Protein AF-A0A2D0N427-F1 (afdb_monomer_lite)

Foldseek 3Di:
DDDDDDDDDDDDDDDPDPPPLPEDAPAQLVVFDDDPQKTPWAWKWFQFPVRDIDTATWMFGGDSVDTQWIWGADPNDIDIGGSSGTNYMYHPDPPDPPPPPPQPPCPDAAAEPADPVLFDWDFPQADPNWTKIKGDWAWKWFQFSSRDIDTAGKMWMDTNNHTFKIWHDDVHIDIDGSSRTNYMYHPDDPQVSVQVVLVVQFPDWFWKKKQAPVGIATATKGFRADPPFLFGLWIWGQHPVRGIDIDGLVRQMKMWGADPNDIWIWGRDPRTIWTWLDDFPFKTKTWDRDFPAFQVVLVVVVVVVVVVVVVVCLVVVVVVVCVVPVDDDCLVVCLVPDDLVVLVVVLVVLCVVVPHPHLVRCLVPPPDPVSNSSSVVSVVSSVVVVVVVCVSVDRGFTWMWIAGPVPRDIDIDGQVCQLVVCVVLLVQAVVLVPDDPVVVVVLSHPVCVSVVVVSSSVRD

Sequence (460 aa):
MRKLIFLFISMGIIIIVPDTIAQTNETPIENYVWKRNKTEAEPGFVVLKSGKRLEGTISLTGSKSSVEEVAFEGDGKKIDFPLAALSAYGLLRRDRPQSTAKTINTSGEPINDSPESMYEWRDMGIVMNKVVTSSEPRPGYVILKDGTRLEGEFRLRRKDGELSNYIIKGDKKYSGKISEVARYGYTVSESAVRQENLEAMADDYYDGTLFLPTGTLTGELAKVIAPDNFFAERVLLKDQNGKIQEFTPGDGVSFTQTIDGVVTTFISYQDTFVEEEFNGETFHVFRNPYPTSFNKFLGALFAQTTSIASTVIASEMAKKDAEKNNYESNMDSIIATSSPEELREIRDGLVRVAGYDSAQDLVNNSDNEPLKKNVMALEVALAGQEMSAARAEGPLNKEWVILNKKTGEEISIFRADYKKLMEPLLMGCYEYLAMDRSEQREHGRWSNFQETLKMLDACY

pLDDT: mean 83.15, std 19.31, range [31.31, 98.44]

Radius of gyration: 38.83 Å; chains: 1; bounding box: 82×131×94 Å

Secondary structure (DSSP, 8-state):
-----------------------EESS-GGGS-EETTEEPPEEEEEEETTS-EEEEEEEEEEETTEEEEEEEEETTEEEEEEGGGEEEEEES---------------SPPEE-S-GGG--EEEEEEETTEEEEEEPPEEEEEEETTS-EEEEEEEEEEETTEEEEEEEESSSEEEEEGGGEEEEEESS-HHHHHHHHHHHH-S--EEEEEEETTEEEEEEEEEEE-TT-SSEEEEEEE-TTS-EEEE-GGGT-EEEEEETTEEEEEEEETTEEEEEEEE-SSEEEEE-SS--SB-HHHHHHHHHHTT-TTTHHHHHHHHHHHHHHT---THHHHHHHS-HHHHHHHHHHHHHHTT-SSHHHHHHH-S-HHHHHHHHHHHHHHHHHHHHHHHTT-SB---EEEEETTT--EEEE-TTTHHHHHHHHHHH-HHHHHS-HHHHHHHTSGGGHHHHHHHHHHH-

Organism: Flavilitoribacter nigricans (strain ATCC 23147 / DSM 23189 / NBRC 102662 / NCIMB 1420 / SS-2) (NCBI:txid1122177)

Structure (mmCIF, N/CA/C/O backbone):
data_AF-A0A2D0N427-F1
#
_entry.id   AF-A0A2D0N427-F1
#
loop_
_atom_site.group_PDB
_atom_site.id
_atom_site.type_symbol
_atom_site.label_atom_id
_atom_site.label_alt_id
_atom_site.label_comp_id
_atom_site.label_asym_id
_atom_site.label_entity_id
_atom_site.label_seq_id
_atom_site.pdbx_PDB_ins_code
_atom_site.Cartn_x
_atom_site.Cartn_y
_atom_site.Cartn_z
_atom_site.occupancy
_atom_site.B_iso_or_equiv
_atom_site.auth_seq_id
_atom_site.auth_comp_id
_atom_site.auth_asym_id
_atom_site.auth_atom_id
_atom_site.pdbx_PDB_model_num
ATOM 1 N N . MET A 1 1 ? -19.205 -80.832 -5.423 1.00 45.47 1 MET A N 1
ATOM 2 C CA . MET A 1 1 ? -18.426 -80.244 -4.308 1.00 45.47 1 MET A CA 1
ATOM 3 C C . MET A 1 1 ? -18.354 -78.730 -4.472 1.00 45.47 1 MET A C 1
ATOM 5 O O . MET A 1 1 ? -17.575 -78.276 -5.295 1.00 45.47 1 MET A O 1
ATOM 9 N N . ARG A 1 2 ? -19.146 -77.956 -3.719 1.00 38.41 2 ARG A N 1
ATOM 10 C CA . ARG A 1 2 ? -18.790 -76.618 -3.200 1.00 38.41 2 ARG A CA 1
ATOM 11 C C . ARG A 1 2 ? -19.896 -76.148 -2.249 1.00 38.41 2 ARG A C 1
ATOM 13 O O . ARG A 1 2 ? -21.063 -76.450 -2.458 1.00 38.41 2 ARG A O 1
ATOM 20 N N . LYS A 1 3 ? -19.450 -75.572 -1.136 1.00 45.34 3 LYS A N 1
ATOM 21 C CA . LYS A 1 3 ? -20.113 -75.493 0.169 1.00 45.34 3 LYS A CA 1
ATOM 22 C C . LYS A 1 3 ? -21.218 -74.431 0.203 1.00 45.34 3 LYS A C 1
ATOM 24 O O . LYS A 1 3 ? -21.002 -73.317 -0.258 1.00 45.34 3 LYS A O 1
ATOM 29 N N . LEU A 1 4 ? -22.347 -74.788 0.816 1.00 47.25 4 LEU A N 1
ATOM 30 C CA . LEU A 1 4 ? -23.417 -73.883 1.235 1.00 47.25 4 LEU A CA 1
ATOM 31 C C . LEU A 1 4 ? -23.017 -73.286 2.597 1.00 47.25 4 LEU A C 1
ATOM 33 O O . LEU A 1 4 ? -22.784 -74.038 3.544 1.00 47.25 4 LEU A O 1
ATOM 37 N N . ILE A 1 5 ? -22.887 -71.962 2.690 1.00 56.38 5 ILE A N 1
ATOM 38 C CA . ILE A 1 5 ? -22.625 -71.249 3.947 1.00 56.38 5 ILE A CA 1
ATOM 39 C C . ILE A 1 5 ? -23.974 -70.783 4.501 1.00 56.38 5 ILE A C 1
ATOM 41 O O . ILE A 1 5 ? -24.644 -69.953 3.893 1.00 56.38 5 ILE A O 1
ATOM 45 N N . PHE A 1 6 ? -24.372 -71.347 5.641 1.00 47.91 6 PHE A N 1
ATOM 46 C CA . PHE A 1 6 ? -25.497 -70.879 6.449 1.00 47.91 6 PHE A CA 1
ATOM 47 C C . PHE A 1 6 ? -25.027 -69.702 7.311 1.00 47.91 6 PHE A C 1
ATOM 49 O O . PHE A 1 6 ? -24.164 -69.869 8.172 1.00 47.91 6 PHE A O 1
ATOM 56 N N . LEU A 1 7 ? -25.593 -68.518 7.075 1.00 54.09 7 LEU A N 1
ATOM 57 C CA . LEU A 1 7 ? -25.390 -67.328 7.896 1.00 54.09 7 LEU A CA 1
ATOM 58 C C . LEU A 1 7 ? -26.504 -67.272 8.957 1.00 54.09 7 LEU A C 1
ATOM 60 O O . LEU A 1 7 ? -27.674 -67.084 8.627 1.00 54.09 7 LEU A O 1
ATOM 64 N N . PHE A 1 8 ? -26.144 -67.471 10.225 1.00 48.41 8 PHE A N 1
ATOM 65 C CA . PHE A 1 8 ? -27.023 -67.268 11.379 1.00 48.41 8 PHE A CA 1
ATOM 66 C C . PHE A 1 8 ? -27.172 -65.761 11.636 1.00 48.41 8 PHE A C 1
ATOM 68 O O . PHE A 1 8 ? -26.202 -65.096 11.995 1.00 48.41 8 PHE A O 1
ATOM 75 N N . ILE A 1 9 ? -28.378 -65.219 11.463 1.00 51.00 9 ILE A N 1
ATOM 76 C CA . ILE A 1 9 ? -28.715 -63.844 11.855 1.00 51.00 9 ILE A CA 1
ATOM 77 C C . ILE A 1 9 ? -29.135 -63.875 13.328 1.00 51.00 9 ILE A C 1
ATOM 79 O O . ILE A 1 9 ? -30.223 -64.340 13.665 1.00 51.00 9 ILE A O 1
ATOM 83 N N . SER A 1 10 ? -28.256 -63.406 14.217 1.00 48.78 10 SER A N 1
ATOM 84 C CA . SER A 1 10 ? -28.582 -63.166 15.622 1.00 48.78 10 SER A CA 1
ATOM 85 C C . SER A 1 10 ? -29.412 -61.888 15.741 1.00 48.78 10 SER A C 1
ATOM 87 O O . SER A 1 10 ? -28.906 -60.780 15.554 1.00 48.78 10 SER A O 1
ATOM 89 N N . MET A 1 11 ? -30.694 -62.046 16.050 1.00 48.47 11 MET A N 1
ATOM 90 C CA . MET A 1 11 ? -31.624 -60.958 16.331 1.00 48.47 11 MET A CA 1
ATOM 91 C C . MET A 1 11 ? -31.343 -60.417 17.742 1.00 48.47 11 MET A C 1
ATOM 93 O O . MET A 1 11 ? -31.802 -60.969 18.739 1.00 48.47 11 MET A O 1
ATOM 97 N N . GLY A 1 12 ? -30.510 -59.376 17.822 1.00 55.66 12 GLY A N 1
ATOM 98 C CA . GLY A 1 12 ? -30.228 -58.650 19.058 1.00 55.66 12 GLY A CA 1
ATOM 99 C C . GLY A 1 12 ? -31.409 -57.762 19.447 1.00 55.66 12 GLY A C 1
ATOM 100 O O . GLY A 1 12 ? -31.782 -56.856 18.706 1.00 55.66 12 GLY A O 1
ATOM 101 N N . ILE A 1 13 ? -31.998 -58.026 20.612 1.00 53.75 13 ILE A N 1
ATOM 102 C CA . ILE A 1 13 ? -33.007 -57.171 21.244 1.00 53.75 13 ILE A CA 1
ATOM 103 C C . ILE A 1 13 ? -32.294 -55.912 21.755 1.00 53.75 13 ILE A C 1
ATOM 105 O O . ILE A 1 13 ? -31.542 -55.968 22.726 1.00 53.75 13 ILE A O 1
ATOM 109 N N . ILE A 1 14 ? -32.510 -54.781 21.081 1.00 56.62 14 ILE A N 1
ATOM 110 C CA . ILE A 1 14 ? -32.043 -53.460 21.516 1.00 56.62 14 ILE A CA 1
ATOM 111 C C . ILE A 1 14 ? -33.003 -52.964 22.604 1.00 56.62 14 ILE A C 1
ATOM 113 O O . ILE A 1 14 ? -34.145 -52.602 22.326 1.00 56.62 14 ILE A O 1
ATOM 117 N N . ILE A 1 15 ? -32.537 -52.964 23.852 1.00 49.62 15 ILE A N 1
ATOM 118 C CA . ILE A 1 15 ? -33.201 -52.288 24.970 1.00 49.62 15 ILE A CA 1
ATOM 119 C C . ILE A 1 15 ? -32.894 -50.794 24.816 1.00 49.62 15 ILE A C 1
ATOM 121 O O . ILE A 1 15 ? -31.781 -50.355 25.097 1.00 49.62 15 ILE A O 1
ATOM 125 N N . ILE A 1 16 ? -33.866 -50.018 24.331 1.00 47.97 16 ILE A N 1
ATOM 126 C CA . ILE A 1 16 ? -33.782 -48.553 24.300 1.00 47.97 16 ILE A CA 1
ATOM 127 C C . ILE A 1 16 ? -33.966 -48.070 25.740 1.00 47.97 16 ILE A C 1
ATOM 129 O O . ILE A 1 16 ? -35.080 -48.064 26.265 1.00 47.97 16 ILE A O 1
ATOM 133 N N . VAL A 1 17 ? -32.864 -47.714 26.398 1.00 47.03 17 VAL A N 1
ATOM 134 C CA . VAL A 1 17 ? -32.902 -46.992 27.672 1.00 47.03 17 VAL A CA 1
ATOM 135 C C . VAL A 1 17 ? -33.332 -45.559 27.340 1.00 47.03 17 VAL A C 1
ATOM 137 O O . VAL A 1 17 ? -32.671 -44.927 26.518 1.00 47.03 17 VAL A O 1
ATOM 140 N N . PRO A 1 18 ? -34.448 -45.042 27.881 1.00 52.59 18 PRO A N 1
ATOM 141 C CA . PRO A 1 18 ? -34.833 -43.661 27.633 1.00 52.59 18 PRO A CA 1
ATOM 142 C C . PRO A 1 18 ? -33.791 -42.744 28.274 1.00 52.59 18 PRO A C 1
ATOM 144 O O . PRO A 1 18 ? -33.647 -42.733 29.497 1.00 52.59 18 PRO A O 1
ATOM 147 N N . ASP A 1 19 ? -33.071 -41.987 27.447 1.00 48.84 19 ASP A N 1
ATOM 148 C CA . ASP A 1 19 ? -32.169 -40.944 27.917 1.00 48.84 19 ASP A CA 1
ATOM 149 C C . ASP A 1 19 ? -32.963 -39.965 28.783 1.00 48.84 19 ASP A C 1
ATOM 151 O O . ASP A 1 19 ? -33.900 -39.294 28.336 1.00 48.84 19 ASP A O 1
ATOM 155 N N . THR A 1 20 ? -32.601 -39.887 30.061 1.00 52.78 20 THR A N 1
ATOM 156 C CA . THR A 1 20 ? -33.038 -38.801 30.928 1.00 52.78 20 THR A CA 1
ATOM 157 C C . THR A 1 20 ? -32.380 -37.530 30.413 1.00 52.78 20 THR A C 1
ATOM 159 O O . THR A 1 20 ? -31.250 -37.220 30.782 1.00 52.78 20 THR A O 1
ATOM 162 N N . ILE A 1 21 ? -33.074 -36.815 29.525 1.00 59.56 21 ILE A N 1
ATOM 163 C CA . ILE A 1 21 ? -32.662 -35.490 29.064 1.00 59.56 21 ILE A CA 1
ATOM 164 C C . ILE A 1 21 ? -32.584 -34.606 30.310 1.00 59.56 21 ILE A C 1
ATOM 166 O O . ILE A 1 21 ? -33.608 -34.285 30.921 1.00 59.56 21 ILE A O 1
ATOM 170 N N . ALA A 1 22 ? -31.359 -34.289 30.727 1.00 61.28 22 ALA A N 1
ATOM 171 C CA . ALA A 1 22 ? -31.109 -33.362 31.816 1.00 61.28 22 ALA A CA 1
ATOM 172 C C . ALA A 1 22 ? -31.717 -32.007 31.440 1.00 61.28 22 ALA A C 1
ATOM 174 O O . ALA A 1 22 ? -31.530 -31.530 30.321 1.00 61.28 22 ALA A O 1
ATOM 175 N N . GLN A 1 23 ? -32.468 -31.405 32.360 1.00 78.88 23 GLN A N 1
ATOM 176 C CA . GLN A 1 23 ? -32.996 -30.060 32.154 1.00 78.88 23 GLN A CA 1
ATOM 177 C C . GLN A 1 23 ? -31.845 -29.081 31.977 1.00 78.88 23 GLN A C 1
ATOM 179 O O . GLN A 1 23 ? -30.918 -29.054 32.787 1.00 78.88 23 GLN A O 1
ATOM 184 N N . THR A 1 24 ? -31.932 -28.239 30.956 1.00 85.50 24 THR A N 1
ATOM 185 C CA . THR A 1 24 ? -30.951 -27.182 30.727 1.00 85.50 24 THR A CA 1
ATOM 186 C C . THR A 1 24 ? -31.571 -25.831 31.053 1.00 85.50 24 THR A C 1
ATOM 188 O O . THR A 1 24 ? -32.489 -25.371 30.374 1.00 85.50 24 THR A O 1
ATOM 191 N N . ASN A 1 25 ? -31.065 -25.181 32.100 1.00 91.81 25 ASN A N 1
ATOM 192 C CA . ASN A 1 25 ? -31.280 -23.752 32.285 1.00 91.81 25 ASN A CA 1
ATOM 193 C C . ASN A 1 25 ? -30.413 -23.017 31.255 1.00 91.81 25 ASN A C 1
ATOM 195 O O . ASN A 1 25 ? -29.188 -23.016 31.365 1.00 91.81 25 ASN A O 1
ATOM 199 N N . GLU A 1 26 ? -31.038 -22.426 30.241 1.00 91.94 26 GLU A N 1
ATOM 200 C CA . GLU A 1 26 ? -30.335 -21.733 29.153 1.00 91.94 26 GLU A CA 1
ATOM 201 C C . GLU A 1 26 ? -29.844 -20.337 29.567 1.00 91.94 26 GLU A C 1
ATOM 203 O O . GLU A 1 26 ? -29.143 -19.665 28.812 1.00 91.94 26 GLU A O 1
ATOM 208 N N . THR A 1 27 ? -30.211 -19.873 30.765 1.00 90.75 27 THR A N 1
ATOM 209 C CA . THR A 1 27 ? -29.749 -18.604 31.333 1.00 90.75 27 THR A CA 1
ATOM 210 C C . THR A 1 27 ? -28.948 -18.858 32.610 1.00 90.75 27 THR A C 1
ATOM 212 O O . THR A 1 27 ? -29.463 -19.521 33.509 1.00 90.75 27 THR A O 1
ATOM 215 N N . PRO A 1 28 ? -27.721 -18.323 32.749 1.00 88.75 28 PRO A N 1
ATOM 216 C CA . PRO A 1 28 ? -26.939 -18.473 33.976 1.00 88.75 28 PRO A CA 1
ATOM 217 C C . PRO A 1 28 ? -27.758 -18.104 35.223 1.00 88.75 28 PRO A C 1
ATOM 219 O O . PRO A 1 28 ? -28.501 -17.119 35.220 1.00 88.75 28 PRO A O 1
ATOM 222 N N . ILE A 1 29 ? -27.676 -18.918 36.284 1.00 90.06 29 ILE A N 1
ATOM 223 C CA . ILE A 1 29 ? -28.530 -18.765 37.479 1.00 90.06 29 ILE A CA 1
ATOM 224 C C . ILE A 1 29 ? -28.289 -17.427 38.198 1.00 90.06 29 ILE A C 1
ATOM 226 O O . ILE A 1 29 ? -29.146 -16.963 38.955 1.00 90.06 29 ILE A O 1
ATOM 230 N N . GLU A 1 30 ? -27.136 -16.795 37.953 1.00 86.62 30 GLU A N 1
ATOM 231 C CA . GLU A 1 30 ? -26.764 -15.485 38.482 1.00 86.62 30 GLU A CA 1
ATOM 232 C C . GLU A 1 30 ? -27.593 -14.341 37.893 1.00 86.62 30 GLU A C 1
ATOM 234 O O . GLU A 1 30 ? -27.718 -13.307 38.544 1.00 86.62 30 GLU A O 1
ATOM 239 N N . ASN A 1 31 ? -28.187 -14.529 36.711 1.00 88.75 31 ASN A N 1
ATOM 240 C CA . ASN A 1 31 ? -28.982 -13.493 36.051 1.00 88.75 31 ASN A CA 1
ATOM 241 C C . ASN A 1 31 ? -30.384 -13.336 36.659 1.00 88.75 31 ASN A C 1
ATOM 243 O O . ASN A 1 31 ? -31.063 -12.362 36.357 1.00 88.75 31 ASN A O 1
ATOM 247 N N . TYR A 1 32 ? -30.823 -14.273 37.505 1.00 91.00 32 TYR A N 1
ATOM 248 C CA . TYR A 1 32 ? -32.131 -14.210 38.152 1.00 91.00 32 TYR A CA 1
ATOM 249 C C . TYR A 1 32 ? -32.068 -13.439 39.479 1.00 91.00 32 TYR A C 1
ATOM 251 O O . TYR A 1 32 ? -31.223 -13.703 40.341 1.00 91.00 32 TYR A O 1
ATOM 259 N N . VAL A 1 33 ? -33.032 -12.543 39.706 1.00 92.06 33 VAL A N 1
ATOM 260 C CA . VAL A 1 33 ? -33.109 -11.734 40.935 1.00 92.06 33 VAL A CA 1
ATOM 261 C C . VAL A 1 33 ? -33.799 -12.503 42.061 1.00 92.06 33 VAL A C 1
ATOM 263 O O . VAL A 1 33 ? -35.024 -12.567 42.119 1.00 92.06 33 VAL A O 1
ATOM 266 N N . TRP A 1 34 ? -33.035 -13.080 42.988 1.00 92.00 34 TRP A N 1
ATOM 267 C CA . TRP A 1 34 ? -33.585 -13.861 44.103 1.00 92.00 34 TRP A CA 1
ATOM 268 C C . TRP A 1 34 ? -34.107 -12.984 45.254 1.00 92.00 34 TRP A C 1
ATOM 270 O O . TRP A 1 34 ? -33.368 -12.201 45.849 1.00 92.00 34 TRP A O 1
ATOM 280 N N . LYS A 1 35 ? -35.370 -13.191 45.640 1.00 93.75 35 LYS A N 1
ATOM 281 C CA . LYS A 1 35 ? -36.010 -12.670 46.855 1.00 93.75 35 LYS A CA 1
ATOM 282 C C . LYS A 1 35 ? -36.419 -13.839 47.755 1.00 93.75 35 LYS A C 1
ATOM 284 O O . LYS A 1 35 ? -37.500 -14.405 47.616 1.00 93.75 35 LYS A O 1
ATOM 289 N N . ARG A 1 36 ? -35.559 -14.176 48.723 1.00 93.25 36 ARG A N 1
ATOM 290 C CA . ARG A 1 36 ? -35.686 -15.370 49.587 1.00 93.25 36 ARG A CA 1
ATOM 291 C C . ARG A 1 36 ? -35.601 -16.662 48.763 1.00 93.25 36 ARG A C 1
ATOM 293 O O . ARG A 1 36 ? -34.548 -16.932 48.202 1.00 93.25 36 ARG A O 1
ATOM 300 N N . ASN A 1 37 ? -36.679 -17.438 48.699 1.00 95.69 37 ASN A N 1
ATOM 301 C CA . ASN A 1 37 ? -36.775 -18.724 48.009 1.00 95.69 37 ASN A CA 1
ATOM 302 C C . ASN A 1 37 ? -37.425 -18.618 46.619 1.00 95.69 37 ASN A C 1
ATOM 304 O O . ASN A 1 37 ? -37.815 -19.635 46.053 1.00 95.69 37 ASN A O 1
ATOM 308 N N . LYS A 1 38 ? -37.605 -17.403 46.089 1.00 96.56 38 LYS A N 1
ATOM 309 C CA . LYS A 1 38 ? -38.244 -17.176 44.792 1.00 96.56 38 LYS A CA 1
ATOM 310 C C . LYS A 1 38 ? -37.581 -16.031 44.032 1.00 96.56 38 LYS A C 1
ATOM 312 O O . LYS A 1 38 ? -37.120 -15.081 44.660 1.00 96.56 38 LYS A O 1
ATOM 317 N N . THR A 1 39 ? -37.532 -16.088 42.705 1.00 95.69 39 THR A N 1
ATOM 318 C CA . THR A 1 39 ? -37.019 -14.982 41.883 1.00 95.69 39 THR A CA 1
ATOM 319 C C . THR A 1 39 ? -38.117 -13.976 41.545 1.00 95.69 39 THR A C 1
ATOM 321 O O . THR A 1 39 ? -39.303 -14.307 41.565 1.00 95.69 39 THR A O 1
ATOM 324 N N . GLU A 1 40 ? -37.756 -12.740 41.205 1.00 95.75 40 GLU A N 1
ATOM 325 C CA . GLU A 1 40 ? -38.703 -11.825 40.558 1.00 95.75 40 GLU A CA 1
ATOM 326 C C . GLU A 1 40 ? -39.203 -12.410 39.228 1.00 95.75 40 GLU A C 1
ATOM 328 O O . GLU A 1 40 ? -38.514 -13.216 38.598 1.00 95.75 40 GLU A O 1
ATOM 333 N N . ALA A 1 41 ? -40.434 -12.059 38.848 1.00 95.88 41 ALA A N 1
ATOM 334 C CA . ALA A 1 41 ? -41.011 -12.486 37.581 1.00 95.88 41 ALA A CA 1
ATOM 335 C C . ALA A 1 41 ? -40.424 -11.640 36.448 1.00 95.88 41 ALA A C 1
ATOM 337 O O . ALA A 1 41 ? -40.628 -10.426 36.412 1.00 95.88 41 ALA A O 1
ATOM 338 N N . GLU A 1 42 ? -39.709 -12.281 35.529 1.00 95.06 42 GLU A N 1
ATOM 339 C CA . GLU A 1 42 ? -39.024 -11.615 34.421 1.00 95.06 42 GLU A CA 1
ATOM 340 C C . GLU A 1 42 ? -39.402 -12.252 33.075 1.00 95.06 42 GLU A C 1
ATOM 342 O O . GLU A 1 42 ? -39.719 -13.441 33.032 1.00 95.06 42 GLU A O 1
ATOM 347 N N . PRO A 1 43 ? -39.393 -11.499 31.957 1.00 96.31 43 PRO A N 1
ATOM 348 C CA . PRO A 1 43 ? -39.684 -12.056 30.639 1.00 96.31 43 PRO A CA 1
ATOM 349 C C . PRO A 1 43 ? -38.726 -13.198 30.271 1.00 96.31 43 PRO A C 1
ATOM 351 O O . PRO A 1 43 ? -37.508 -13.015 30.203 1.00 96.31 43 PRO A O 1
ATOM 354 N N . GLY A 1 44 ? -39.286 -14.368 29.991 1.00 96.56 44 GLY A N 1
ATOM 355 C CA . GLY A 1 44 ? -38.567 -15.598 29.708 1.00 96.56 44 GLY A CA 1
ATOM 356 C C . GLY A 1 44 ? -39.389 -16.592 28.901 1.00 96.56 44 GLY A C 1
ATOM 357 O O . GLY A 1 44 ? -40.438 -16.278 28.339 1.00 96.56 44 GLY A O 1
ATOM 358 N N . PHE A 1 45 ? -38.879 -17.810 28.821 1.00 96.69 45 PHE A N 1
ATOM 359 C CA . PHE A 1 45 ? -39.517 -18.911 28.127 1.00 96.69 45 PHE A CA 1
ATOM 360 C C . PHE A 1 45 ? -39.358 -20.210 28.911 1.00 96.69 45 PHE A C 1
ATOM 362 O O . PHE A 1 45 ? -38.406 -20.400 29.672 1.00 96.69 45 PHE A O 1
ATOM 369 N N . VAL A 1 46 ? -40.295 -21.123 28.679 1.00 96.88 46 VAL A N 1
ATOM 370 C CA . VAL A 1 46 ? -40.221 -22.519 29.113 1.00 96.88 46 VAL A CA 1
ATOM 371 C C . VAL A 1 46 ? -40.431 -23.423 27.903 1.00 96.88 46 VAL A C 1
ATOM 373 O O . VAL A 1 46 ? -41.248 -23.132 27.028 1.00 96.88 46 VAL A O 1
ATOM 376 N N . VAL A 1 47 ? -39.692 -24.523 27.832 1.00 96.19 47 VAL A N 1
ATOM 377 C CA . VAL A 1 47 ? -39.838 -25.557 26.804 1.00 96.19 47 VAL A CA 1
ATOM 378 C C . VAL A 1 47 ? -40.334 -26.819 27.493 1.00 96.19 47 VAL A C 1
ATOM 380 O O . VAL A 1 47 ? -39.694 -27.337 28.407 1.00 96.19 47 VAL A O 1
ATOM 383 N N . LEU A 1 48 ? -41.513 -27.289 27.092 1.00 96.06 48 LEU A N 1
ATOM 384 C CA . LEU A 1 48 ? -42.096 -28.523 27.613 1.00 96.06 48 LEU A CA 1
ATOM 385 C C . LEU A 1 48 ? -41.377 -29.737 27.018 1.00 96.06 48 LEU A C 1
ATOM 387 O O . LEU A 1 48 ? -40.862 -29.673 25.905 1.00 96.06 48 LEU A O 1
ATOM 391 N N . LYS A 1 49 ? -41.463 -30.896 27.680 1.00 93.88 49 LYS A N 1
ATOM 392 C CA . LYS A 1 49 ? -40.970 -32.175 27.124 1.00 93.88 49 LYS A CA 1
ATOM 393 C C . LYS A 1 49 ? -41.553 -32.551 25.754 1.00 93.88 49 LYS A C 1
ATOM 395 O O . LYS A 1 49 ? -40.963 -33.355 25.046 1.00 93.88 49 LYS A O 1
ATOM 400 N N . SER A 1 50 ? -42.691 -31.971 25.367 1.00 93.06 50 SER A N 1
ATOM 401 C CA . SER A 1 50 ? -43.258 -32.121 24.020 1.00 93.06 50 SER A CA 1
ATOM 402 C C . SER A 1 50 ? -42.524 -31.316 22.937 1.00 93.06 50 SER A C 1
ATOM 404 O O . SER A 1 50 ? -42.899 -31.403 21.773 1.00 93.06 50 SER A O 1
ATOM 406 N N . GLY A 1 51 ? -41.538 -30.490 23.301 1.00 91.88 51 GLY A N 1
ATOM 407 C CA . GLY A 1 51 ? -40.862 -29.540 22.414 1.00 91.88 51 GLY A CA 1
ATOM 408 C C . GLY A 1 51 ? -41.599 -28.208 22.246 1.00 91.88 51 GLY A C 1
ATOM 409 O O . GLY A 1 51 ? -41.084 -27.294 21.606 1.00 91.88 51 GLY A O 1
ATOM 410 N N . LYS A 1 52 ? -42.798 -28.051 22.831 1.00 95.56 52 LYS A N 1
ATOM 411 C CA . LYS A 1 52 ? -43.546 -26.790 22.760 1.00 95.56 52 LYS A CA 1
ATOM 412 C C . LYS A 1 52 ? -42.871 -25.723 23.626 1.00 95.56 52 LYS A C 1
ATOM 414 O O . LYS A 1 52 ? -42.794 -25.876 24.845 1.00 95.56 52 LYS A O 1
ATOM 419 N N . ARG A 1 53 ? -42.448 -24.629 22.990 1.00 96.19 53 ARG A N 1
ATOM 420 C CA . ARG A 1 53 ? -41.942 -23.414 23.640 1.00 96.19 53 ARG A CA 1
ATOM 421 C C . ARG A 1 53 ? -43.102 -22.479 23.982 1.00 96.19 53 ARG A C 1
ATOM 423 O O . ARG A 1 53 ? -43.969 -22.240 23.144 1.00 96.19 53 ARG A O 1
ATOM 430 N N . LEU A 1 54 ? -43.119 -21.977 25.211 1.00 96.38 54 LEU A N 1
ATOM 431 C CA . LEU A 1 54 ? -44.053 -20.965 25.699 1.00 96.38 54 LEU A CA 1
ATOM 432 C C . LEU A 1 54 ? -43.248 -19.747 26.151 1.00 96.38 54 LEU A C 1
ATOM 434 O O . LEU A 1 54 ? -42.267 -19.900 26.876 1.00 96.38 54 LEU A O 1
ATOM 438 N N . GLU A 1 55 ? -43.666 -18.557 25.733 1.00 96.81 55 GLU A N 1
ATOM 439 C CA . GLU A 1 55 ? -43.022 -17.285 26.078 1.00 96.81 55 GLU A CA 1
ATOM 440 C C . GLU A 1 55 ? -43.949 -16.472 26.983 1.00 96.81 55 GLU A C 1
ATOM 442 O O . GLU A 1 55 ? -45.160 -16.436 26.768 1.00 96.81 55 GLU A O 1
ATOM 447 N N . GLY A 1 56 ? -43.395 -15.872 28.033 1.00 96.62 56 GLY A N 1
ATOM 448 C CA . GLY A 1 56 ? -44.166 -15.218 29.089 1.00 96.62 56 GLY A CA 1
ATOM 449 C C . GLY A 1 56 ? -43.254 -14.660 30.173 1.00 96.62 56 GLY A C 1
ATOM 450 O O . GLY A 1 56 ? -42.067 -14.448 29.940 1.00 96.62 56 GLY A O 1
ATOM 451 N N . THR A 1 57 ? -43.776 -14.411 31.367 1.00 97.19 57 THR A N 1
ATOM 452 C CA . THR A 1 57 ? -42.944 -14.097 32.533 1.00 97.19 57 THR A CA 1
ATOM 453 C C . THR A 1 57 ? -42.656 -15.370 33.316 1.00 97.19 57 THR A C 1
ATOM 455 O O . THR A 1 57 ? -43.547 -16.185 33.546 1.00 97.19 57 THR A O 1
ATOM 458 N N . ILE A 1 58 ? -41.401 -15.563 33.717 1.00 97.19 58 ILE A N 1
ATOM 459 C CA . ILE A 1 58 ? -40.975 -16.707 34.520 1.00 97.19 58 ILE A CA 1
ATOM 460 C C . ILE A 1 58 ? -40.435 -16.255 35.870 1.00 97.19 58 ILE A C 1
ATOM 462 O O . ILE A 1 58 ? -39.817 -15.200 35.993 1.00 97.19 58 ILE A O 1
ATOM 466 N N . SER A 1 59 ? -40.658 -17.073 36.890 1.00 96.94 59 SER A N 1
ATOM 467 C CA . SER A 1 59 ? -40.108 -16.907 38.229 1.00 96.94 59 SER A CA 1
ATOM 468 C C . SER A 1 59 ? -39.728 -18.278 38.779 1.00 96.94 59 SER A C 1
ATOM 470 O O . SER A 1 59 ? -40.534 -19.205 38.760 1.00 96.94 59 SER A O 1
ATOM 472 N N . LEU A 1 60 ? -38.495 -18.426 39.249 1.00 97.38 60 LEU A N 1
ATOM 473 C CA . LEU A 1 60 ? -37.977 -19.678 39.789 1.00 97.38 60 LEU A CA 1
ATOM 474 C C . LEU A 1 60 ? -38.266 -19.755 41.287 1.00 97.38 60 LEU A C 1
ATOM 476 O O . LEU A 1 60 ? -38.062 -18.774 42.001 1.00 97.38 60 LEU A O 1
ATOM 480 N N . THR A 1 61 ? -38.678 -20.922 41.772 1.00 96.94 61 THR A N 1
ATOM 481 C CA . THR A 1 61 ? -38.804 -21.231 43.203 1.00 96.94 61 THR A CA 1
ATOM 482 C C . THR A 1 61 ? -37.722 -22.243 43.592 1.00 96.94 61 THR A C 1
ATOM 484 O O . THR A 1 61 ? -37.482 -23.207 42.865 1.00 96.94 61 THR A O 1
ATOM 487 N N . GLY A 1 62 ? -37.047 -22.020 44.722 1.00 94.88 62 GLY A N 1
ATOM 488 C CA . GLY A 1 62 ? -35.985 -22.883 45.245 1.00 94.88 62 GLY A CA 1
ATOM 489 C C . GLY A 1 62 ? -34.790 -22.089 45.775 1.00 94.88 62 GLY A C 1
ATOM 490 O O . GLY A 1 62 ? -34.939 -21.100 46.497 1.00 94.88 62 GLY A O 1
ATOM 491 N N . SER A 1 63 ? -33.589 -22.525 45.406 1.00 93.19 63 SER A N 1
ATOM 492 C CA . SER A 1 63 ? -32.314 -21.880 45.732 1.00 93.19 63 SER A CA 1
ATOM 493 C C . SER A 1 63 ? -31.408 -21.798 44.501 1.00 93.19 63 SER A C 1
ATOM 495 O O . SER A 1 63 ? -31.624 -22.494 43.511 1.00 93.19 63 SER A O 1
ATOM 497 N N . LYS A 1 64 ? -30.333 -21.002 44.578 1.00 90.38 64 LYS A N 1
ATOM 498 C CA . LYS A 1 64 ? -29.334 -20.892 43.496 1.00 90.38 64 LYS A CA 1
ATOM 499 C C . LYS A 1 64 ? -28.693 -22.232 43.106 1.00 90.38 64 LYS A C 1
ATOM 501 O O . LYS A 1 64 ? -28.241 -22.377 41.980 1.00 90.38 64 LYS A O 1
ATOM 506 N N . SER A 1 65 ? -28.630 -23.186 44.034 1.00 90.81 65 SER A N 1
ATOM 507 C CA . SER A 1 65 ? -28.040 -24.514 43.825 1.00 90.81 65 SER A CA 1
ATOM 508 C C . SER A 1 65 ? -29.060 -25.589 43.457 1.00 90.81 65 SER A C 1
ATOM 510 O O . SER A 1 65 ? -28.676 -26.648 42.976 1.00 90.81 65 SER A O 1
ATOM 512 N N . SER A 1 66 ? -30.343 -25.351 43.724 1.00 92.62 66 SER A N 1
ATOM 513 C CA . SER A 1 66 ? -31.414 -26.324 43.524 1.00 92.62 66 SER A CA 1
ATOM 514 C C . SER A 1 66 ? -32.706 -25.567 43.269 1.00 92.62 66 SER A C 1
ATOM 516 O O . SER A 1 66 ? -33.366 -25.115 44.208 1.00 92.62 66 SER A O 1
ATOM 518 N N . VAL A 1 67 ? -33.030 -25.384 41.994 1.00 95.06 67 VAL A N 1
ATOM 519 C CA . VAL A 1 67 ? -34.351 -24.910 41.581 1.00 95.06 67 VAL A CA 1
ATOM 520 C C . VAL A 1 67 ? -35.311 -26.092 41.733 1.00 95.06 67 VAL A C 1
ATOM 522 O O . VAL A 1 67 ? -34.911 -27.235 41.524 1.00 95.06 67 VAL A O 1
ATOM 525 N N . GLU A 1 68 ? -36.547 -25.838 42.147 1.00 95.19 68 GLU A N 1
ATOM 526 C CA . GLU A 1 68 ? -37.569 -26.873 42.371 1.00 95.19 68 GLU A CA 1
ATOM 527 C C . GLU A 1 68 ? -38.726 -26.719 41.372 1.00 95.19 68 GLU A C 1
ATOM 529 O O . GLU A 1 68 ? -39.163 -27.690 40.747 1.00 95.19 68 GLU A O 1
ATOM 534 N N . GLU A 1 69 ? -39.165 -25.477 41.149 1.00 96.62 69 GLU A N 1
ATOM 535 C CA . GLU A 1 69 ? -40.308 -25.150 40.293 1.00 96.62 69 GLU A CA 1
ATOM 536 C C . GLU A 1 69 ? -40.056 -23.885 39.466 1.00 96.62 69 GLU A C 1
ATOM 538 O O . GLU A 1 69 ? -39.331 -22.975 39.881 1.00 96.62 69 GLU A O 1
ATOM 543 N N . VAL A 1 70 ? -40.706 -23.811 38.304 1.00 96.94 70 VAL A N 1
ATOM 544 C CA . VAL A 1 70 ? -40.730 -22.629 37.437 1.00 96.94 70 VAL A CA 1
ATOM 545 C C . VAL A 1 70 ? -42.172 -22.147 37.313 1.00 96.94 70 VAL A C 1
ATOM 547 O O . VAL A 1 70 ? -42.997 -22.781 36.658 1.00 96.94 70 VAL A O 1
ATOM 550 N N . ALA A 1 71 ? -42.477 -21.015 37.938 1.00 97.44 71 ALA A N 1
ATOM 551 C CA . ALA A 1 71 ? -43.742 -20.315 37.772 1.00 97.44 71 ALA A CA 1
ATOM 552 C C . ALA A 1 71 ? -43.727 -19.563 36.440 1.00 97.44 71 ALA A C 1
ATOM 554 O O . ALA A 1 71 ? -42.885 -18.689 36.247 1.00 97.44 71 ALA A O 1
ATOM 555 N N . PHE A 1 72 ? -44.650 -19.884 35.542 1.00 97.62 72 PHE A N 1
ATOM 556 C CA . PHE A 1 72 ? -44.825 -19.239 34.244 1.00 97.62 72 PHE A CA 1
ATOM 557 C C . PHE A 1 72 ? -46.156 -18.485 34.213 1.00 97.62 72 PHE A C 1
ATOM 559 O O . PHE A 1 72 ? -47.189 -19.024 34.608 1.00 97.62 72 PHE A O 1
ATOM 566 N N . GLU A 1 73 ? -46.159 -17.258 33.710 1.00 97.12 73 GLU A N 1
ATOM 567 C CA . GLU A 1 73 ? -47.369 -16.481 33.461 1.00 97.12 73 GLU A CA 1
ATOM 568 C C . GLU A 1 73 ? -47.391 -15.998 32.005 1.00 97.12 73 GLU A C 1
ATOM 570 O O . GLU A 1 73 ? -46.530 -15.245 31.551 1.00 97.12 73 GLU A O 1
ATOM 575 N N . GLY A 1 74 ? -48.386 -16.476 31.256 1.00 95.06 74 GLY A N 1
ATOM 576 C CA . GLY A 1 74 ? -48.607 -16.156 29.847 1.00 95.06 74 GLY A CA 1
ATOM 577 C C . GLY A 1 74 ? -50.103 -16.136 29.549 1.00 95.06 74 GLY A C 1
ATOM 578 O O . GLY A 1 74 ? -50.871 -16.872 30.170 1.00 95.06 74 GLY A O 1
ATOM 579 N N . ASP A 1 75 ? -50.540 -15.248 28.655 1.00 92.69 75 ASP A N 1
ATOM 580 C CA . ASP A 1 75 ? -51.961 -15.045 28.320 1.00 92.69 75 ASP A CA 1
ATOM 581 C C . ASP A 1 75 ? -52.865 -14.793 29.550 1.00 92.69 75 ASP A C 1
ATOM 583 O O . ASP A 1 75 ? -54.023 -15.217 29.600 1.00 92.69 75 ASP A O 1
ATOM 587 N N . GLY A 1 76 ? -52.320 -14.143 30.587 1.00 93.69 76 GLY A N 1
ATOM 588 C CA . GLY A 1 76 ? -53.020 -13.864 31.848 1.00 93.69 76 GLY A CA 1
ATOM 589 C C . GLY A 1 76 ? -53.288 -15.096 32.722 1.00 93.69 76 GLY A C 1
ATOM 590 O O . GLY A 1 76 ? -54.047 -15.009 33.687 1.00 93.69 76 GLY A O 1
ATOM 591 N N . LYS A 1 77 ? -52.695 -16.253 32.399 1.00 94.56 77 LYS A N 1
ATOM 592 C CA . LYS A 1 77 ? -52.777 -17.477 33.199 1.00 94.56 77 LYS A CA 1
ATOM 593 C C . LYS A 1 77 ? -51.427 -17.791 33.814 1.00 94.56 77 LYS A C 1
ATOM 595 O O . LYS A 1 77 ? -50.419 -17.875 33.118 1.00 94.56 77 LYS A O 1
ATOM 600 N N . LYS A 1 78 ? -51.444 -18.040 35.119 1.00 96.62 78 LYS A N 1
ATOM 601 C CA . LYS A 1 78 ? -50.283 -18.502 35.869 1.00 96.62 78 LYS A CA 1
ATOM 602 C C . LYS A 1 78 ? -50.308 -20.024 35.995 1.00 96.62 78 LYS A C 1
ATOM 604 O O . LYS A 1 78 ? -51.321 -20.592 36.400 1.00 96.62 78 LYS A O 1
ATOM 609 N N . ILE A 1 79 ? -49.204 -20.664 35.635 1.00 97.06 79 ILE A N 1
ATOM 610 C CA . ILE A 1 79 ? -49.001 -22.111 35.665 1.00 97.06 79 ILE A CA 1
ATOM 611 C C . ILE A 1 79 ? -47.651 -22.370 36.332 1.00 97.06 79 ILE A C 1
ATOM 613 O O . ILE A 1 79 ? -46.631 -21.865 35.874 1.00 97.06 79 ILE A O 1
ATOM 617 N N . ASP A 1 80 ? -47.638 -23.168 37.394 1.00 97.19 80 ASP A N 1
ATOM 618 C CA . ASP A 1 80 ? -46.401 -23.586 38.051 1.00 97.19 80 ASP A CA 1
ATOM 619 C C . ASP A 1 80 ? -45.978 -24.949 37.482 1.00 97.19 80 ASP A C 1
ATOM 621 O O . ASP A 1 80 ? -46.725 -25.929 37.541 1.00 97.19 80 ASP A O 1
ATOM 625 N N . PHE A 1 81 ? -44.795 -25.002 36.868 1.00 96.44 81 PHE A N 1
ATOM 626 C CA . PHE A 1 81 ? -44.239 -26.223 36.298 1.00 96.44 81 PHE A CA 1
ATOM 627 C C . PHE A 1 81 ? -43.235 -26.848 37.272 1.00 96.44 81 PHE A C 1
ATOM 629 O O . PHE A 1 81 ? -42.247 -26.190 37.619 1.00 96.44 81 PHE A O 1
ATOM 636 N N . PRO A 1 82 ? -43.401 -28.126 37.663 1.00 96.00 82 PRO A N 1
ATOM 637 C CA . PRO A 1 82 ? -42.307 -28.849 38.290 1.00 96.00 82 PRO A CA 1
ATOM 638 C C . PRO A 1 82 ? -41.176 -28.972 37.268 1.00 96.00 82 PRO A C 1
ATOM 640 O O . PRO A 1 82 ? -41.435 -29.246 36.093 1.00 96.00 82 PRO A O 1
ATOM 643 N N . LEU A 1 83 ? -39.923 -28.820 37.700 1.00 92.81 83 LEU A N 1
ATOM 644 C CA . LEU A 1 83 ? -38.760 -28.905 36.806 1.00 92.81 83 LEU A CA 1
ATOM 645 C C . LEU A 1 83 ? -38.797 -30.151 35.917 1.00 92.81 83 LEU A C 1
ATOM 647 O O . LEU A 1 83 ? -38.580 -30.061 34.711 1.00 92.81 83 LEU A O 1
ATOM 651 N N . ALA A 1 84 ? -39.193 -31.295 36.490 1.00 92.25 84 ALA A N 1
ATOM 652 C CA . ALA A 1 84 ? -39.376 -32.580 35.809 1.00 92.25 84 ALA A CA 1
ATOM 653 C C . ALA A 1 84 ? -40.287 -32.544 34.564 1.00 92.25 84 ALA A C 1
ATOM 655 O O . ALA A 1 84 ? -40.193 -33.451 33.733 1.00 92.25 84 ALA A O 1
ATOM 656 N N . ALA A 1 85 ? -41.158 -31.544 34.417 1.00 94.19 85 ALA A N 1
ATOM 657 C CA . ALA A 1 85 ? -42.042 -31.374 33.262 1.00 94.19 85 ALA A CA 1
ATOM 658 C C . ALA A 1 85 ? -41.416 -30.555 32.114 1.00 94.19 85 ALA A C 1
ATOM 660 O O . ALA A 1 85 ? -41.937 -30.576 30.995 1.00 94.19 85 ALA A O 1
ATOM 661 N N . LEU A 1 86 ? -40.306 -29.862 32.373 1.00 95.00 86 LEU A N 1
ATOM 662 C CA . LEU A 1 86 ? -39.620 -28.998 31.417 1.00 95.00 86 LEU A CA 1
ATOM 663 C C . LEU A 1 86 ? -38.413 -29.710 30.794 1.00 95.00 86 LEU A C 1
ATOM 665 O O . LEU A 1 86 ? -37.783 -30.562 31.422 1.00 95.00 86 LEU A O 1
ATOM 669 N N . SER A 1 87 ? -38.099 -29.356 29.549 1.00 95.06 87 SER A N 1
ATOM 670 C CA . SER A 1 87 ? -36.831 -29.694 28.895 1.00 95.06 87 SER A CA 1
ATOM 671 C C . SER A 1 87 ? -35.816 -28.558 29.032 1.00 95.06 87 SER A C 1
ATOM 673 O O . SER A 1 87 ? -34.646 -28.816 29.296 1.00 95.06 87 SER A O 1
ATOM 675 N N . ALA A 1 88 ? -36.267 -27.307 28.907 1.00 95.56 88 ALA A N 1
ATOM 676 C CA . ALA A 1 88 ? -35.434 -26.118 29.056 1.00 95.56 88 ALA A CA 1
ATOM 677 C C . ALA A 1 88 ? -36.245 -24.928 29.579 1.00 95.56 88 ALA A C 1
ATOM 679 O O . ALA A 1 88 ? -37.473 -24.896 29.468 1.00 95.56 88 ALA A O 1
ATOM 680 N N . TYR A 1 89 ? -35.560 -23.942 30.143 1.00 96.12 89 TYR A N 1
ATOM 681 C CA . TYR A 1 89 ? -36.132 -22.649 30.517 1.00 96.12 89 TYR A CA 1
ATOM 682 C C . TYR A 1 89 ? -35.037 -21.579 30.518 1.00 96.12 89 TYR A C 1
ATOM 684 O O . TYR A 1 89 ? -33.852 -21.896 30.640 1.00 96.12 89 TYR A O 1
ATOM 692 N N . GLY A 1 90 ? -35.423 -20.314 30.370 1.00 95.38 90 GLY A N 1
ATOM 693 C CA . GLY A 1 90 ? -34.476 -19.201 30.345 1.00 95.38 90 GLY A CA 1
ATOM 694 C C . GLY A 1 90 ? -35.150 -17.837 30.252 1.00 95.38 90 GLY A C 1
ATOM 695 O O . GLY A 1 90 ? -36.342 -17.737 29.971 1.00 95.38 90 GLY A O 1
ATOM 696 N N . LEU A 1 91 ? -34.388 -16.771 30.478 1.00 94.56 91 LEU A N 1
ATOM 697 C CA . LEU A 1 91 ? -34.824 -15.390 30.279 1.00 94.56 91 LEU A CA 1
ATOM 698 C C . LEU A 1 91 ? -34.690 -14.999 28.798 1.00 94.56 91 LEU A C 1
ATOM 700 O O . LEU A 1 91 ? -33.765 -15.426 28.108 1.00 94.56 91 LEU A O 1
ATOM 704 N N . LEU A 1 92 ? -35.610 -14.168 28.298 1.00 89.50 92 LEU A N 1
ATOM 705 C CA . LEU A 1 92 ? -35.598 -13.684 26.908 1.00 89.50 92 LEU A CA 1
ATOM 706 C C . LEU A 1 92 ? -34.650 -12.493 26.713 1.00 89.50 92 LEU A C 1
ATOM 708 O O . LEU A 1 92 ? -34.184 -12.252 25.602 1.00 89.50 92 LEU A O 1
ATOM 712 N N . ARG A 1 93 ? -34.341 -11.741 27.778 1.00 73.69 93 ARG A N 1
ATOM 713 C CA . ARG A 1 93 ? -33.379 -10.631 27.731 1.00 73.69 93 ARG A CA 1
ATOM 714 C C . ARG A 1 93 ? -32.002 -11.103 28.199 1.00 73.69 93 ARG A C 1
ATOM 716 O O . ARG A 1 93 ? -31.822 -11.372 29.382 1.00 73.69 93 ARG A O 1
ATOM 723 N N . ARG A 1 94 ? -31.028 -11.144 27.280 1.00 56.38 94 ARG A N 1
ATOM 724 C CA . ARG A 1 94 ? -29.606 -11.418 27.578 1.00 56.38 94 ARG A CA 1
ATOM 725 C C . ARG A 1 94 ? -28.868 -10.236 28.231 1.00 56.38 94 ARG A C 1
ATOM 727 O O . ARG A 1 94 ? -27.799 -10.441 28.792 1.00 56.38 94 ARG A O 1
ATOM 734 N N . ASP A 1 95 ? -29.459 -9.037 28.245 1.00 44.81 95 ASP A N 1
ATOM 735 C CA . ASP A 1 95 ? -28.691 -7.788 28.407 1.00 44.81 95 ASP A CA 1
ATOM 736 C C . ASP A 1 95 ? -28.923 -7.030 29.721 1.00 44.81 95 ASP A C 1
ATOM 738 O O . ASP A 1 95 ? -28.794 -5.806 29.781 1.00 44.81 95 ASP A O 1
ATOM 742 N N . ARG A 1 96 ? -29.243 -7.726 30.814 1.00 44.28 96 ARG A N 1
ATOM 743 C CA . ARG A 1 96 ? -28.987 -7.160 32.144 1.00 44.28 96 ARG A CA 1
ATOM 744 C C . ARG A 1 96 ? -27.776 -7.859 32.741 1.00 44.28 96 ARG A C 1
ATOM 746 O O . ARG A 1 96 ? -27.950 -8.889 33.387 1.00 44.28 96 ARG A O 1
ATOM 753 N N . PRO A 1 97 ? -26.561 -7.291 32.626 1.00 46.84 97 PRO A N 1
ATOM 754 C CA . PRO A 1 97 ? -25.584 -7.525 33.666 1.00 46.84 97 PRO A CA 1
ATOM 755 C C . PRO A 1 97 ? -26.198 -6.928 34.932 1.00 46.84 97 PRO A C 1
ATOM 757 O O . PRO A 1 97 ? -26.176 -5.715 35.152 1.00 46.84 97 PRO A O 1
ATOM 760 N N . GLN A 1 98 ? -26.826 -7.772 35.752 1.00 44.41 98 GLN A N 1
ATOM 761 C CA . GLN A 1 98 ? -27.060 -7.411 37.133 1.00 44.41 98 GLN A CA 1
ATOM 762 C C . GLN A 1 98 ? -25.677 -7.257 37.751 1.00 44.41 98 GLN A C 1
ATOM 764 O O . GLN A 1 98 ? -25.013 -8.217 38.132 1.00 44.41 98 GLN A O 1
ATOM 769 N N . SER A 1 99 ? -25.233 -6.005 37.773 1.00 43.31 99 SER A N 1
ATOM 770 C CA . SER A 1 99 ? -24.142 -5.510 38.581 1.00 43.31 99 SER A CA 1
ATOM 771 C C . SER A 1 99 ? -24.459 -5.828 40.045 1.00 43.31 99 SER A C 1
ATOM 773 O O . SER A 1 99 ? -24.915 -4.996 40.821 1.00 43.31 99 SER A O 1
ATOM 775 N N . THR A 1 100 ? -24.164 -7.055 40.464 1.00 41.16 100 THR A N 1
ATOM 776 C CA . THR A 1 100 ? -23.389 -7.207 41.684 1.00 41.16 100 THR A CA 1
ATOM 777 C C . THR A 1 100 ? -21.984 -6.746 41.328 1.00 41.16 100 THR A C 1
ATOM 779 O O . THR A 1 100 ? -21.091 -7.569 41.121 1.00 41.16 100 THR A O 1
ATOM 782 N N . ALA A 1 101 ? -21.781 -5.431 41.200 1.00 43.56 101 ALA A N 1
ATOM 783 C CA . ALA A 1 101 ? -20.456 -4.861 41.318 1.00 43.56 101 ALA A CA 1
ATOM 784 C C . ALA A 1 101 ? -19.963 -5.222 42.725 1.00 43.56 101 ALA A C 1
ATOM 786 O O . ALA A 1 101 ? -20.077 -4.462 43.681 1.00 43.56 101 ALA A O 1
ATOM 787 N N . LYS A 1 102 ? -19.365 -6.415 42.846 1.00 43.50 102 LYS A N 1
ATOM 788 C CA . LYS A 1 102 ? -18.062 -6.488 43.484 1.00 43.50 102 LYS A CA 1
ATOM 789 C C . LYS A 1 102 ? -17.286 -5.383 42.799 1.00 43.50 102 LYS A C 1
ATOM 791 O O . LYS A 1 102 ? -16.957 -5.529 41.625 1.00 43.50 102 LYS A O 1
ATOM 796 N N . THR A 1 103 ? -17.112 -4.268 43.497 1.00 43.25 103 THR A N 1
ATOM 797 C CA . THR A 1 103 ? -16.135 -3.247 43.156 1.00 43.25 103 THR A CA 1
ATOM 798 C C . THR A 1 103 ? -14.904 -4.022 42.735 1.00 43.25 103 THR A C 1
ATOM 800 O O . THR A 1 103 ? -14.315 -4.748 43.543 1.00 43.25 103 THR A O 1
ATOM 803 N N . ILE A 1 104 ? -14.613 -4.016 41.436 1.00 49.56 104 ILE A N 1
ATOM 804 C CA . ILE A 1 104 ? -13.405 -4.640 40.946 1.00 49.56 104 ILE A CA 1
ATOM 805 C C . ILE A 1 104 ? -12.334 -3.723 41.524 1.00 49.56 104 ILE A C 1
ATOM 807 O O . ILE A 1 104 ? -12.112 -2.623 41.027 1.00 49.56 104 ILE A O 1
ATOM 811 N N . ASN A 1 105 ? -11.755 -4.123 42.659 1.00 45.25 105 ASN A N 1
ATOM 812 C CA . ASN A 1 105 ? -10.607 -3.470 43.274 1.00 45.25 105 ASN A CA 1
ATOM 813 C C . ASN A 1 105 ? -9.390 -3.724 42.374 1.00 45.25 105 ASN A C 1
ATOM 815 O O . ASN A 1 105 ? -8.424 -4.369 42.761 1.00 45.25 105 ASN A O 1
ATOM 819 N N . THR A 1 106 ? -9.451 -3.257 41.132 1.00 52.66 106 THR A N 1
ATOM 820 C CA . THR A 1 106 ? -8.304 -3.111 40.254 1.00 52.66 106 THR A CA 1
ATOM 821 C C . THR A 1 106 ? -7.711 -1.751 40.570 1.00 52.66 106 THR A C 1
ATOM 823 O O . THR A 1 106 ? -8.033 -0.738 39.949 1.00 52.66 106 THR A O 1
ATOM 826 N N . SER A 1 107 ? -6.821 -1.738 41.561 1.00 65.12 107 SER A N 1
ATOM 827 C CA . SER A 1 107 ? -5.786 -0.707 41.682 1.00 65.12 107 SER A CA 1
ATOM 828 C C . SER A 1 107 ? -4.786 -0.752 40.514 1.00 65.12 107 SER A C 1
ATOM 830 O O . SER A 1 107 ? -3.855 0.042 40.490 1.00 65.12 107 SER A O 1
ATOM 832 N N . GLY A 1 108 ? -4.955 -1.689 39.575 1.00 80.75 108 GLY A N 1
ATOM 833 C CA . GLY A 1 108 ? -4.159 -1.819 38.363 1.00 80.75 108 GLY A CA 1
ATOM 834 C C . GLY A 1 108 ? -4.594 -0.888 37.233 1.00 80.75 108 GLY A C 1
ATOM 835 O O . GLY A 1 108 ? -5.647 -0.239 37.280 1.00 80.75 108 GLY A O 1
ATOM 836 N N . GLU A 1 109 ? -3.740 -0.843 36.216 1.00 91.75 109 GLU A N 1
ATOM 837 C CA . GLU A 1 109 ? -4.005 -0.171 34.952 1.00 91.75 109 GLU A CA 1
ATOM 838 C C . GLU A 1 109 ? -5.210 -0.796 34.225 1.00 91.75 109 GLU A C 1
ATOM 840 O O . GLU A 1 109 ? -5.537 -1.966 34.450 1.00 91.75 109 GLU A O 1
ATOM 845 N N . PRO A 1 110 ? -5.899 -0.026 33.368 1.00 94.94 110 PRO A N 1
ATOM 846 C CA . PRO A 1 110 ? -7.007 -0.530 32.566 1.00 94.94 110 PRO A CA 1
ATOM 847 C C . PRO A 1 110 ? -6.552 -1.676 31.653 1.00 94.94 110 PRO A C 1
ATOM 849 O O . PRO A 1 110 ? -5.545 -1.555 30.959 1.00 94.94 110 PRO A O 1
ATOM 852 N N . ILE A 1 111 ? -7.307 -2.773 31.615 1.00 95.62 111 ILE A N 1
ATOM 853 C CA . ILE A 1 111 ? -6.984 -3.938 30.780 1.00 95.62 111 ILE A CA 1
ATOM 854 C C . ILE A 1 111 ? -7.461 -3.680 29.344 1.00 95.62 111 ILE A C 1
ATOM 856 O O . ILE A 1 111 ? -8.638 -3.384 29.128 1.00 95.62 111 ILE A O 1
ATOM 860 N N . ASN A 1 112 ? -6.556 -3.812 28.374 1.00 97.12 112 ASN A N 1
ATOM 861 C CA . ASN A 1 112 ? -6.890 -3.789 26.951 1.00 97.12 112 ASN A CA 1
ATOM 862 C C . ASN A 1 112 ? -7.282 -5.199 26.492 1.00 97.12 112 ASN A C 1
ATOM 864 O O . ASN A 1 112 ? -6.467 -6.117 26.557 1.00 97.12 112 ASN A O 1
ATOM 868 N N . ASP A 1 113 ? -8.518 -5.367 26.038 1.00 96.88 113 ASP A N 1
ATOM 869 C CA . ASP A 1 113 ? -9.044 -6.634 25.525 1.00 96.88 113 ASP A CA 1
ATOM 870 C C . ASP A 1 113 ? -8.790 -6.807 24.012 1.00 96.88 113 ASP A C 1
ATOM 872 O O . ASP A 1 113 ? -9.069 -7.870 23.458 1.00 96.88 113 ASP A O 1
ATOM 876 N N . SER A 1 114 ? -8.253 -5.786 23.336 1.00 96.69 114 SER A N 1
ATOM 877 C CA . SER A 1 114 ? -7.857 -5.837 21.924 1.00 96.69 114 SER A CA 1
ATOM 878 C C . SER A 1 114 ? -6.342 -5.684 21.774 1.00 96.69 114 SER A C 1
ATOM 880 O O . SER A 1 114 ? -5.722 -4.957 22.550 1.00 96.69 114 SER A O 1
ATOM 882 N N . PRO A 1 115 ? -5.713 -6.334 20.782 1.00 95.19 115 PRO A N 1
ATOM 883 C CA . PRO A 1 115 ? -4.298 -6.128 20.515 1.00 95.19 115 PRO A CA 1
ATOM 884 C C . PRO A 1 115 ? -4.016 -4.668 20.136 1.00 95.19 115 PRO A C 1
ATOM 886 O O . PRO A 1 115 ? -4.827 -3.995 19.498 1.00 95.19 115 PRO A O 1
ATOM 889 N N . GLU A 1 116 ? -2.839 -4.178 20.527 1.00 93.69 116 GLU A N 1
ATOM 890 C CA . GLU A 1 116 ? -2.410 -2.796 20.271 1.00 93.69 116 GLU A CA 1
ATOM 891 C C . GLU A 1 116 ? -2.366 -2.465 18.765 1.00 93.69 116 GLU A C 1
ATOM 893 O O . GLU A 1 116 ? -2.640 -1.332 18.382 1.00 93.69 116 GLU A O 1
ATOM 898 N N . SER A 1 117 ? -2.109 -3.465 17.912 1.00 92.31 117 SER A N 1
ATOM 899 C CA . SER A 1 117 ? -2.092 -3.358 16.443 1.00 92.31 117 SER A CA 1
ATOM 900 C C . SER A 1 117 ? -3.404 -2.853 15.837 1.00 92.31 117 SER A C 1
ATOM 902 O O . SER A 1 117 ? -3.388 -2.297 14.744 1.00 92.31 117 SER A O 1
ATOM 904 N N . MET A 1 118 ? -4.541 -3.013 16.524 1.00 95.50 118 MET A N 1
ATOM 905 C CA . MET A 1 118 ? -5.839 -2.535 16.034 1.00 95.50 118 MET A CA 1
ATOM 906 C C . MET A 1 118 ? -6.049 -1.028 16.232 1.00 95.50 118 MET A C 1
ATOM 908 O O . MET A 1 118 ? -7.018 -0.465 15.721 1.00 95.50 118 MET A O 1
ATOM 912 N N . TYR A 1 119 ? -5.197 -0.363 17.014 1.00 95.62 119 TYR A N 1
ATOM 913 C CA . TYR A 1 119 ? -5.318 1.061 17.298 1.00 95.62 119 TYR A CA 1
ATOM 914 C C . TYR A 1 119 ? -4.447 1.861 16.330 1.00 95.62 119 TYR A C 1
ATOM 916 O O . TYR A 1 119 ? -3.249 2.030 16.539 1.00 95.62 119 TYR A O 1
ATOM 924 N N . GLU A 1 120 ? -5.060 2.401 15.281 1.00 94.19 120 GLU A N 1
ATOM 925 C CA . GLU A 1 120 ? -4.375 3.308 14.359 1.00 94.19 120 GLU A CA 1
ATOM 926 C C . GLU A 1 120 ? -4.285 4.708 14.953 1.00 94.19 120 GLU A C 1
ATOM 928 O O . GLU A 1 120 ? -5.284 5.419 15.077 1.00 94.19 120 GLU A O 1
ATOM 933 N N . TRP A 1 121 ? -3.081 5.094 15.362 1.00 95.88 121 TRP A N 1
ATOM 934 C CA . TRP A 1 121 ? -2.823 6.369 16.018 1.00 95.88 121 TRP A CA 1
ATOM 935 C C . TRP A 1 121 ? -2.533 7.462 14.992 1.00 95.88 121 TRP A C 1
ATOM 937 O O . TRP A 1 121 ? -1.544 7.402 14.270 1.00 95.88 121 TRP A O 1
ATOM 947 N N . ARG A 1 122 ? -3.361 8.506 14.983 1.00 95.31 122 ARG A N 1
ATOM 948 C CA . ARG A 1 122 ? -3.134 9.728 14.206 1.00 95.31 122 ARG A CA 1
ATOM 949 C C . ARG A 1 122 ? -2.508 10.800 15.092 1.00 95.31 122 ARG A C 1
ATOM 951 O O . ARG A 1 122 ? -2.956 10.997 16.228 1.00 95.31 122 ARG A O 1
ATOM 958 N N . ASP A 1 123 ? -1.495 11.491 14.580 1.00 95.38 123 ASP A N 1
ATOM 959 C CA . ASP A 1 123 ? -0.907 12.649 15.252 1.00 95.38 123 ASP A CA 1
ATOM 960 C C . ASP A 1 123 ? -1.888 13.830 15.211 1.00 95.38 123 ASP A C 1
ATOM 962 O O . ASP A 1 123 ? -2.371 14.231 14.153 1.00 95.38 123 ASP A O 1
ATOM 966 N N . MET A 1 124 ? -2.228 14.360 16.385 1.00 94.56 124 MET A N 1
ATOM 967 C CA . MET A 1 124 ? -3.092 15.532 16.552 1.00 94.56 124 MET A CA 1
ATOM 968 C C . MET A 1 124 ? -2.274 16.806 16.816 1.00 94.56 124 MET A C 1
ATOM 970 O O . MET A 1 124 ? -2.854 17.857 17.099 1.00 94.56 124 MET A O 1
ATOM 974 N N . GLY A 1 125 ? -0.944 16.712 16.756 1.00 93.94 125 GLY A N 1
ATOM 975 C CA . GLY A 1 125 ? 0.006 17.781 17.009 1.00 93.94 125 GLY A CA 1
ATOM 976 C C . GLY A 1 125 ? 0.368 17.950 18.486 1.00 93.94 125 GLY A C 1
ATOM 977 O O . GLY A 1 125 ? 0.055 17.137 19.361 1.00 93.94 125 GLY A O 1
ATOM 978 N N . ILE A 1 126 ? 1.049 19.061 18.769 1.00 93.44 126 ILE A N 1
ATOM 979 C CA . ILE A 1 126 ? 1.519 19.410 20.110 1.00 93.44 126 ILE A CA 1
ATOM 980 C C . ILE A 1 126 ? 0.472 20.284 20.807 1.00 93.44 126 ILE A C 1
ATOM 982 O O . ILE A 1 126 ? 0.186 21.399 20.373 1.00 93.44 126 ILE A O 1
ATOM 986 N N . VAL A 1 127 ? -0.066 19.812 21.933 1.00 92.94 127 VAL A N 1
ATOM 987 C CA . VAL A 1 127 ? -1.006 20.569 22.774 1.00 92.94 127 VAL A CA 1
ATOM 988 C C . VAL A 1 127 ? -0.409 20.722 24.167 1.00 92.94 127 VAL A C 1
ATOM 990 O O . VAL A 1 127 ? -0.189 19.735 24.863 1.00 92.94 127 VAL A O 1
ATOM 993 N N . MET A 1 128 ? -0.172 21.966 24.596 1.00 92.69 128 MET A N 1
ATOM 994 C CA . MET A 1 128 ? 0.486 22.280 25.878 1.00 92.69 128 MET A CA 1
ATOM 995 C C . MET A 1 128 ? 1.857 21.591 26.034 1.00 92.69 128 MET A C 1
ATOM 997 O O . MET A 1 128 ? 2.126 20.977 27.064 1.00 92.69 128 MET A O 1
ATOM 1001 N N . ASN A 1 129 ? 2.713 21.677 25.009 1.00 94.62 129 ASN A N 1
ATOM 1002 C CA . ASN A 1 129 ? 4.044 21.046 24.961 1.00 94.62 129 ASN A CA 1
ATOM 1003 C C . ASN A 1 129 ? 4.046 19.513 25.092 1.00 94.62 129 ASN A C 1
ATOM 1005 O O . ASN A 1 129 ? 5.066 18.936 25.454 1.00 94.62 129 ASN A O 1
ATOM 1009 N N . LYS A 1 130 ? 2.919 18.857 24.802 1.00 94.81 130 LYS A N 1
ATOM 1010 C CA . LYS A 1 130 ? 2.798 17.398 24.798 1.00 94.81 130 LYS A CA 1
ATOM 1011 C C . LYS A 1 130 ? 2.330 16.916 23.436 1.00 94.81 130 LYS A C 1
ATOM 1013 O O . LYS A 1 130 ? 1.402 17.510 22.880 1.00 94.81 130 LYS A O 1
ATOM 1018 N N . VAL A 1 131 ? 2.933 15.850 22.919 1.00 94.25 131 VAL A N 1
ATOM 1019 C CA . VAL A 1 131 ? 2.496 15.224 21.661 1.00 94.25 131 VAL A CA 1
ATOM 1020 C C . VAL A 1 131 ? 1.197 14.484 21.938 1.00 94.25 131 VAL A C 1
ATOM 1022 O O . VAL A 1 131 ? 1.141 13.627 22.824 1.00 94.25 131 VAL A O 1
ATOM 1025 N N . VAL A 1 132 ? 0.133 14.835 21.221 1.00 96.62 132 VAL A N 1
ATOM 1026 C CA . VAL A 1 132 ? -1.175 14.202 21.381 1.00 96.62 132 VAL A CA 1
ATOM 1027 C C . VAL A 1 132 ? -1.437 13.320 20.179 1.00 96.62 132 VAL A C 1
ATOM 1029 O O . VAL A 1 132 ? -1.523 13.818 19.066 1.00 96.62 132 VAL A O 1
ATOM 1032 N N . THR A 1 133 ? -1.659 12.029 20.401 1.00 97.25 133 THR A N 1
ATOM 1033 C CA . THR A 1 133 ? -2.150 11.132 19.348 1.00 97.25 133 THR A CA 1
ATOM 1034 C C . THR A 1 133 ? -3.546 10.630 19.690 1.00 97.25 133 THR A C 1
ATOM 1036 O O . THR A 1 133 ? -3.948 10.569 20.857 1.00 97.25 133 THR A O 1
ATOM 1039 N N . SER A 1 134 ? -4.338 10.321 18.670 1.00 97.56 134 SER A N 1
ATOM 1040 C CA . SER A 1 134 ? -5.709 9.836 18.817 1.00 97.56 134 SER A CA 1
ATOM 1041 C C . SER A 1 134 ? -5.914 8.620 17.940 1.00 97.56 134 SER A C 1
ATOM 1043 O O . SER A 1 134 ? -5.544 8.657 16.772 1.00 97.56 134 SER A O 1
ATOM 1045 N N . SER A 1 135 ? -6.551 7.580 18.473 1.00 97.50 135 SER A N 1
ATOM 1046 C CA . SER A 1 135 ? -6.908 6.433 17.648 1.00 97.50 135 SER A CA 1
ATOM 1047 C C . SER A 1 135 ? -8.002 6.802 16.640 1.00 97.50 135 SER A C 1
ATOM 1049 O O . SER A 1 135 ? -8.811 7.717 16.871 1.00 97.50 135 SER A O 1
ATOM 1051 N N . GLU A 1 136 ? -8.055 6.072 15.534 1.00 95.81 136 GLU A N 1
ATOM 1052 C CA . GLU A 1 136 ? -9.212 6.056 14.646 1.00 95.81 136 GLU A CA 1
ATOM 1053 C C . GLU A 1 136 ? -10.461 5.563 15.403 1.00 95.81 136 GLU A C 1
ATOM 1055 O O . GLU A 1 136 ? -10.330 4.727 16.305 1.00 95.81 136 GLU A O 1
ATOM 1060 N N . PRO A 1 137 ? -11.660 6.129 15.160 1.00 96.81 137 PRO A N 1
ATOM 1061 C CA . PRO A 1 137 ? -12.835 5.726 15.903 1.00 96.81 137 PRO A CA 1
ATOM 1062 C C . PRO A 1 137 ? -13.424 4.434 15.320 1.00 96.81 137 PRO A C 1
ATOM 1064 O O . PRO A 1 137 ? -13.655 4.352 14.119 1.00 96.81 137 PRO A O 1
ATOM 1067 N N . ARG A 1 138 ? -13.690 3.430 16.160 1.00 96.94 138 ARG A N 1
ATOM 1068 C CA . ARG A 1 138 ? -14.214 2.122 15.714 1.00 96.94 138 ARG A CA 1
ATOM 1069 C C . ARG A 1 138 ? -15.231 1.553 16.699 1.00 96.94 138 ARG A C 1
ATOM 1071 O O . ARG A 1 138 ? -15.207 1.948 17.864 1.00 96.94 138 ARG A O 1
ATOM 1078 N N . PRO A 1 139 ? -16.120 0.628 16.296 1.00 97.88 139 PRO A N 1
ATOM 1079 C CA . PRO A 1 139 ? -17.034 -0.017 17.232 1.00 97.88 139 PRO A CA 1
ATOM 1080 C C . PRO A 1 139 ? -16.271 -0.705 18.371 1.00 97.88 139 PRO A C 1
ATOM 1082 O O . PRO A 1 139 ? -15.397 -1.548 18.154 1.00 97.88 139 PRO A O 1
ATOM 1085 N N . GLY A 1 140 ? -16.584 -0.317 19.601 1.00 97.88 140 GLY A N 1
ATOM 1086 C CA . GLY A 1 140 ? -15.886 -0.775 20.790 1.00 97.88 140 GLY A CA 1
ATOM 1087 C C . GLY A 1 140 ? -16.669 -0.528 22.065 1.00 97.88 140 GLY A C 1
ATOM 1088 O O . GLY A 1 140 ? -17.838 -0.131 22.055 1.00 97.88 140 GLY A O 1
ATOM 1089 N N . TYR A 1 141 ? -16.011 -0.797 23.184 1.00 98.12 141 TYR A N 1
ATOM 1090 C CA . TYR A 1 141 ? -16.596 -0.661 24.504 1.00 98.12 141 TYR A CA 1
ATOM 1091 C C . TYR A 1 141 ? -15.584 -0.195 25.542 1.00 98.12 141 TYR A C 1
ATOM 1093 O O . TYR A 1 141 ? -14.372 -0.381 25.423 1.00 98.12 141 TYR A O 1
ATOM 1101 N N . VAL A 1 142 ? -16.127 0.364 26.617 1.00 98.00 142 VAL A N 1
ATOM 1102 C CA . VAL A 1 142 ? -15.403 0.721 27.833 1.00 98.00 142 VAL A CA 1
ATOM 1103 C C . VAL A 1 142 ? -16.199 0.211 29.024 1.00 98.00 142 VAL A C 1
ATOM 1105 O O . VAL A 1 142 ? -17.398 0.458 29.127 1.00 98.00 142 VAL A O 1
ATOM 1108 N N . ILE A 1 143 ? -15.538 -0.495 29.934 1.00 96.88 143 ILE A N 1
ATOM 1109 C CA . ILE A 1 143 ? -16.080 -0.860 31.243 1.00 96.88 143 ILE A CA 1
ATOM 1110 C C . ILE A 1 143 ? -15.375 0.007 32.278 1.00 96.88 143 ILE A C 1
ATOM 1112 O O . ILE A 1 143 ? -14.159 -0.091 32.450 1.00 96.88 143 ILE A O 1
ATOM 1116 N N . LEU A 1 144 ? -16.128 0.862 32.960 1.00 96.62 144 LEU A N 1
ATOM 1117 C CA . LEU A 1 144 ? -15.623 1.711 34.034 1.00 96.62 144 LEU A CA 1
ATOM 1118 C C . LEU A 1 144 ? -15.387 0.904 35.316 1.00 96.62 144 LEU A C 1
ATOM 1120 O O . LEU A 1 144 ? -15.928 -0.186 35.502 1.00 96.62 144 LEU A O 1
ATOM 1124 N N . LYS A 1 145 ? -14.591 1.455 36.234 1.00 94.50 145 LYS A N 1
ATOM 1125 C CA . LYS A 1 145 ? -14.312 0.841 37.545 1.00 94.50 145 LYS A CA 1
ATOM 1126 C C . LYS A 1 145 ? -15.554 0.697 38.432 1.00 94.50 145 LYS A C 1
ATOM 1128 O O . LYS A 1 145 ? -15.559 -0.147 39.325 1.00 94.50 145 LYS A O 1
ATOM 1133 N N . ASP A 1 146 ? -16.607 1.471 38.171 1.00 92.00 146 ASP A N 1
ATOM 1134 C CA . ASP A 1 146 ? -17.915 1.326 38.824 1.00 92.00 146 ASP A CA 1
ATOM 1135 C C . ASP A 1 146 ? -18.780 0.192 38.226 1.00 92.00 146 ASP A C 1
ATOM 1137 O O . ASP A 1 146 ? -19.860 -0.101 38.737 1.00 92.00 146 ASP A O 1
ATOM 1141 N N . GLY A 1 147 ? -18.296 -0.476 37.172 1.00 91.88 147 GLY A N 1
ATOM 1142 C CA . GLY A 1 147 ? -18.989 -1.549 36.461 1.00 91.88 147 GLY A CA 1
ATOM 1143 C C . GLY A 1 147 ? -19.884 -1.076 35.313 1.00 91.88 147 GLY A C 1
ATOM 1144 O O . GLY A 1 147 ? -20.444 -1.915 34.607 1.00 91.88 147 GLY A O 1
ATOM 1145 N N . THR A 1 148 ? -20.014 0.234 35.085 1.00 94.56 148 THR A N 1
ATOM 1146 C CA . THR A 1 148 ? -20.777 0.781 33.958 1.00 94.56 148 THR A CA 1
ATOM 1147 C C . THR A 1 148 ? -20.110 0.391 32.646 1.00 94.56 148 THR A C 1
ATOM 1149 O O . THR A 1 148 ? -18.940 0.700 32.413 1.00 94.56 148 THR A O 1
ATOM 1152 N N . ARG A 1 149 ? -20.868 -0.267 31.768 1.00 96.38 149 ARG A N 1
ATOM 1153 C CA . ARG A 1 149 ? -20.441 -0.596 30.409 1.00 96.38 149 ARG A CA 1
ATOM 1154 C C . ARG A 1 149 ? -21.015 0.425 29.436 1.00 96.38 149 ARG A C 1
ATOM 1156 O O . ARG A 1 149 ? -22.223 0.641 29.401 1.00 96.38 149 ARG A O 1
ATOM 1163 N N . LEU A 1 150 ? -20.136 1.034 28.657 1.00 96.81 150 LEU A N 1
ATOM 1164 C CA . LEU A 1 150 ? -20.471 1.924 27.556 1.00 96.81 150 LEU A CA 1
ATOM 1165 C C . LEU A 1 150 ? -20.068 1.231 26.255 1.00 96.81 150 LEU A C 1
ATOM 1167 O O . LEU A 1 150 ? -18.969 0.682 26.175 1.00 96.81 150 LEU A O 1
ATOM 1171 N N . GLU A 1 151 ? -20.930 1.281 25.245 1.00 97.69 151 GLU A N 1
ATOM 1172 C CA . GLU A 1 151 ? -20.678 0.738 23.906 1.00 97.69 151 GLU A CA 1
ATOM 1173 C C . GLU A 1 151 ? -20.972 1.799 22.842 1.00 97.69 151 GLU A C 1
ATOM 1175 O O . GLU A 1 151 ? -21.816 2.678 23.042 1.00 97.69 151 GLU A O 1
ATOM 1180 N N . GLY A 1 152 ? -20.252 1.741 21.725 1.00 97.69 152 GLY A N 1
ATOM 1181 C CA . GLY A 1 152 ? -20.416 2.669 20.612 1.00 97.69 152 GLY A CA 1
ATOM 1182 C C . GLY A 1 152 ? -19.130 2.851 19.816 1.00 97.69 152 GLY A C 1
ATOM 1183 O O . GLY A 1 152 ? -18.229 2.018 19.853 1.00 97.69 152 GLY A O 1
ATOM 1184 N N . GLU A 1 153 ? -19.038 3.966 19.104 1.00 97.94 153 GLU A N 1
ATOM 1185 C CA . GLU A 1 153 ? -17.845 4.373 18.369 1.00 97.94 153 GLU A CA 1
ATOM 1186 C C . GLU A 1 153 ? -16.768 4.835 19.374 1.00 97.94 153 GLU A C 1
ATOM 1188 O O . GLU A 1 153 ? -16.865 5.908 19.976 1.00 97.94 153 GLU A O 1
ATOM 1193 N N . PHE A 1 154 ? -15.780 3.976 19.612 1.00 98.19 154 PHE A N 1
ATOM 1194 C CA . PHE A 1 154 ? -14.742 4.088 20.629 1.00 98.19 154 PHE A CA 1
ATOM 1195 C C . PHE A 1 154 ? -13.441 4.657 20.057 1.00 98.19 154 PHE A C 1
ATOM 1197 O O . PHE A 1 154 ? -13.004 4.296 18.967 1.00 98.19 154 PHE A O 1
ATOM 1204 N N . ARG A 1 155 ? -12.811 5.555 20.819 1.00 97.94 155 ARG A N 1
ATOM 1205 C CA . ARG A 1 155 ? -11.558 6.230 20.479 1.00 97.94 155 ARG A CA 1
ATOM 1206 C C . ARG A 1 155 ? -10.712 6.462 21.729 1.00 97.94 155 ARG A C 1
ATOM 1208 O O . ARG A 1 155 ? -11.214 6.941 22.749 1.00 97.94 155 ARG A O 1
ATOM 1215 N N . LEU A 1 156 ? -9.411 6.225 21.621 1.00 98.12 156 LEU A N 1
ATOM 1216 C CA . LEU A 1 156 ? -8.420 6.511 22.657 1.00 98.12 156 LEU A CA 1
ATOM 1217 C C . LEU A 1 156 ? -7.582 7.741 22.310 1.00 98.12 156 LEU A C 1
ATOM 1219 O O . LEU A 1 156 ? -7.438 8.113 21.147 1.00 98.12 156 LEU A O 1
ATOM 1223 N N . ARG A 1 157 ? -7.004 8.378 23.332 1.00 97.81 157 ARG A N 1
ATOM 1224 C CA . ARG A 1 157 ? -6.034 9.468 23.168 1.00 97.81 157 ARG A CA 1
ATOM 1225 C C . ARG A 1 157 ? -4.805 9.253 24.030 1.00 97.81 157 ARG A C 1
ATOM 1227 O O . ARG A 1 157 ? -4.944 9.027 25.236 1.00 97.81 157 ARG A O 1
ATOM 1234 N N . ARG A 1 158 ? -3.624 9.449 23.451 1.00 97.69 158 ARG A N 1
ATOM 1235 C CA . ARG A 1 158 ? -2.350 9.488 24.173 1.00 97.69 158 ARG A CA 1
ATOM 1236 C C . ARG A 1 158 ? -1.836 10.912 24.333 1.00 97.69 158 ARG A C 1
ATOM 1238 O O . ARG A 1 158 ? -2.141 11.783 23.521 1.00 97.69 158 ARG A O 1
ATOM 1245 N N . LYS A 1 159 ? -1.070 11.137 25.396 1.00 97.44 159 LYS A N 1
ATOM 1246 C CA . LYS A 1 159 ? -0.254 12.332 25.618 1.00 97.44 159 LYS A CA 1
ATOM 1247 C C . LYS A 1 159 ? 1.153 11.869 25.961 1.00 97.44 159 LYS A C 1
ATOM 1249 O O . LYS A 1 159 ? 1.310 11.165 26.948 1.00 97.44 159 LYS A O 1
ATOM 1254 N N . ASP A 1 160 ? 2.136 12.239 25.147 1.00 95.56 160 ASP A N 1
ATOM 1255 C CA . ASP A 1 160 ? 3.528 11.778 25.273 1.00 95.56 160 ASP A CA 1
ATOM 1256 C C . ASP A 1 160 ? 3.641 10.241 25.335 1.00 95.56 160 ASP A C 1
ATOM 1258 O O . ASP A 1 160 ? 4.388 9.681 26.129 1.00 95.56 160 ASP A O 1
ATOM 1262 N N . GLY A 1 161 ? 2.835 9.545 24.525 1.00 94.56 161 GLY A N 1
ATOM 1263 C CA . GLY A 1 161 ? 2.782 8.077 24.479 1.00 94.56 161 GLY A CA 1
ATOM 1264 C C . GLY A 1 161 ? 1.911 7.420 25.559 1.00 94.56 161 GLY A C 1
ATOM 1265 O O . GLY A 1 161 ? 1.473 6.287 25.373 1.00 94.56 161 GLY A O 1
ATOM 1266 N N . GLU A 1 162 ? 1.559 8.129 26.631 1.00 96.25 162 GLU A N 1
ATOM 1267 C CA . GLU A 1 162 ? 0.730 7.589 27.714 1.00 96.25 162 GLU A CA 1
ATOM 1268 C C . GLU A 1 162 ? -0.765 7.749 27.424 1.00 96.25 162 GLU A C 1
ATOM 1270 O O . GLU A 1 162 ? -1.221 8.813 26.994 1.00 96.25 162 GLU A O 1
ATOM 1275 N N . LEU A 1 163 ? -1.566 6.710 27.690 1.00 96.50 163 LEU A N 1
ATOM 1276 C CA . LEU A 1 163 ? -3.024 6.796 27.569 1.00 96.50 163 LEU A CA 1
ATOM 1277 C C . LEU A 1 163 ? -3.573 7.858 28.530 1.00 96.50 163 LEU A C 1
ATOM 1279 O O . LEU A 1 163 ? -3.304 7.842 29.726 1.00 96.50 163 LEU A O 1
ATOM 1283 N N . SER A 1 164 ? -4.377 8.779 28.004 1.00 96.50 164 SER A N 1
ATOM 1284 C CA . SER A 1 164 ? -4.896 9.918 28.769 1.00 96.50 164 SER A CA 1
ATOM 1285 C C . SER A 1 164 ? -6.404 9.825 28.983 1.00 96.50 164 SER A C 1
ATOM 1287 O O . SER A 1 164 ? -6.879 9.787 30.118 1.00 96.50 164 SER A O 1
ATOM 1289 N N . ASN A 1 165 ? -7.165 9.755 27.891 1.00 97.56 165 ASN A N 1
ATOM 1290 C CA . ASN A 1 165 ? -8.620 9.813 27.891 1.00 97.56 165 ASN A CA 1
ATOM 1291 C C . ASN A 1 165 ? -9.197 8.824 26.879 1.00 97.56 165 ASN A C 1
ATOM 1293 O O . ASN A 1 165 ? -8.544 8.476 25.892 1.00 97.56 165 ASN A O 1
ATOM 1297 N N . TYR A 1 166 ? -10.459 8.469 27.090 1.00 98.06 166 TYR A N 1
ATOM 1298 C CA . TYR A 1 166 ? -11.276 7.767 26.112 1.00 98.06 166 TYR A CA 1
ATOM 1299 C C . TYR A 1 166 ? -12.447 8.637 25.651 1.00 98.06 166 TYR A C 1
ATOM 1301 O O . TYR A 1 166 ? -12.879 9.564 26.345 1.00 98.06 166 TYR A O 1
ATOM 1309 N N . ILE A 1 167 ? -12.965 8.331 24.468 1.00 98.19 167 ILE A N 1
ATOM 1310 C CA . ILE A 1 167 ? -14.198 8.885 23.920 1.00 98.19 167 ILE A CA 1
ATOM 1311 C C . ILE A 1 167 ? -15.013 7.708 23.400 1.00 98.19 167 ILE A C 1
ATOM 1313 O O . ILE A 1 167 ? -14.482 6.869 22.679 1.00 98.19 167 ILE A O 1
ATOM 1317 N N . ILE A 1 168 ? -16.291 7.652 23.753 1.00 98.12 168 ILE A N 1
ATOM 1318 C CA . ILE A 1 168 ? -17.229 6.689 23.184 1.00 98.12 168 ILE A CA 1
ATOM 1319 C C . ILE A 1 168 ? -18.497 7.411 22.748 1.00 98.12 168 ILE A C 1
ATOM 1321 O O . ILE A 1 168 ? -19.066 8.211 23.494 1.00 98.12 168 ILE A O 1
ATOM 1325 N N . LYS A 1 169 ? -18.903 7.193 21.502 1.00 98.00 169 LYS A N 1
ATOM 1326 C CA . LYS A 1 169 ? -20.051 7.851 20.887 1.00 98.00 169 LYS A CA 1
ATOM 1327 C C . LYS A 1 169 ? -21.081 6.788 20.510 1.00 98.00 169 LYS A C 1
ATOM 1329 O O . LYS A 1 169 ? -20.937 6.100 19.508 1.00 98.00 169 LYS A O 1
ATOM 1334 N N . GLY A 1 170 ? -22.091 6.649 21.362 1.00 96.00 170 GLY A N 1
ATOM 1335 C CA . GLY A 1 170 ? -23.334 5.935 21.057 1.00 96.00 170 GLY A CA 1
ATOM 1336 C C . GLY A 1 170 ? -24.450 6.954 20.832 1.00 96.00 170 GLY A C 1
ATOM 1337 O O . GLY A 1 170 ? -24.229 7.977 20.184 1.00 96.00 170 GLY A O 1
ATOM 1338 N N . ASP A 1 171 ? -25.602 6.752 21.477 1.00 94.56 171 ASP A N 1
ATOM 1339 C CA . ASP A 1 171 ? -26.704 7.734 21.499 1.00 94.56 171 ASP A CA 1
ATOM 1340 C C . ASP A 1 171 ? -26.278 9.087 22.088 1.00 94.56 171 ASP A C 1
ATOM 1342 O O . ASP A 1 171 ? -26.790 10.151 21.734 1.00 94.56 171 ASP A O 1
ATOM 1346 N N . LYS A 1 172 ? -25.324 9.043 23.021 1.00 95.69 172 LYS A N 1
ATOM 1347 C CA . LYS A 1 172 ? -24.664 10.208 23.605 1.00 95.69 172 LYS A CA 1
ATOM 1348 C C . LYS A 1 172 ? -23.157 10.038 23.493 1.00 95.69 172 LYS A C 1
ATOM 1350 O O . LYS A 1 172 ? -22.626 8.927 23.531 1.00 95.69 172 LYS A O 1
ATOM 1355 N N . LYS A 1 173 ? -22.462 11.167 23.380 1.00 97.62 173 LYS A N 1
ATOM 1356 C CA . LYS A 1 173 ? -21.004 11.215 23.458 1.00 97.62 173 LYS A CA 1
ATOM 1357 C C . LYS A 1 173 ? -20.584 11.220 24.925 1.00 97.62 173 LYS A C 1
ATOM 1359 O O . LYS A 1 173 ? -20.906 12.158 25.651 1.00 97.62 173 LYS A O 1
ATOM 1364 N N . TYR A 1 174 ? -19.819 10.216 25.322 1.00 97.38 174 TYR A N 1
ATOM 1365 C CA . TYR A 1 174 ? -19.161 10.136 26.618 1.00 97.38 174 TYR A CA 1
ATOM 1366 C C . TYR A 1 174 ? -17.654 10.308 26.436 1.00 97.38 174 TYR A C 1
ATOM 1368 O O . TYR A 1 174 ? -17.065 9.837 25.463 1.00 97.38 174 TYR A O 1
ATOM 1376 N N . SER A 1 175 ? -17.021 11.003 27.373 1.00 97.38 175 SER A N 1
ATOM 1377 C CA . SER A 1 175 ? -15.568 11.136 27.432 1.00 97.38 175 SER A CA 1
ATOM 1378 C C . SER A 1 175 ? -15.126 11.169 28.882 1.00 97.38 175 SER A C 1
ATOM 1380 O O . SER A 1 175 ? -15.717 11.908 29.669 1.00 97.38 175 SER A O 1
ATOM 1382 N N . GLY A 1 176 ? -14.080 10.422 29.214 1.00 97.19 176 GLY A N 1
ATOM 1383 C CA . GLY A 1 176 ? -13.560 10.326 30.574 1.00 97.19 176 GLY A CA 1
ATOM 1384 C C . GLY A 1 176 ? -12.061 10.059 30.593 1.00 97.19 176 GLY A C 1
ATOM 1385 O O . GLY A 1 176 ? -11.428 9.881 29.546 1.00 97.19 176 GLY A O 1
ATOM 1386 N N . LYS A 1 177 ? -11.486 10.054 31.796 1.00 97.75 177 LYS A N 1
ATOM 1387 C CA . LYS A 1 177 ? -10.065 9.748 31.991 1.00 97.75 177 LYS A CA 1
ATOM 1388 C C . LYS A 1 177 ? -9.848 8.246 31.910 1.00 97.75 177 LYS A C 1
ATOM 1390 O O . LYS A 1 177 ? -10.665 7.475 32.408 1.00 97.75 177 LYS A O 1
ATOM 1395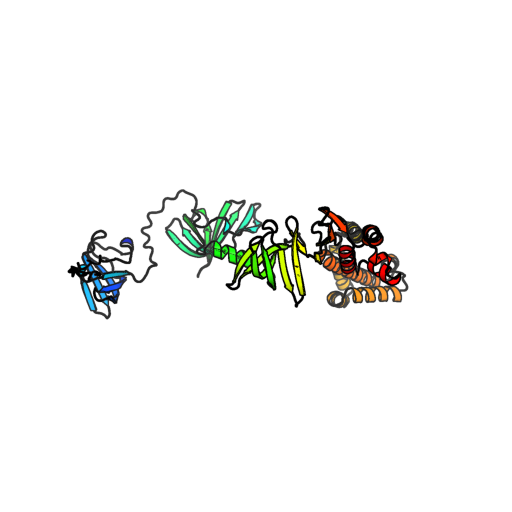 N N . ILE A 1 178 ? -8.712 7.817 31.364 1.00 96.88 178 ILE A N 1
ATOM 1396 C CA . ILE A 1 178 ? -8.410 6.382 31.291 1.00 96.88 178 ILE A CA 1
ATOM 1397 C C . ILE A 1 178 ? -8.279 5.748 32.690 1.00 96.88 178 ILE A C 1
ATOM 1399 O O . ILE A 1 178 ? -8.592 4.580 32.871 1.00 96.88 178 ILE A O 1
ATOM 1403 N N . SER A 1 179 ? -7.923 6.529 33.717 1.00 95.69 179 SER A N 1
ATOM 1404 C CA . SER A 1 179 ? -7.828 6.072 35.113 1.00 95.69 179 SER A CA 1
ATOM 1405 C C . SER A 1 179 ? -9.151 5.572 35.713 1.00 95.69 179 SER A C 1
ATOM 1407 O O . SER A 1 179 ? -9.132 4.857 36.718 1.00 95.69 179 SER A O 1
ATOM 1409 N N . GLU A 1 180 ? -10.286 5.967 35.130 1.00 96.31 180 GLU A N 1
ATOM 1410 C CA . GLU A 1 180 ? -11.643 5.552 35.524 1.00 96.31 180 GLU A CA 1
ATOM 1411 C C . GLU A 1 180 ? -12.068 4.243 34.843 1.00 96.31 180 GLU A C 1
ATOM 1413 O O . GLU A 1 180 ? -13.078 3.647 35.215 1.00 96.31 180 GLU A O 1
ATOM 1418 N N . VAL A 1 181 ? -11.293 3.780 33.861 1.00 96.31 181 VAL A N 1
ATOM 1419 C CA . VAL A 1 181 ? -11.568 2.581 33.073 1.00 96.31 181 VAL A CA 1
ATOM 1420 C C . VAL A 1 181 ? -10.990 1.352 33.771 1.00 96.31 181 VAL A C 1
ATOM 1422 O O . VAL A 1 181 ? -9.878 1.377 34.293 1.00 96.31 181 VAL A O 1
ATOM 1425 N N . ALA A 1 182 ? -11.759 0.268 33.793 1.00 95.88 182 ALA A N 1
ATOM 1426 C CA . ALA A 1 182 ? -11.307 -1.051 34.220 1.00 95.88 182 ALA A CA 1
ATOM 1427 C C . ALA A 1 182 ? -10.881 -1.908 33.022 1.00 95.88 182 ALA A C 1
ATOM 1429 O O . ALA A 1 182 ? -9.832 -2.546 33.070 1.00 95.88 182 ALA A O 1
ATOM 1430 N N . ARG A 1 183 ? -11.682 -1.920 31.948 1.00 97.38 183 ARG A N 1
ATOM 1431 C CA . ARG A 1 183 ? -11.405 -2.670 30.713 1.00 97.38 183 ARG A CA 1
ATOM 1432 C C . ARG A 1 183 ? -11.871 -1.895 29.492 1.00 97.38 183 ARG A C 1
ATOM 1434 O O . ARG A 1 183 ? -12.842 -1.145 29.581 1.00 97.38 183 ARG A O 1
ATOM 1441 N N . TYR A 1 184 ? -11.229 -2.098 28.357 1.00 98.06 184 TYR A N 1
ATOM 1442 C CA . TYR A 1 184 ? -11.647 -1.514 27.088 1.00 98.06 184 TYR A CA 1
ATOM 1443 C C . TYR A 1 184 ? -11.216 -2.398 25.924 1.00 98.06 184 TYR A C 1
ATOM 1445 O O . TYR A 1 184 ? -10.316 -3.219 26.069 1.00 98.06 184 TYR A O 1
ATOM 1453 N N . GLY A 1 185 ? -11.853 -2.221 24.774 1.00 97.69 185 GLY A N 1
ATOM 1454 C CA . GLY A 1 185 ? -11.506 -2.947 23.560 1.00 97.69 185 GLY A CA 1
ATOM 1455 C C . GLY A 1 185 ? -12.460 -2.627 22.420 1.00 97.69 185 GLY A C 1
ATOM 1456 O O . GLY A 1 185 ? -13.485 -1.966 22.603 1.00 97.69 185 GLY A O 1
ATOM 1457 N N . TYR A 1 186 ? -12.125 -3.111 21.235 1.00 97.62 186 TYR A N 1
ATOM 1458 C CA . TYR A 1 186 ? -13.001 -3.096 20.077 1.00 97.62 186 TYR A CA 1
ATOM 1459 C C . TYR A 1 186 ? -13.941 -4.304 20.078 1.00 97.62 186 TYR A C 1
ATOM 1461 O O . TYR A 1 186 ? -13.602 -5.382 20.564 1.00 97.62 186 TYR A O 1
ATOM 1469 N N . THR A 1 187 ? -15.149 -4.116 19.546 1.00 96.44 187 THR A N 1
ATOM 1470 C CA . THR A 1 187 ? -16.115 -5.205 19.315 1.00 96.44 187 THR A CA 1
ATOM 1471 C C . THR A 1 187 ? -15.942 -5.839 17.938 1.00 96.44 187 THR A C 1
ATOM 1473 O O . THR A 1 187 ? -16.456 -6.928 17.691 1.00 96.44 187 THR A O 1
ATOM 1476 N N . VAL A 1 188 ? -15.209 -5.172 17.044 1.00 95.44 188 VAL A N 1
ATOM 1477 C CA . VAL A 1 188 ? -14.792 -5.710 15.749 1.00 95.44 188 VAL A CA 1
ATOM 1478 C C . VAL A 1 188 ? -13.601 -6.651 15.911 1.00 95.44 188 VAL A C 1
ATOM 1480 O O . VAL A 1 188 ? -12.753 -6.464 16.779 1.00 95.44 188 VAL A O 1
ATOM 1483 N N . SER A 1 189 ? -13.526 -7.676 15.065 1.00 95.56 189 SER A N 1
ATOM 1484 C CA . SER A 1 189 ? -12.373 -8.580 15.015 1.00 95.56 189 SER A CA 1
ATOM 1485 C C . SER A 1 189 ? -11.146 -7.897 14.408 1.00 95.56 189 SER A C 1
ATOM 1487 O O . SER A 1 189 ? -11.289 -7.071 13.507 1.00 95.56 189 SER A O 1
ATOM 1489 N N . GLU A 1 190 ? -9.947 -8.326 14.805 1.00 94.12 190 GLU A N 1
ATOM 1490 C CA . GLU A 1 190 ? -8.675 -7.854 14.233 1.00 94.12 190 GLU A CA 1
ATOM 1491 C C . GLU A 1 190 ? -8.615 -8.005 12.705 1.00 94.12 190 GLU A C 1
ATOM 1493 O O . GLU A 1 190 ? -8.166 -7.098 12.011 1.00 94.12 190 GLU A O 1
ATOM 1498 N N . SER A 1 191 ? -9.140 -9.107 12.157 1.00 93.44 191 SER A N 1
ATOM 1499 C CA . SER A 1 191 ? -9.204 -9.316 10.707 1.00 93.44 191 SER A CA 1
ATOM 1500 C C . SER A 1 191 ? -10.065 -8.271 9.997 1.00 93.44 191 SER A C 1
ATOM 1502 O O . SER A 1 191 ? -9.681 -7.814 8.928 1.00 93.44 191 SER A O 1
ATOM 1504 N N . ALA A 1 192 ? -11.192 -7.868 10.587 1.00 94.06 192 ALA A N 1
ATOM 1505 C CA . ALA A 1 192 ? -12.071 -6.842 10.025 1.00 94.06 192 ALA A CA 1
ATOM 1506 C C . ALA A 1 192 ? -11.399 -5.464 10.032 1.00 94.06 192 ALA A C 1
ATOM 1508 O O . ALA A 1 192 ? -11.435 -4.774 9.019 1.00 94.06 192 ALA A O 1
ATOM 1509 N N . VAL A 1 193 ? -10.720 -5.111 11.131 1.00 94.12 193 VAL A N 1
ATOM 1510 C CA . VAL A 1 193 ? -9.910 -3.885 11.204 1.00 94.12 193 VAL A CA 1
ATOM 1511 C C . VAL A 1 193 ? -8.822 -3.905 10.139 1.00 94.12 193 VAL A C 1
ATOM 1513 O O . VAL A 1 193 ? -8.703 -2.954 9.380 1.00 94.12 193 VAL A O 1
ATOM 1516 N N . ARG A 1 194 ? -8.091 -5.017 9.997 1.00 93.94 194 ARG A N 1
ATOM 1517 C CA . ARG A 1 194 ? -7.068 -5.149 8.954 1.00 93.94 194 ARG A CA 1
ATOM 1518 C C . ARG A 1 194 ? -7.641 -4.947 7.548 1.00 93.94 194 ARG A C 1
ATOM 1520 O O . ARG A 1 194 ? -7.002 -4.287 6.744 1.00 93.94 194 ARG A O 1
ATOM 1527 N N . GLN A 1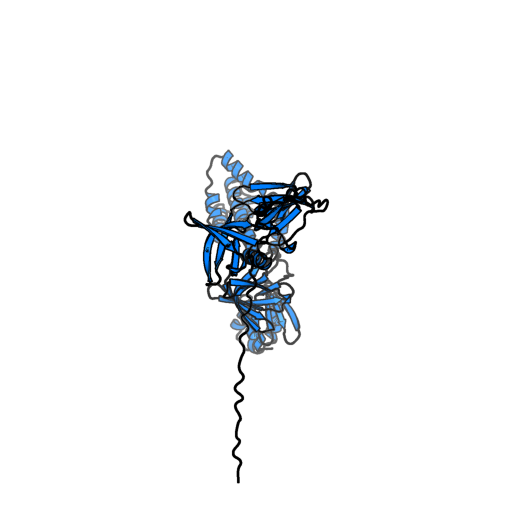 195 ? -8.813 -5.506 7.242 1.00 95.75 195 GLN A N 1
ATOM 1528 C CA . GLN A 1 195 ? -9.457 -5.315 5.935 1.00 95.75 195 GLN A CA 1
ATOM 1529 C C . GLN A 1 195 ? -9.838 -3.853 5.689 1.00 95.75 195 GLN A C 1
ATOM 1531 O O . GLN A 1 195 ? -9.555 -3.336 4.617 1.00 95.75 195 GLN A O 1
ATOM 1536 N N . GLU A 1 196 ? -10.430 -3.187 6.683 1.00 93.94 196 GLU A N 1
ATOM 1537 C CA . GLU A 1 196 ? -10.785 -1.764 6.600 1.00 93.94 196 GLU A CA 1
ATOM 1538 C C . GLU A 1 196 ? -9.547 -0.891 6.350 1.00 93.94 196 GLU A C 1
ATOM 1540 O O . GLU A 1 196 ? -9.585 0.004 5.512 1.00 93.94 196 GLU A O 1
ATOM 1545 N N . ASN A 1 197 ? -8.433 -1.197 7.019 1.00 92.69 197 ASN A N 1
ATOM 1546 C CA . ASN A 1 197 ? -7.185 -0.447 6.870 1.00 92.69 197 ASN A CA 1
ATOM 1547 C C . ASN A 1 197 ? -6.586 -0.638 5.480 1.00 92.69 197 ASN A C 1
ATOM 1549 O O . ASN A 1 197 ? -6.179 0.334 4.860 1.00 92.69 197 ASN A O 1
ATOM 1553 N N . LEU A 1 198 ? -6.552 -1.879 4.981 1.00 94.69 198 LEU A N 1
ATOM 1554 C CA . LEU A 1 198 ? -6.062 -2.158 3.632 1.00 94.69 198 LEU A CA 1
ATOM 1555 C C . LEU A 1 198 ? -6.936 -1.477 2.572 1.00 94.69 198 LEU A C 1
ATOM 1557 O O . LEU A 1 198 ? -6.393 -0.891 1.644 1.00 94.69 198 LEU A O 1
ATOM 1561 N N . GLU A 1 199 ? -8.262 -1.489 2.730 1.00 94.75 199 GLU A N 1
ATOM 1562 C CA . GLU A 1 199 ? -9.163 -0.792 1.802 1.00 94.75 199 GLU A CA 1
ATOM 1563 C C . GLU A 1 199 ? -8.912 0.722 1.804 1.00 94.75 199 GLU A C 1
ATOM 1565 O O . GLU A 1 199 ? -8.890 1.337 0.746 1.00 94.75 199 GLU A O 1
ATOM 1570 N N . ALA A 1 200 ? -8.660 1.326 2.970 1.00 92.50 200 ALA A N 1
ATOM 1571 C CA . ALA A 1 200 ? -8.386 2.760 3.088 1.00 92.50 200 ALA A CA 1
ATOM 1572 C C . ALA A 1 200 ? -7.034 3.197 2.490 1.00 92.50 200 ALA A C 1
ATOM 1574 O O . ALA A 1 200 ? -6.799 4.393 2.327 1.00 92.50 200 ALA A O 1
ATOM 1575 N N . MET A 1 201 ? -6.135 2.251 2.206 1.00 91.50 201 MET A N 1
ATOM 1576 C CA . MET A 1 201 ? -4.834 2.512 1.584 1.00 91.50 201 MET A CA 1
ATOM 1577 C C . MET A 1 201 ? -4.874 2.480 0.055 1.00 91.50 201 MET A C 1
ATOM 1579 O O . MET A 1 201 ? -3.913 2.915 -0.577 1.00 91.50 201 MET A O 1
ATOM 1583 N N . ALA A 1 202 ? -5.929 1.916 -0.531 1.00 92.88 202 ALA A N 1
ATOM 1584 C CA . ALA A 1 202 ? -6.111 1.858 -1.971 1.00 92.88 202 ALA A CA 1
ATOM 1585 C C . ALA A 1 202 ? -6.824 3.123 -2.459 1.00 92.88 202 ALA A C 1
ATOM 1587 O O . ALA A 1 202 ? -7.925 3.423 -2.001 1.00 92.88 202 ALA A O 1
ATOM 1588 N N . ASP A 1 203 ? -6.226 3.825 -3.422 1.00 88.56 203 ASP A N 1
ATOM 1589 C CA . ASP A 1 203 ? -6.915 4.914 -4.123 1.00 88.56 203 ASP A CA 1
ATOM 1590 C C . ASP A 1 203 ? -7.932 4.345 -5.121 1.00 88.56 203 ASP A C 1
ATOM 1592 O O . ASP A 1 203 ? -9.113 4.676 -5.068 1.00 88.56 203 ASP A O 1
ATOM 1596 N N . ASP A 1 204 ? -7.474 3.428 -5.981 1.00 94.31 204 ASP A N 1
ATOM 1597 C CA . ASP A 1 204 ? -8.269 2.781 -7.021 1.00 94.31 204 ASP A CA 1
ATOM 1598 C C . ASP A 1 204 ? -7.876 1.308 -7.188 1.00 94.31 204 ASP A C 1
ATOM 1600 O O . ASP A 1 204 ? -6.708 0.923 -7.046 1.00 94.31 204 ASP A O 1
ATOM 1604 N N . TYR A 1 205 ? -8.864 0.497 -7.561 1.00 97.06 205 TYR A N 1
ATOM 1605 C CA . TYR A 1 205 ? -8.710 -0.912 -7.904 1.00 97.06 205 TYR A CA 1
ATOM 1606 C C . TYR A 1 205 ? -8.912 -1.121 -9.406 1.00 97.06 205 TYR A C 1
ATOM 1608 O O . TYR A 1 205 ? -9.809 -0.538 -10.011 1.00 97.06 205 TYR A O 1
ATOM 1616 N N . TYR A 1 206 ? -8.089 -1.986 -9.995 1.00 97.75 206 TYR A N 1
ATOM 1617 C CA . TYR A 1 206 ? -8.127 -2.306 -11.421 1.00 97.75 206 TYR A CA 1
ATOM 1618 C C . TYR A 1 206 ? -7.964 -3.806 -11.642 1.00 97.75 206 TYR A C 1
ATOM 1620 O O . TYR A 1 206 ? -7.204 -4.454 -10.922 1.00 97.75 206 TYR A O 1
ATOM 1628 N N . ASP A 1 207 ? -8.614 -4.357 -12.665 1.00 98.25 207 ASP A N 1
ATOM 1629 C CA . ASP A 1 207 ? -8.502 -5.777 -13.000 1.00 98.25 207 ASP A CA 1
ATOM 1630 C C . ASP A 1 207 ? -7.044 -6.189 -13.229 1.00 98.25 207 ASP A C 1
ATOM 1632 O O . ASP A 1 207 ? -6.291 -5.538 -13.962 1.00 98.25 207 ASP A O 1
ATOM 1636 N N . GLY A 1 208 ? -6.637 -7.301 -12.624 1.00 97.88 208 GLY A N 1
ATOM 1637 C CA . GLY A 1 208 ? -5.255 -7.737 -12.689 1.00 97.88 208 GLY A CA 1
ATOM 1638 C C . GLY A 1 208 ? -5.016 -9.194 -12.322 1.00 97.88 208 GLY A C 1
ATOM 1639 O O . GLY A 1 208 ? -5.900 -9.944 -11.900 1.00 97.88 208 GLY A O 1
ATOM 1640 N N . THR A 1 209 ? -3.768 -9.604 -12.522 1.00 98.31 209 THR A N 1
ATOM 1641 C CA . THR A 1 209 ? -3.284 -10.948 -12.203 1.00 98.31 209 THR A CA 1
ATOM 1642 C C . THR A 1 209 ? -2.000 -10.846 -11.396 1.00 98.31 209 THR A C 1
ATOM 1644 O O . THR A 1 209 ? -1.042 -10.225 -11.848 1.00 98.31 209 THR A O 1
ATOM 1647 N N . LEU A 1 210 ? -1.978 -11.470 -10.219 1.00 98.25 210 LEU A N 1
ATOM 1648 C CA . LEU A 1 210 ? -0.814 -11.582 -9.345 1.00 98.25 210 LEU A CA 1
ATOM 1649 C C . LEU A 1 210 ? -0.119 -12.930 -9.594 1.00 98.25 210 LEU A C 1
ATOM 1651 O O . LEU A 1 210 ? -0.744 -13.990 -9.497 1.00 98.25 210 LEU A O 1
ATOM 1655 N N . PHE A 1 211 ? 1.175 -12.901 -9.883 1.00 97.88 211 PHE A N 1
ATOM 1656 C CA . PHE A 1 211 ? 2.017 -14.076 -10.077 1.00 97.88 211 PHE A CA 1
ATOM 1657 C C . PHE A 1 211 ? 2.863 -14.300 -8.826 1.00 97.88 211 PHE A C 1
ATOM 1659 O O . PHE A 1 211 ? 3.722 -13.488 -8.487 1.00 97.88 211 PHE A O 1
ATOM 1666 N N . LEU A 1 212 ? 2.619 -15.411 -8.137 1.00 97.31 212 LEU A N 1
ATOM 1667 C CA . LEU A 1 212 ? 3.393 -15.854 -6.983 1.00 97.31 212 LEU A CA 1
ATOM 1668 C C . LEU A 1 212 ? 4.306 -17.020 -7.374 1.00 97.31 212 LEU A C 1
ATOM 1670 O O . LEU A 1 212 ? 3.983 -17.775 -8.296 1.00 97.31 212 LEU A O 1
ATOM 1674 N N . PRO A 1 213 ? 5.365 -17.293 -6.592 1.00 95.88 213 PRO A N 1
ATOM 1675 C CA . PRO A 1 213 ? 6.153 -18.515 -6.757 1.00 95.88 213 PRO A CA 1
ATOM 1676 C C . PRO A 1 213 ? 5.317 -19.802 -6.657 1.00 95.88 213 PRO A C 1
ATOM 1678 O O . PRO A 1 213 ? 5.682 -20.837 -7.211 1.00 95.88 213 PRO A O 1
ATOM 1681 N N . THR A 1 214 ? 4.193 -19.752 -5.934 1.00 96.38 214 THR A N 1
ATOM 1682 C CA . THR A 1 214 ? 3.308 -20.896 -5.671 1.00 96.38 214 THR A CA 1
ATOM 1683 C C . THR A 1 214 ? 2.135 -21.017 -6.645 1.00 96.38 214 THR A C 1
ATOM 1685 O O . THR A 1 214 ? 1.423 -22.021 -6.597 1.00 96.38 214 THR A O 1
ATOM 1688 N N . GLY A 1 215 ? 1.910 -20.032 -7.518 1.00 97.12 215 GLY A N 1
ATOM 1689 C CA . GLY A 1 215 ? 0.784 -20.033 -8.447 1.00 97.12 215 GLY A CA 1
ATOM 1690 C C . GLY A 1 215 ? 0.325 -18.634 -8.841 1.00 97.12 215 GLY A C 1
ATOM 1691 O O . GLY A 1 215 ? 1.035 -17.651 -8.670 1.00 97.12 215 GLY A O 1
ATOM 1692 N N . THR A 1 216 ? -0.886 -18.544 -9.376 1.00 98.00 216 THR A N 1
ATOM 1693 C CA . THR A 1 216 ? -1.440 -17.296 -9.910 1.00 98.00 216 THR A CA 1
ATOM 1694 C C . THR A 1 216 ? -2.766 -16.982 -9.235 1.00 98.00 216 THR A C 1
ATOM 1696 O O . THR A 1 216 ? -3.594 -17.875 -9.052 1.00 98.00 216 THR A O 1
ATOM 1699 N N . LEU A 1 217 ? -2.976 -15.714 -8.886 1.00 97.88 217 LEU A N 1
ATOM 1700 C CA . LEU A 1 217 ? -4.237 -15.199 -8.360 1.00 97.88 217 LEU A CA 1
ATOM 1701 C C . LEU A 1 217 ? -4.788 -14.130 -9.304 1.00 97.88 217 LEU A C 1
ATOM 1703 O O . LEU A 1 217 ? -4.032 -13.375 -9.906 1.00 97.88 217 LEU A O 1
ATOM 1707 N N . THR A 1 218 ? -6.110 -14.064 -9.426 1.00 98.06 218 THR A N 1
ATOM 1708 C CA . THR A 1 218 ? -6.813 -13.074 -10.256 1.00 98.06 218 THR A CA 1
ATOM 1709 C C . THR A 1 218 ? -7.816 -12.318 -9.396 1.00 98.06 218 THR A C 1
ATOM 1711 O O . THR A 1 218 ? -8.369 -12.885 -8.448 1.00 98.06 218 THR A O 1
ATOM 1714 N N . GLY A 1 219 ? -8.025 -11.042 -9.701 1.00 97.62 219 GLY A N 1
ATOM 1715 C CA . GLY A 1 219 ? -8.916 -10.159 -8.955 1.00 97.62 219 GLY A CA 1
ATOM 1716 C C . GLY A 1 219 ? -8.648 -8.701 -9.297 1.00 97.62 219 GLY A C 1
ATOM 1717 O O . GLY A 1 219 ? -8.021 -8.406 -10.314 1.00 97.62 219 GLY A O 1
ATOM 1718 N N . GLU A 1 220 ? -9.090 -7.801 -8.429 1.00 98.44 220 GLU A N 1
ATOM 1719 C CA . GLU A 1 220 ? -8.795 -6.381 -8.576 1.00 98.44 220 GLU A CA 1
ATOM 1720 C C . GLU A 1 220 ? -7.531 -6.043 -7.776 1.00 98.44 220 GLU A C 1
ATOM 1722 O O . GLU A 1 220 ? -7.395 -6.417 -6.609 1.00 98.44 220 GLU A O 1
ATOM 1727 N N . LEU A 1 221 ? -6.585 -5.353 -8.403 1.00 98.25 221 LEU A N 1
ATOM 1728 C CA . LEU A 1 221 ? -5.323 -4.936 -7.811 1.00 98.25 221 LEU A CA 1
ATOM 1729 C C . LEU A 1 221 ? -5.324 -3.432 -7.546 1.00 98.25 221 LEU A C 1
ATOM 1731 O O . LEU A 1 221 ? -5.720 -2.654 -8.415 1.00 98.25 221 LEU A O 1
ATOM 1735 N N . ALA A 1 222 ? -4.800 -3.030 -6.392 1.00 97.94 222 ALA A N 1
ATOM 1736 C CA . ALA A 1 222 ? -4.475 -1.645 -6.068 1.00 97.94 222 ALA A CA 1
ATOM 1737 C C . ALA A 1 222 ? -2.991 -1.523 -5.712 1.00 97.94 222 ALA A C 1
ATOM 1739 O O . ALA A 1 222 ? -2.428 -2.363 -5.007 1.00 97.94 222 ALA A O 1
ATOM 1740 N N . LYS A 1 223 ? -2.346 -0.466 -6.203 1.00 96.06 223 LYS A N 1
ATOM 1741 C CA . LYS A 1 223 ? -0.957 -0.137 -5.867 1.00 96.06 223 LYS A CA 1
ATOM 1742 C C . LYS A 1 223 ? -0.958 0.798 -4.668 1.00 96.06 223 LYS A C 1
ATOM 1744 O O . LYS A 1 223 ? -1.672 1.793 -4.688 1.00 96.06 223 LYS A O 1
ATOM 1749 N N . VAL A 1 224 ? -0.131 0.517 -3.667 1.00 95.31 224 VAL A N 1
ATOM 1750 C CA . VAL A 1 224 ? 0.080 1.428 -2.536 1.00 95.31 224 VAL A CA 1
ATOM 1751 C C . VAL A 1 224 ? 1.438 2.087 -2.713 1.00 95.31 224 VAL A C 1
ATOM 1753 O O . VAL A 1 224 ? 2.479 1.426 -2.653 1.00 95.31 224 VAL A O 1
ATOM 1756 N N . ILE A 1 225 ? 1.407 3.394 -2.943 1.00 89.81 225 ILE A N 1
ATOM 1757 C CA . ILE A 1 225 ? 2.584 4.231 -3.160 1.00 89.81 225 ILE A CA 1
ATOM 1758 C C . ILE A 1 225 ? 2.803 5.053 -1.887 1.00 89.81 225 ILE A C 1
ATOM 1760 O O . ILE A 1 225 ? 1.865 5.667 -1.374 1.00 89.81 225 ILE A O 1
ATOM 1764 N N . ALA A 1 226 ? 4.018 5.035 -1.338 1.00 81.19 226 ALA A N 1
ATOM 1765 C CA . ALA A 1 226 ? 4.336 5.862 -0.179 1.00 81.19 226 ALA A CA 1
ATOM 1766 C C . ALA A 1 226 ? 4.336 7.358 -0.553 1.00 81.19 226 ALA A C 1
ATOM 1768 O O . ALA A 1 226 ? 4.660 7.697 -1.690 1.00 81.19 226 ALA A O 1
ATOM 1769 N N . PRO A 1 227 ? 4.011 8.277 0.377 1.00 74.31 227 PRO A N 1
ATOM 1770 C CA . PRO A 1 227 ? 3.917 9.712 0.077 1.00 74.31 227 PRO A CA 1
ATOM 1771 C C . PRO A 1 227 ? 5.187 10.345 -0.514 1.00 74.31 227 PRO A C 1
ATOM 1773 O O . PRO A 1 227 ? 5.117 11.403 -1.136 1.00 74.31 227 PRO A O 1
ATOM 1776 N N . ASP A 1 228 ? 6.345 9.737 -0.277 1.00 74.25 228 ASP A N 1
ATOM 1777 C CA . ASP A 1 228 ? 7.675 10.165 -0.703 1.00 74.25 228 ASP A CA 1
ATOM 1778 C C . ASP A 1 228 ? 8.283 9.282 -1.808 1.00 74.25 228 ASP A C 1
ATOM 1780 O O . ASP A 1 228 ? 9.435 9.492 -2.193 1.00 74.25 228 ASP A O 1
ATOM 1784 N N . ASN A 1 229 ? 7.512 8.336 -2.350 1.00 74.62 229 ASN A N 1
ATOM 1785 C CA . ASN A 1 229 ? 7.949 7.399 -3.378 1.00 74.62 229 ASN A CA 1
ATOM 1786 C C . ASN A 1 229 ? 7.075 7.519 -4.640 1.00 74.62 229 ASN A C 1
ATOM 1788 O O . ASN A 1 229 ? 5.915 7.912 -4.581 1.00 74.62 229 ASN A O 1
ATOM 1792 N N . PHE A 1 230 ? 7.634 7.185 -5.803 1.00 80.06 230 PHE A N 1
ATOM 1793 C CA . PHE A 1 230 ? 6.885 7.089 -7.067 1.00 80.06 230 PHE A CA 1
ATOM 1794 C C . PHE A 1 230 ? 6.503 5.648 -7.406 1.00 80.06 230 PHE A C 1
ATOM 1796 O O . PHE A 1 230 ? 5.646 5.406 -8.256 1.00 80.06 230 PHE A O 1
ATOM 1803 N N . PHE A 1 231 ? 7.160 4.689 -6.758 1.00 88.12 231 PHE A N 1
ATOM 1804 C CA . PHE A 1 231 ? 6.983 3.271 -7.001 1.00 88.12 231 PHE A CA 1
ATOM 1805 C C . PHE A 1 231 ? 6.105 2.665 -5.918 1.00 88.12 231 PHE A C 1
ATOM 1807 O O . PHE A 1 231 ? 6.085 3.115 -4.771 1.00 88.12 231 PHE A O 1
ATOM 1814 N N . ALA A 1 232 ? 5.344 1.645 -6.301 1.00 93.06 232 ALA A N 1
ATOM 1815 C CA . ALA A 1 232 ? 4.487 0.960 -5.354 1.00 93.06 232 ALA A CA 1
ATOM 1816 C C . ALA A 1 232 ? 5.361 0.115 -4.425 1.00 93.06 232 ALA A C 1
ATOM 1818 O O . ALA A 1 232 ? 6.132 -0.720 -4.882 1.00 93.06 232 ALA A O 1
ATOM 1819 N N . GLU A 1 233 ? 5.234 0.306 -3.120 1.00 95.06 233 GLU A N 1
ATOM 1820 C CA . GLU A 1 233 ? 5.935 -0.528 -2.132 1.00 95.06 233 GLU A CA 1
ATOM 1821 C C . GLU A 1 233 ? 5.154 -1.805 -1.845 1.00 95.06 233 GLU A C 1
ATOM 1823 O O . GLU A 1 233 ? 5.683 -2.788 -1.331 1.00 95.06 233 GLU A O 1
ATOM 1828 N N . ARG A 1 234 ? 3.852 -1.772 -2.136 1.00 96.56 234 ARG A N 1
ATOM 1829 C CA . ARG A 1 234 ? 2.917 -2.855 -1.871 1.00 96.56 234 ARG A CA 1
ATOM 1830 C C . ARG A 1 234 ? 1.869 -2.926 -2.965 1.00 96.56 234 ARG A C 1
ATOM 1832 O O . ARG A 1 234 ? 1.520 -1.917 -3.582 1.00 96.56 234 ARG A O 1
ATOM 1839 N N . VAL A 1 235 ? 1.331 -4.121 -3.152 1.00 97.88 235 VAL A N 1
ATOM 1840 C CA . VAL A 1 235 ? 0.160 -4.363 -3.988 1.00 97.88 235 VAL A CA 1
ATOM 1841 C C . VAL A 1 235 ? -0.910 -5.055 -3.155 1.00 97.88 235 VAL A C 1
ATOM 1843 O O . VAL A 1 235 ? -0.631 -5.978 -2.387 1.00 97.88 235 VAL A O 1
ATOM 1846 N N . LEU A 1 236 ? -2.140 -4.577 -3.281 1.00 98.38 236 LEU A N 1
ATOM 1847 C CA . LEU A 1 236 ? -3.312 -5.141 -2.634 1.00 98.38 236 LEU A CA 1
ATOM 1848 C C . LEU A 1 236 ? -4.113 -5.909 -3.675 1.00 98.38 236 LEU A C 1
ATOM 1850 O O . LEU A 1 236 ? -4.408 -5.369 -4.734 1.00 98.38 236 LEU A O 1
ATOM 1854 N N . LEU A 1 237 ? -4.472 -7.152 -3.372 1.00 98.31 237 LEU A N 1
ATOM 1855 C CA . LEU A 1 237 ? -5.361 -7.975 -4.185 1.00 98.31 237 LEU A CA 1
ATOM 1856 C C . LEU A 1 237 ? -6.698 -8.126 -3.476 1.00 98.31 237 LEU A C 1
ATOM 1858 O O . LEU A 1 237 ? -6.765 -8.742 -2.411 1.00 98.31 237 LEU A O 1
ATOM 1862 N N . LYS A 1 238 ? -7.757 -7.639 -4.111 1.00 98.31 238 LYS A N 1
ATOM 1863 C CA . LYS A 1 238 ? -9.144 -7.883 -3.736 1.00 98.31 238 LYS A CA 1
ATOM 1864 C C . LYS A 1 238 ? -9.665 -9.078 -4.526 1.00 98.31 238 LYS A C 1
ATOM 1866 O O . LYS A 1 238 ? -9.754 -9.048 -5.753 1.00 98.31 238 LYS A O 1
ATOM 1871 N N . ASP A 1 239 ? -9.936 -10.171 -3.818 1.00 96.56 239 ASP A N 1
ATOM 1872 C CA . ASP A 1 239 ? -10.449 -11.395 -4.430 1.00 96.56 239 ASP A CA 1
ATOM 1873 C C . ASP A 1 239 ? -11.939 -11.281 -4.803 1.00 96.56 239 ASP A C 1
ATOM 1875 O O . ASP A 1 239 ? -12.622 -10.309 -4.480 1.00 96.56 239 ASP A O 1
ATOM 1879 N N . GLN A 1 240 ? -12.478 -12.315 -5.454 1.00 95.62 240 GLN A N 1
ATOM 1880 C CA . GLN A 1 240 ? -13.888 -12.362 -5.871 1.00 95.62 240 GLN A CA 1
ATOM 1881 C C . GLN A 1 240 ? -14.894 -12.295 -4.705 1.00 95.62 240 GLN A C 1
ATOM 1883 O O . GLN A 1 240 ? -16.073 -12.029 -4.929 1.00 95.62 240 GLN A O 1
ATOM 1888 N N . ASN A 1 241 ? -14.456 -12.547 -3.467 1.00 95.94 241 ASN A N 1
ATOM 1889 C CA . ASN A 1 241 ? -15.280 -12.436 -2.264 1.00 95.94 241 ASN A CA 1
ATOM 1890 C C . ASN A 1 241 ? -15.130 -11.063 -1.582 1.00 95.94 241 ASN A C 1
ATOM 1892 O O . ASN A 1 241 ? -15.688 -10.858 -0.503 1.00 95.94 241 ASN A O 1
ATOM 1896 N N . GLY A 1 242 ? -14.364 -10.141 -2.173 1.00 95.50 242 GLY A N 1
ATOM 1897 C CA . GLY A 1 242 ? -14.060 -8.828 -1.613 1.00 95.50 242 GLY A CA 1
ATOM 1898 C C . GLY A 1 242 ? -13.023 -8.853 -0.491 1.00 95.50 242 GLY A C 1
ATOM 1899 O O . GLY A 1 242 ? -12.861 -7.847 0.195 1.00 95.50 242 GLY A O 1
ATOM 1900 N N . LYS A 1 243 ? -12.328 -9.977 -0.271 1.00 96.44 243 LYS A N 1
ATOM 1901 C CA . LYS A 1 243 ? -11.256 -10.056 0.724 1.00 96.44 243 LYS A CA 1
ATOM 1902 C C . LYS A 1 243 ? -9.963 -9.514 0.123 1.00 96.44 243 LYS A C 1
ATOM 1904 O O . LYS A 1 243 ? -9.505 -9.983 -0.915 1.00 96.44 243 LYS A O 1
ATOM 1909 N N . ILE A 1 244 ? -9.351 -8.580 0.835 1.00 98.06 244 ILE A N 1
ATOM 1910 C CA . ILE A 1 244 ? -8.129 -7.883 0.454 1.00 98.06 244 ILE A CA 1
ATOM 1911 C C . ILE A 1 244 ? -6.926 -8.579 1.087 1.00 98.06 244 ILE A C 1
ATOM 1913 O O . ILE A 1 244 ? -6.908 -8.886 2.285 1.00 98.06 244 ILE A O 1
ATOM 1917 N N . GLN A 1 245 ? -5.908 -8.841 0.282 1.00 97.38 245 GLN A N 1
ATOM 1918 C CA . GLN A 1 245 ? -4.632 -9.401 0.706 1.00 97.38 245 GLN A CA 1
ATOM 1919 C C . GLN A 1 245 ? -3.510 -8.467 0.272 1.00 97.38 245 GLN A C 1
ATOM 1921 O O . GLN A 1 245 ? -3.524 -7.955 -0.840 1.00 97.38 245 GLN A O 1
ATOM 1926 N N . GLU A 1 246 ? -2.557 -8.240 1.165 1.00 97.62 246 GLU A N 1
ATOM 1927 C CA . GLU A 1 246 ? -1.395 -7.385 0.934 1.00 97.62 246 GLU A CA 1
ATOM 1928 C C . GLU A 1 246 ? -0.204 -8.245 0.521 1.00 97.62 246 GLU A C 1
ATOM 1930 O O . GLU A 1 246 ? 0.037 -9.291 1.128 1.00 97.62 246 GLU A O 1
ATOM 1935 N N . PHE A 1 247 ? 0.538 -7.772 -0.477 1.00 97.81 247 PHE A N 1
ATOM 1936 C CA . PHE A 1 247 ? 1.788 -8.361 -0.934 1.00 97.81 247 PHE A CA 1
ATOM 1937 C C . PHE A 1 247 ? 2.864 -7.284 -1.060 1.00 97.81 247 PHE A C 1
ATOM 1939 O O . PHE A 1 247 ? 2.601 -6.144 -1.452 1.00 97.81 247 PHE A O 1
ATOM 1946 N N . THR A 1 248 ? 4.087 -7.677 -0.742 1.00 97.38 248 THR A N 1
ATOM 1947 C CA . THR A 1 248 ? 5.303 -6.868 -0.782 1.00 97.38 248 THR A CA 1
ATOM 1948 C C . THR A 1 248 ? 6.292 -7.461 -1.791 1.00 97.38 248 THR A C 1
ATOM 1950 O O . THR A 1 248 ? 6.195 -8.644 -2.126 1.00 97.38 248 THR A O 1
ATOM 1953 N N . PRO A 1 249 ? 7.295 -6.700 -2.252 1.00 96.31 249 PRO A N 1
ATOM 1954 C CA . PRO A 1 249 ? 8.334 -7.234 -3.132 1.00 96.31 249 PRO A CA 1
ATOM 1955 C C . PRO A 1 249 ? 9.115 -8.409 -2.525 1.00 96.31 249 PRO A C 1
ATOM 1957 O O . PRO A 1 249 ? 9.542 -9.320 -3.236 1.00 96.31 249 PRO A O 1
ATOM 1960 N N . GLY A 1 250 ? 9.232 -8.451 -1.192 1.00 96.38 250 GLY A N 1
ATOM 1961 C CA . GLY A 1 250 ? 9.855 -9.557 -0.458 1.00 96.38 250 GLY A CA 1
ATOM 1962 C C . GLY A 1 250 ? 9.128 -10.900 -0.602 1.00 96.38 250 GLY A C 1
ATOM 1963 O O . GLY A 1 250 ? 9.743 -11.945 -0.393 1.00 96.38 250 GLY A O 1
ATOM 1964 N N . ASP A 1 251 ? 7.857 -10.890 -1.014 1.00 95.81 251 ASP A N 1
ATOM 1965 C CA . ASP A 1 251 ? 7.081 -12.101 -1.301 1.00 95.81 251 ASP A CA 1
ATOM 1966 C C . ASP A 1 251 ? 7.444 -12.728 -2.663 1.00 95.81 251 ASP A C 1
ATOM 1968 O O . ASP A 1 251 ? 6.950 -13.806 -3.006 1.00 95.81 251 ASP A O 1
ATOM 1972 N N . GLY A 1 252 ? 8.315 -12.074 -3.444 1.00 92.75 252 GLY A N 1
ATOM 1973 C CA . GLY A 1 252 ? 8.774 -12.559 -4.746 1.00 92.75 252 GLY A CA 1
ATOM 1974 C C . GLY A 1 252 ? 7.668 -12.573 -5.798 1.00 92.75 252 GLY A C 1
ATOM 1975 O O . GLY A 1 252 ? 7.634 -13.471 -6.640 1.00 92.75 252 GLY A O 1
ATOM 1976 N N . VAL A 1 253 ? 6.737 -11.620 -5.717 1.00 95.56 253 VAL A N 1
ATOM 1977 C CA . VAL A 1 253 ? 5.577 -11.542 -6.610 1.00 95.56 253 VAL A CA 1
ATOM 1978 C C . VAL A 1 253 ? 5.830 -10.603 -7.791 1.00 95.56 253 VAL A C 1
ATOM 1980 O O . VAL A 1 253 ? 6.607 -9.653 -7.716 1.00 95.56 253 VAL A O 1
ATOM 1983 N N . SER A 1 254 ? 5.148 -10.844 -8.899 1.00 97.62 254 SER A N 1
ATOM 1984 C CA . SER A 1 254 ? 4.961 -9.865 -9.974 1.00 97.62 254 SER A CA 1
ATOM 1985 C C . SER A 1 254 ? 3.474 -9.758 -10.273 1.00 97.62 254 SER A C 1
ATOM 1987 O O . SER A 1 254 ? 2.682 -10.581 -9.808 1.00 97.62 254 SER A O 1
ATOM 1989 N N . PHE A 1 255 ? 3.049 -8.739 -11.007 1.00 98.25 255 PHE A N 1
ATOM 1990 C CA . PHE A 1 255 ? 1.642 -8.609 -11.350 1.00 98.25 255 PHE A CA 1
ATOM 1991 C C . PHE A 1 255 ? 1.413 -7.887 -12.662 1.00 98.25 255 PHE A C 1
ATOM 1993 O O . PHE A 1 255 ? 2.265 -7.162 -13.153 1.00 98.25 255 PHE A O 1
ATOM 2000 N N . THR A 1 256 ? 0.234 -8.097 -13.227 1.00 98.31 256 THR A N 1
ATOM 2001 C CA . THR A 1 256 ? -0.280 -7.317 -14.352 1.00 98.31 256 THR A CA 1
ATOM 2002 C C . THR A 1 256 ? -1.522 -6.573 -13.913 1.00 98.31 256 THR A C 1
ATOM 2004 O O . THR A 1 256 ? -2.325 -7.112 -13.152 1.00 98.31 256 THR A O 1
ATOM 2007 N N . GLN A 1 257 ? -1.681 -5.347 -14.392 1.00 97.50 257 GLN A N 1
ATOM 2008 C CA . GLN A 1 257 ? -2.838 -4.504 -14.117 1.00 97.50 257 GLN A CA 1
ATOM 2009 C C . GLN A 1 257 ? -3.373 -3.949 -15.436 1.00 97.50 257 GLN A C 1
ATOM 2011 O O . GLN A 1 257 ? -2.591 -3.548 -16.296 1.00 97.50 257 GLN A O 1
ATOM 2016 N N . THR A 1 258 ? -4.694 -3.948 -15.601 1.00 97.62 258 THR A N 1
ATOM 2017 C CA . THR A 1 258 ? -5.368 -3.447 -16.801 1.00 97.62 258 THR A CA 1
ATOM 2018 C C . THR A 1 258 ? -6.022 -2.108 -16.496 1.00 97.62 258 THR A C 1
ATOM 2020 O O . THR A 1 258 ? -7.005 -2.056 -15.763 1.00 97.62 258 THR A O 1
ATOM 2023 N N . ILE A 1 259 ? -5.499 -1.028 -17.072 1.00 93.94 259 ILE A N 1
ATOM 2024 C CA . ILE A 1 259 ? -6.028 0.334 -16.915 1.00 93.94 259 ILE A CA 1
ATOM 2025 C C . ILE A 1 259 ? -6.403 0.838 -18.305 1.00 93.94 259 ILE A C 1
ATOM 2027 O O . ILE A 1 259 ? -5.577 0.812 -19.214 1.00 93.94 259 ILE A O 1
ATOM 2031 N N . ASP A 1 260 ? -7.666 1.220 -18.504 1.00 94.38 260 ASP A N 1
ATOM 2032 C CA . ASP A 1 260 ? -8.187 1.683 -19.800 1.00 94.38 260 ASP A CA 1
ATOM 2033 C C . ASP A 1 260 ? -7.901 0.724 -20.977 1.00 94.38 260 ASP A C 1
ATOM 2035 O O . ASP A 1 260 ? -7.668 1.130 -22.116 1.00 94.38 260 ASP A O 1
ATOM 2039 N N . GLY A 1 261 ? -7.910 -0.587 -20.702 1.00 95.19 261 GLY A N 1
ATOM 2040 C CA . GLY A 1 261 ? -7.634 -1.642 -21.684 1.00 95.19 261 GLY A CA 1
ATOM 2041 C C .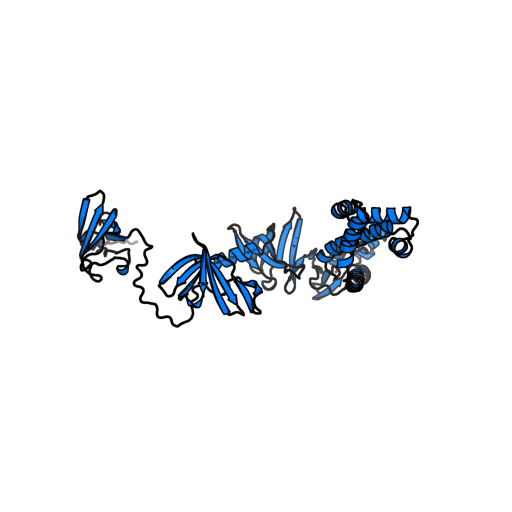 GLY A 1 261 ? -6.149 -1.872 -21.989 1.00 95.19 261 GLY A C 1
ATOM 2042 O O . GLY A 1 261 ? -5.828 -2.761 -22.779 1.00 95.19 261 GLY A O 1
ATOM 2043 N N . VAL A 1 262 ? -5.245 -1.119 -21.361 1.00 95.38 262 VAL A N 1
ATOM 2044 C CA . VAL A 1 262 ? -3.795 -1.317 -21.448 1.00 95.38 262 VAL A CA 1
ATOM 2045 C C . VAL A 1 262 ? -3.346 -2.210 -20.299 1.00 95.38 262 VAL A C 1
ATOM 2047 O O . VAL A 1 262 ? -3.600 -1.906 -19.137 1.00 95.38 262 VAL A O 1
ATOM 2050 N N . VAL A 1 263 ? -2.682 -3.319 -20.629 1.00 96.94 263 VAL A N 1
ATOM 2051 C CA . VAL A 1 263 ? -2.103 -4.236 -19.642 1.00 96.94 263 VAL A CA 1
ATOM 2052 C C . VAL A 1 263 ? -0.659 -3.827 -19.376 1.00 96.94 263 VAL A C 1
ATOM 2054 O O . VAL A 1 263 ? 0.168 -3.876 -20.285 1.00 96.94 263 VAL A O 1
ATOM 2057 N N . THR A 1 264 ? -0.358 -3.474 -18.131 1.00 96.25 264 THR A N 1
ATOM 2058 C CA . THR A 1 264 ? 0.994 -3.132 -17.675 1.00 96.25 264 THR A CA 1
ATOM 2059 C C . THR A 1 264 ? 1.501 -4.202 -16.718 1.00 96.25 264 THR A C 1
ATOM 2061 O O . THR A 1 264 ? 0.781 -4.600 -15.799 1.00 96.25 264 THR A O 1
ATOM 2064 N N . THR A 1 265 ? 2.740 -4.654 -16.913 1.00 97.75 265 THR A N 1
ATOM 2065 C CA . THR A 1 265 ? 3.412 -5.611 -16.026 1.00 97.75 265 THR A CA 1
ATOM 2066 C C . THR A 1 265 ? 4.276 -4.877 -15.005 1.00 97.75 265 THR A C 1
ATOM 2068 O O . THR A 1 265 ? 4.996 -3.938 -15.335 1.00 97.75 265 THR A O 1
ATOM 2071 N N . PHE A 1 266 ? 4.233 -5.336 -13.761 1.00 97.75 266 PHE A N 1
ATOM 2072 C CA . PHE A 1 266 ? 5.046 -4.863 -12.653 1.00 97.75 266 PHE A CA 1
ATOM 2073 C C . PHE A 1 266 ? 5.807 -6.032 -12.040 1.00 97.75 266 PHE A C 1
ATOM 2075 O O . PHE A 1 266 ? 5.247 -7.107 -11.820 1.00 97.75 266 PHE A O 1
ATOM 2082 N N . ILE A 1 267 ? 7.076 -5.816 -11.722 1.00 97.62 267 ILE A N 1
ATOM 2083 C CA . ILE A 1 267 ? 7.961 -6.818 -11.125 1.00 97.62 267 ILE A CA 1
ATOM 2084 C C . ILE A 1 267 ? 8.471 -6.337 -9.770 1.00 97.62 267 ILE A C 1
ATOM 2086 O O . ILE A 1 267 ? 8.592 -5.135 -9.535 1.00 97.62 267 ILE A O 1
ATOM 2090 N N . SER A 1 268 ? 8.807 -7.277 -8.889 1.00 96.69 268 SER A N 1
ATOM 2091 C CA . SER A 1 268 ? 9.570 -6.969 -7.678 1.00 96.69 268 SER A CA 1
ATOM 2092 C C . SER A 1 268 ? 11.010 -6.618 -8.045 1.00 96.69 268 SER A C 1
ATOM 2094 O O . SER A 1 268 ? 11.710 -7.441 -8.638 1.00 96.69 268 SER A O 1
ATOM 2096 N N . TYR A 1 269 ? 11.476 -5.434 -7.653 1.00 94.94 269 TYR A N 1
ATOM 2097 C CA . TYR A 1 269 ? 12.888 -5.066 -7.710 1.00 94.94 269 TYR A CA 1
ATOM 2098 C C . TYR A 1 269 ? 13.285 -4.381 -6.403 1.00 94.94 269 TYR A C 1
ATOM 2100 O O . TYR A 1 269 ? 12.803 -3.298 -6.070 1.00 94.94 269 TYR A O 1
ATOM 2108 N N . GLN A 1 270 ? 14.174 -5.045 -5.661 1.00 91.75 270 GLN A N 1
ATOM 2109 C CA . GLN A 1 270 ? 14.545 -4.671 -4.296 1.00 91.75 270 GLN A CA 1
ATOM 2110 C C . GLN A 1 270 ? 13.304 -4.632 -3.382 1.00 91.75 270 GLN A C 1
ATOM 2112 O O . GLN A 1 270 ? 12.663 -5.660 -3.182 1.00 91.75 270 GLN A O 1
ATOM 2117 N N . ASP A 1 271 ? 12.970 -3.477 -2.828 1.00 92.69 271 ASP A N 1
ATOM 2118 C CA . ASP A 1 271 ? 11.855 -3.207 -1.916 1.00 92.69 271 ASP A CA 1
ATOM 2119 C C . ASP A 1 271 ? 10.695 -2.448 -2.583 1.00 92.69 271 ASP A C 1
ATOM 2121 O O . ASP A 1 271 ? 9.784 -1.985 -1.899 1.00 92.69 271 ASP A O 1
ATOM 2125 N N . THR A 1 272 ? 10.679 -2.368 -3.918 1.00 95.19 272 THR A N 1
ATOM 2126 C CA . THR A 1 272 ? 9.591 -1.730 -4.676 1.00 95.19 272 THR A CA 1
ATOM 2127 C C . THR A 1 272 ? 9.079 -2.606 -5.822 1.00 95.19 272 THR A C 1
ATOM 2129 O O . THR A 1 272 ? 9.726 -3.565 -6.252 1.00 95.19 272 THR A O 1
ATOM 2132 N N . PHE A 1 273 ? 7.894 -2.270 -6.325 1.00 96.81 273 PHE A N 1
ATOM 2133 C CA . PHE A 1 273 ? 7.357 -2.766 -7.582 1.00 96.81 273 PHE A CA 1
ATOM 2134 C C . PHE A 1 273 ? 7.602 -1.747 -8.689 1.00 96.81 273 PHE A C 1
ATOM 2136 O O . PHE A 1 273 ? 7.183 -0.589 -8.598 1.00 96.81 273 PHE A O 1
ATOM 2143 N N . VAL A 1 274 ? 8.242 -2.203 -9.760 1.00 95.62 274 VAL A N 1
ATOM 2144 C CA . VAL A 1 274 ? 8.624 -1.372 -10.903 1.00 95.62 274 VAL A CA 1
ATOM 2145 C C . VAL A 1 274 ? 7.952 -1.863 -12.171 1.00 95.62 274 VAL A C 1
ATOM 2147 O O . VAL A 1 274 ? 7.726 -3.058 -12.344 1.00 95.62 274 VAL A O 1
ATOM 2150 N N . GLU A 1 275 ? 7.623 -0.927 -13.053 1.00 95.12 275 GLU A N 1
ATOM 2151 C CA . GLU A 1 275 ? 7.058 -1.229 -14.366 1.00 95.12 275 GLU A CA 1
ATOM 2152 C C . GLU A 1 275 ? 8.099 -1.933 -15.248 1.00 95.12 275 GLU A C 1
ATOM 2154 O O . GLU A 1 275 ? 9.225 -1.447 -15.413 1.00 95.12 275 GLU A O 1
ATOM 2159 N N . GLU A 1 276 ? 7.708 -3.083 -15.792 1.00 95.75 276 GLU A N 1
ATOM 2160 C CA . GLU A 1 276 ? 8.465 -3.869 -16.762 1.00 95.75 276 GLU A CA 1
ATOM 2161 C C . GLU A 1 276 ? 8.090 -3.414 -18.176 1.00 95.75 276 GLU A C 1
ATOM 2163 O O . GLU A 1 276 ? 6.927 -3.472 -18.569 1.00 95.75 276 GLU A O 1
ATOM 2168 N N . GLU A 1 277 ? 9.082 -2.992 -18.957 1.00 93.75 277 GLU A N 1
ATOM 2169 C CA . GLU A 1 277 ? 8.870 -2.579 -20.353 1.00 93.75 277 GLU A CA 1
ATOM 2170 C C . GLU A 1 277 ? 9.124 -3.703 -21.340 1.00 93.75 277 GLU A C 1
ATOM 2172 O O . GLU A 1 277 ? 8.512 -3.784 -22.409 1.00 93.75 277 GLU A O 1
ATOM 2177 N N . PHE A 1 278 ? 10.114 -4.536 -21.031 1.00 94.38 278 PHE A N 1
ATOM 2178 C CA . PHE A 1 278 ? 10.552 -5.577 -21.937 1.00 94.38 278 PHE A CA 1
ATOM 2179 C C . PHE A 1 278 ? 11.238 -6.705 -21.182 1.00 94.38 278 PHE A C 1
ATOM 2181 O O . PHE A 1 278 ? 12.145 -6.471 -20.391 1.00 94.38 278 PHE A O 1
ATOM 2188 N N . ASN A 1 279 ? 10.846 -7.939 -21.476 1.00 96.19 279 ASN A N 1
ATOM 2189 C CA . ASN A 1 279 ? 11.376 -9.131 -20.831 1.00 96.19 279 ASN A CA 1
ATOM 2190 C C . ASN A 1 279 ? 11.703 -10.194 -21.889 1.00 96.19 279 ASN A C 1
ATOM 2192 O O . ASN A 1 279 ? 10.926 -11.115 -22.137 1.00 96.19 279 ASN A O 1
ATOM 2196 N N . GLY A 1 280 ? 12.837 -10.002 -22.560 1.00 96.06 280 GLY A N 1
ATOM 2197 C CA . GLY A 1 280 ? 13.344 -10.856 -23.632 1.00 96.06 280 GLY A CA 1
ATOM 2198 C C . GLY A 1 280 ? 14.128 -12.072 -23.143 1.00 96.06 280 GLY A C 1
ATOM 2199 O O . GLY A 1 280 ? 14.165 -12.374 -21.947 1.00 96.06 280 GLY A O 1
ATOM 2200 N N . GLU A 1 281 ? 14.766 -12.796 -24.060 1.00 95.94 281 GLU A N 1
ATOM 2201 C CA . GLU A 1 281 ? 15.615 -13.944 -23.713 1.00 95.94 281 GLU A CA 1
ATOM 2202 C C . GLU A 1 281 ? 16.912 -13.495 -23.026 1.00 95.94 281 GLU A C 1
ATOM 2204 O O . GLU A 1 281 ? 17.337 -14.091 -22.031 1.00 95.94 281 GLU A O 1
ATOM 2209 N N . THR A 1 282 ? 17.510 -12.413 -23.518 1.00 94.94 282 THR A N 1
ATOM 2210 C CA . THR A 1 282 ? 18.804 -11.896 -23.071 1.00 94.94 282 THR A CA 1
ATOM 2211 C C . THR A 1 282 ? 18.653 -10.681 -22.170 1.00 94.94 282 THR A C 1
ATOM 2213 O O . THR A 1 282 ? 19.350 -10.593 -21.159 1.00 94.94 282 THR A O 1
ATOM 2216 N N . PHE A 1 283 ? 17.747 -9.760 -22.487 1.00 95.75 283 PHE A N 1
ATOM 2217 C CA . PHE A 1 283 ? 17.578 -8.508 -21.759 1.00 95.75 283 PHE A CA 1
ATOM 2218 C C . PHE A 1 283 ? 16.245 -8.442 -21.017 1.00 95.75 283 PHE A C 1
ATOM 2220 O O . PHE A 1 283 ? 15.185 -8.767 -21.547 1.00 95.75 283 PHE A O 1
ATOM 2227 N N . HIS A 1 284 ? 16.304 -7.958 -19.781 1.00 96.25 284 HIS A N 1
ATOM 2228 C CA . HIS A 1 284 ? 15.150 -7.577 -18.980 1.00 96.25 284 HIS A CA 1
ATOM 2229 C C . HIS A 1 284 ? 15.245 -6.088 -18.659 1.00 96.25 284 HIS A C 1
ATOM 2231 O O . HIS A 1 284 ? 16.276 -5.630 -18.170 1.00 96.25 284 HIS A O 1
ATOM 2237 N N . VAL A 1 285 ? 14.200 -5.329 -18.971 1.00 95.12 285 VAL A N 1
ATOM 2238 C CA . VAL A 1 285 ? 14.204 -3.871 -18.913 1.00 95.12 285 VAL A CA 1
ATOM 2239 C C . VAL A 1 285 ? 13.011 -3.372 -18.124 1.00 95.12 285 VAL A C 1
ATOM 2241 O O . VAL A 1 285 ? 11.862 -3.673 -18.448 1.00 95.12 285 VAL A O 1
ATOM 2244 N N . PHE A 1 286 ? 13.304 -2.587 -17.096 1.00 95.69 286 PHE A N 1
ATOM 2245 C CA . PHE A 1 286 ? 12.322 -2.088 -16.141 1.00 95.69 286 PHE A CA 1
ATOM 2246 C C . PHE A 1 286 ? 12.755 -0.739 -15.561 1.00 95.69 286 PHE A C 1
ATOM 2248 O O . PHE A 1 286 ? 13.919 -0.334 -15.676 1.00 95.69 286 PHE A O 1
ATOM 2255 N N . ARG A 1 287 ? 11.805 0.005 -14.988 1.00 92.94 287 ARG A N 1
ATOM 2256 C CA . ARG A 1 287 ? 12.074 1.333 -14.414 1.00 92.94 287 ARG A CA 1
ATOM 2257 C C . ARG A 1 287 ? 13.076 1.224 -13.269 1.00 92.94 287 ARG A C 1
ATOM 2259 O O . ARG A 1 287 ? 12.913 0.374 -12.404 1.00 92.94 287 ARG A O 1
ATOM 2266 N N . ASN A 1 288 ? 14.065 2.119 -13.222 1.00 90.50 288 ASN A N 1
ATOM 2267 C CA . ASN A 1 288 ? 14.944 2.219 -12.057 1.00 90.50 288 ASN A CA 1
ATOM 2268 C C . ASN A 1 288 ? 14.202 2.953 -10.920 1.00 90.50 288 ASN A C 1
ATOM 2270 O O . ASN A 1 288 ? 13.907 4.141 -11.099 1.00 90.50 288 ASN A O 1
ATOM 2274 N N . PRO A 1 289 ? 13.931 2.311 -9.766 1.00 87.56 289 PRO A N 1
ATOM 2275 C CA . PRO A 1 289 ? 13.275 2.977 -8.647 1.00 87.56 289 PRO A CA 1
ATOM 2276 C C . PRO A 1 289 ? 14.200 3.943 -7.900 1.00 87.56 289 PRO A C 1
ATOM 2278 O O . PRO A 1 289 ? 13.733 4.847 -7.211 1.00 87.56 289 PRO A O 1
ATOM 2281 N N . TYR A 1 290 ? 15.512 3.803 -8.104 1.00 84.62 290 TYR A N 1
ATOM 2282 C CA . TYR A 1 290 ? 16.557 4.603 -7.478 1.00 84.62 290 TYR A CA 1
ATOM 2283 C C . TYR A 1 290 ? 17.387 5.333 -8.538 1.00 84.62 290 TYR A C 1
ATOM 2285 O O . TYR A 1 290 ? 18.558 4.997 -8.753 1.00 84.62 290 TYR A O 1
ATOM 2293 N N . PRO A 1 291 ? 16.804 6.314 -9.252 1.00 79.06 291 PRO A N 1
ATOM 2294 C CA . PRO A 1 291 ? 17.527 7.034 -10.285 1.00 79.06 291 PRO A CA 1
ATOM 2295 C C . PRO A 1 291 ? 18.722 7.781 -9.683 1.00 79.06 291 PRO A C 1
ATOM 2297 O O . PRO A 1 291 ? 18.607 8.511 -8.698 1.00 79.06 291 PRO A O 1
ATOM 2300 N N . THR A 1 292 ? 19.895 7.589 -10.280 1.00 72.38 292 THR A N 1
ATOM 2301 C CA . THR A 1 292 ? 21.163 8.161 -9.783 1.00 72.38 292 THR A CA 1
ATOM 2302 C C . THR A 1 292 ? 21.554 9.448 -10.505 1.00 72.38 292 THR A C 1
ATOM 2304 O O . THR A 1 292 ? 22.373 10.234 -10.020 1.00 72.38 292 THR A O 1
ATOM 2307 N N . SER A 1 293 ? 20.956 9.699 -11.665 1.00 64.38 293 SER A N 1
ATOM 2308 C CA . SER A 1 293 ? 21.193 10.865 -12.494 1.00 64.38 293 SER A CA 1
ATOM 2309 C C . SER A 1 293 ? 20.246 11.994 -12.107 1.00 64.38 293 SER A C 1
ATOM 2311 O O . SER A 1 293 ? 19.019 11.942 -12.229 1.00 64.38 293 SER A O 1
ATOM 2313 N N . PHE A 1 294 ? 20.858 13.081 -11.657 1.00 52.97 294 PHE A N 1
ATOM 2314 C CA . PHE A 1 294 ? 20.143 14.307 -11.370 1.00 52.97 294 PHE A CA 1
ATOM 2315 C C . PHE A 1 294 ? 19.708 14.968 -12.676 1.00 52.97 294 PHE A C 1
ATOM 2317 O O . PHE A 1 294 ? 20.509 15.123 -13.611 1.00 52.97 294 PHE A O 1
ATOM 2324 N N . ASN A 1 295 ? 18.456 15.411 -12.749 1.00 51.56 295 ASN A N 1
ATOM 2325 C CA . ASN A 1 295 ? 18.034 16.251 -13.852 1.00 51.56 295 ASN A CA 1
ATOM 2326 C C . ASN A 1 295 ? 18.693 17.627 -13.667 1.00 51.56 295 ASN A C 1
ATOM 2328 O O . ASN A 1 295 ? 18.297 18.418 -12.815 1.00 51.56 295 ASN A O 1
ATOM 2332 N N . LYS A 1 296 ? 19.741 17.916 -14.452 1.00 45.28 296 LYS A N 1
ATOM 2333 C CA . LYS A 1 296 ? 20.518 19.166 -14.343 1.00 45.28 296 LYS A CA 1
ATOM 2334 C C . LYS A 1 296 ? 19.654 20.420 -14.501 1.00 45.28 296 LYS A C 1
ATOM 2336 O O . LYS A 1 296 ? 19.981 21.441 -13.905 1.00 45.28 296 LYS A O 1
ATOM 2341 N N . PHE A 1 297 ? 18.564 20.339 -15.266 1.00 40.97 297 PHE A N 1
ATOM 2342 C CA . PHE A 1 297 ? 17.600 21.428 -15.405 1.00 40.97 297 PHE A CA 1
ATOM 2343 C C . PHE A 1 297 ? 16.828 21.650 -14.098 1.00 40.97 297 PHE A C 1
ATOM 2345 O O . PHE A 1 297 ? 16.819 22.766 -13.586 1.00 40.97 297 PHE A O 1
ATOM 2352 N N . LEU A 1 298 ? 16.291 20.585 -13.488 1.00 37.03 298 LEU A N 1
ATOM 2353 C CA . LEU A 1 298 ? 15.626 20.676 -12.182 1.00 37.03 298 LEU A CA 1
ATOM 2354 C C . LEU A 1 298 ? 16.598 21.060 -11.068 1.00 37.03 298 LEU A C 1
ATOM 2356 O O . LEU A 1 298 ? 16.228 21.820 -10.189 1.00 37.03 298 LEU A O 1
ATOM 2360 N N . GLY A 1 299 ? 17.856 20.627 -11.124 1.00 38.94 299 GLY A N 1
ATOM 2361 C CA . GLY A 1 299 ? 18.882 21.056 -10.179 1.00 38.94 299 GLY A CA 1
ATOM 2362 C C . GLY A 1 299 ? 19.257 22.526 -10.278 1.00 38.94 299 GLY A C 1
ATOM 2363 O O . GLY A 1 299 ? 19.414 23.183 -9.252 1.00 38.94 299 GLY A O 1
ATOM 2364 N N . ALA A 1 300 ? 19.345 23.064 -11.495 1.00 38.88 300 ALA A N 1
ATOM 2365 C CA . ALA A 1 300 ? 19.526 24.495 -11.710 1.00 38.88 300 ALA A CA 1
ATOM 2366 C C . ALA A 1 300 ? 18.294 25.294 -11.242 1.00 38.88 300 ALA A C 1
ATOM 2368 O O . ALA A 1 300 ? 18.450 26.342 -10.617 1.00 38.88 300 ALA A O 1
ATOM 2369 N N . LEU A 1 301 ? 17.086 24.762 -11.460 1.00 38.00 301 LEU A N 1
ATOM 2370 C CA . LEU A 1 301 ? 15.829 25.356 -11.004 1.00 38.00 301 LEU A CA 1
ATOM 2371 C C . LEU A 1 301 ? 15.673 25.290 -9.471 1.00 38.00 301 LEU A C 1
ATOM 2373 O O . LEU A 1 301 ? 15.274 26.270 -8.857 1.00 38.00 301 LEU A O 1
ATOM 2377 N N . PHE A 1 302 ? 16.043 24.187 -8.813 1.00 38.47 302 PHE A N 1
ATOM 2378 C CA . PHE A 1 302 ? 16.072 24.059 -7.347 1.00 38.47 302 PHE A CA 1
ATOM 2379 C C . PHE A 1 302 ? 17.130 24.973 -6.708 1.00 38.47 302 PHE A C 1
ATOM 2381 O O . PHE A 1 302 ? 16.894 25.582 -5.663 1.00 38.47 302 PHE A O 1
ATOM 2388 N N . ALA A 1 303 ? 18.281 25.137 -7.362 1.00 38.75 303 ALA A N 1
ATOM 2389 C CA . ALA A 1 303 ? 19.298 26.102 -6.952 1.00 38.75 303 ALA A CA 1
ATOM 2390 C C . ALA A 1 303 ? 18.842 27.563 -7.146 1.00 38.75 303 ALA A C 1
ATOM 2392 O O . ALA A 1 303 ? 19.210 28.427 -6.353 1.00 38.75 303 ALA A O 1
ATOM 2393 N N . GLN A 1 304 ? 18.001 27.853 -8.147 1.00 37.34 304 GLN A N 1
ATOM 2394 C CA . GLN A 1 304 ? 17.375 29.169 -8.311 1.00 37.34 304 GLN A CA 1
ATOM 2395 C C . GLN A 1 304 ? 16.191 29.383 -7.358 1.00 37.34 304 GLN A C 1
ATOM 2397 O O . GLN A 1 304 ? 16.053 30.467 -6.801 1.00 37.34 304 GLN A O 1
ATOM 2402 N N . THR A 1 305 ? 15.364 28.377 -7.083 1.00 36.28 305 THR A N 1
ATOM 2403 C CA . THR A 1 305 ? 14.192 28.505 -6.198 1.00 36.28 305 THR A CA 1
ATOM 2404 C C . THR A 1 305 ? 14.563 28.619 -4.723 1.00 36.28 305 THR A C 1
ATOM 2406 O O . THR A 1 305 ? 13.856 29.304 -3.994 1.00 36.28 305 THR A O 1
ATOM 2409 N N . THR A 1 306 ? 15.707 28.091 -4.271 1.00 36.59 306 THR A N 1
ATOM 2410 C CA . THR A 1 306 ? 16.239 28.429 -2.934 1.00 36.59 306 THR A CA 1
ATOM 2411 C C . THR A 1 306 ? 16.667 29.898 -2.825 1.00 36.59 306 THR A C 1
ATOM 2413 O O . THR A 1 306 ? 16.583 30.472 -1.741 1.00 36.59 306 THR A O 1
ATOM 2416 N N . SER A 1 307 ? 17.014 30.553 -3.941 1.00 38.47 307 SER A N 1
ATOM 2417 C CA . SER A 1 307 ? 17.188 32.015 -4.006 1.00 38.47 307 SER A CA 1
ATOM 2418 C C . SER A 1 307 ? 15.869 32.792 -4.198 1.00 38.47 307 SER A C 1
ATOM 2420 O O . SER A 1 307 ? 15.805 33.978 -3.887 1.00 38.47 307 SER A O 1
ATOM 2422 N N . ILE A 1 308 ? 14.797 32.110 -4.628 1.00 36.84 308 ILE A N 1
ATOM 2423 C CA . ILE A 1 308 ? 13.433 32.633 -4.852 1.00 36.84 308 ILE A CA 1
ATOM 2424 C C . ILE A 1 308 ? 12.443 32.090 -3.785 1.00 36.84 308 ILE A C 1
ATOM 2426 O O . ILE A 1 308 ? 11.221 32.127 -3.941 1.00 36.84 308 ILE A O 1
ATOM 2430 N N . ALA A 1 309 ? 12.945 31.654 -2.621 1.00 31.31 309 ALA A N 1
ATOM 2431 C CA . ALA A 1 309 ? 12.143 31.303 -1.437 1.00 31.31 309 ALA A CA 1
ATOM 2432 C C . ALA A 1 309 ? 11.434 32.528 -0.799 1.00 31.31 309 ALA A C 1
ATOM 2434 O O . ALA A 1 309 ? 10.852 32.447 0.280 1.00 31.31 309 ALA A O 1
ATOM 2435 N N . SER A 1 310 ? 11.456 33.671 -1.487 1.00 36.66 310 SER A N 1
ATOM 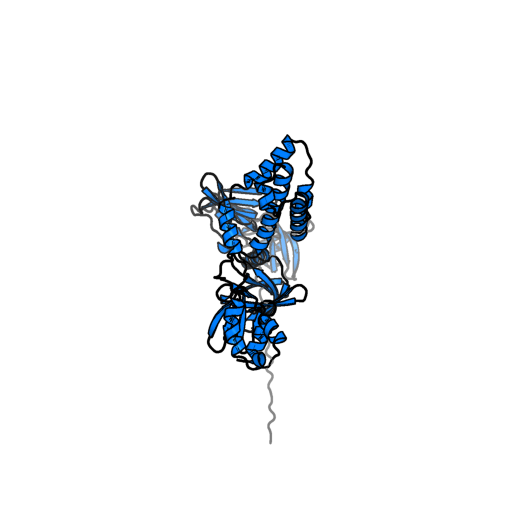2436 C CA . SER A 1 310 ? 10.708 34.898 -1.221 1.00 36.66 310 SER A CA 1
ATOM 2437 C C . SER A 1 310 ? 9.362 34.972 -1.966 1.00 36.66 310 SER A C 1
ATOM 2439 O O . SER A 1 310 ? 8.709 36.009 -1.940 1.00 36.66 310 SER A O 1
ATOM 2441 N N . THR A 1 311 ? 8.894 33.901 -2.617 1.00 40.94 311 THR A N 1
ATOM 2442 C CA . THR A 1 311 ? 7.691 33.890 -3.486 1.00 40.94 311 THR A CA 1
ATOM 2443 C C . THR A 1 311 ? 6.339 34.053 -2.787 1.00 40.94 311 THR A C 1
ATOM 2445 O O . THR A 1 311 ? 5.330 34.214 -3.468 1.00 40.94 311 THR A O 1
ATOM 2448 N N . VAL A 1 312 ? 6.302 34.159 -1.455 1.00 38.75 312 VAL A N 1
ATOM 2449 C CA . VAL A 1 312 ? 5.134 34.718 -0.742 1.00 38.75 312 VAL A CA 1
ATOM 2450 C C . VAL A 1 312 ? 4.936 36.206 -1.095 1.00 38.75 312 VAL A C 1
ATOM 2452 O O . VAL A 1 312 ? 3.825 36.717 -1.058 1.00 38.75 312 VAL A O 1
ATOM 2455 N N . ILE A 1 313 ? 5.986 36.898 -1.550 1.00 39.94 313 ILE A N 1
ATOM 2456 C CA . ILE A 1 313 ? 5.958 38.332 -1.850 1.00 39.94 313 ILE A CA 1
ATOM 2457 C C . ILE A 1 313 ? 5.299 38.634 -3.212 1.00 39.94 313 ILE A C 1
ATOM 2459 O O . ILE A 1 313 ? 4.693 39.690 -3.359 1.00 39.94 313 ILE A O 1
ATOM 2463 N N . ALA A 1 314 ? 5.337 37.731 -4.201 1.00 36.16 314 ALA A N 1
ATOM 2464 C CA . ALA A 1 314 ? 4.889 38.036 -5.570 1.00 36.16 314 ALA A CA 1
ATOM 2465 C C . ALA A 1 314 ? 3.356 38.070 -5.727 1.00 36.16 314 ALA A C 1
ATOM 2467 O O . ALA A 1 314 ? 2.812 39.042 -6.254 1.00 36.16 314 ALA A O 1
ATOM 2468 N N . SER A 1 315 ? 2.639 37.066 -5.206 1.00 40.66 315 SER A N 1
ATOM 2469 C CA . SER A 1 315 ? 1.165 37.050 -5.215 1.00 40.66 315 SER A CA 1
ATOM 2470 C C . SER A 1 315 ? 0.567 38.134 -4.313 1.00 40.66 315 SER A C 1
ATOM 2472 O O . SER A 1 315 ? -0.509 38.666 -4.581 1.00 40.66 315 SER A O 1
ATOM 2474 N N . GLU A 1 316 ? 1.280 38.493 -3.245 1.00 41.03 316 GLU A N 1
ATOM 2475 C CA . GLU A 1 316 ? 0.865 39.517 -2.287 1.00 41.03 316 GLU A CA 1
ATOM 2476 C C . GLU A 1 316 ? 1.174 40.942 -2.795 1.00 41.03 316 GLU A C 1
ATOM 2478 O O . GLU A 1 316 ? 0.393 41.865 -2.556 1.00 41.03 316 GLU A O 1
ATOM 2483 N N . MET A 1 317 ? 2.246 41.130 -3.579 1.00 38.97 317 MET A N 1
ATOM 2484 C CA . MET A 1 317 ? 2.538 42.380 -4.300 1.00 38.97 317 MET A CA 1
ATOM 2485 C C . MET A 1 317 ? 1.597 42.613 -5.486 1.00 38.97 317 MET A C 1
ATOM 2487 O O . MET A 1 317 ? 1.189 43.754 -5.699 1.00 38.97 317 MET A O 1
ATOM 2491 N N . ALA A 1 318 ? 1.218 41.567 -6.228 1.00 41.72 318 ALA A N 1
ATOM 2492 C CA . ALA A 1 318 ? 0.244 41.670 -7.317 1.00 41.72 318 ALA A CA 1
ATOM 2493 C C . ALA A 1 318 ? -1.153 42.047 -6.792 1.00 41.72 318 ALA A C 1
ATOM 2495 O O . ALA A 1 318 ? -1.767 42.981 -7.308 1.00 41.72 318 ALA A O 1
ATOM 2496 N N . LYS A 1 319 ? -1.604 41.421 -5.690 1.00 47.88 319 LYS A N 1
ATOM 2497 C CA . LYS A 1 319 ? -2.844 41.813 -4.995 1.00 47.88 319 LYS A CA 1
ATOM 2498 C C . LYS A 1 319 ? -2.797 43.250 -4.474 1.00 47.88 319 LYS A C 1
ATOM 2500 O O . LYS A 1 319 ? -3.716 44.018 -4.740 1.00 47.88 319 LYS A O 1
ATOM 2505 N N . LYS A 1 320 ? -1.709 43.650 -3.804 1.00 49.75 320 LYS A N 1
ATOM 2506 C CA . LYS A 1 320 ? -1.552 45.029 -3.303 1.00 49.75 320 LYS A CA 1
ATOM 2507 C C . LYS A 1 320 ? -1.505 46.080 -4.409 1.00 49.75 320 LYS A C 1
ATOM 2509 O O . LYS A 1 320 ? -1.911 47.213 -4.177 1.00 49.75 320 LYS A O 1
ATOM 2514 N N . ASP A 1 321 ? -0.993 45.748 -5.590 1.00 42.19 321 ASP A N 1
ATOM 2515 C CA . ASP A 1 321 ? -0.938 46.683 -6.715 1.00 42.19 321 ASP A CA 1
ATOM 2516 C C . ASP A 1 321 ? -2.278 46.811 -7.449 1.00 42.19 321 ASP A C 1
ATOM 2518 O O . ASP A 1 321 ? -2.646 47.919 -7.838 1.00 42.19 321 ASP A O 1
ATOM 2522 N N . ALA A 1 322 ? -3.028 45.712 -7.578 1.00 46.94 322 ALA A N 1
ATOM 2523 C CA . ALA A 1 322 ? -4.398 45.725 -8.090 1.00 46.94 322 ALA A CA 1
ATOM 2524 C C . ALA A 1 322 ? -5.328 46.540 -7.173 1.00 46.94 322 ALA A C 1
ATOM 2526 O O . ALA A 1 322 ? -6.064 47.403 -7.650 1.00 46.94 322 ALA A O 1
ATOM 2527 N N . GLU A 1 323 ? -5.212 46.361 -5.851 1.00 59.75 323 GLU A N 1
ATOM 2528 C CA . GLU A 1 323 ? -5.930 47.166 -4.850 1.00 59.75 323 GLU A CA 1
ATOM 2529 C C . GLU A 1 323 ? -5.517 48.648 -4.880 1.00 59.75 323 GLU A C 1
ATOM 2531 O O . GLU A 1 323 ? -6.351 49.534 -4.693 1.00 59.75 323 GLU A O 1
ATOM 2536 N N . LYS A 1 324 ? -4.237 48.945 -5.146 1.00 49.78 324 LYS A N 1
ATOM 2537 C CA . LYS A 1 324 ? -3.713 50.320 -5.201 1.00 49.78 324 LYS A CA 1
ATOM 2538 C C . LYS A 1 324 ? -4.102 51.069 -6.480 1.00 49.78 324 LYS A C 1
ATOM 2540 O O . LYS A 1 324 ? -4.285 52.283 -6.425 1.00 49.78 324 LYS A O 1
ATOM 2545 N N . ASN A 1 325 ? -4.204 50.372 -7.614 1.00 45.84 325 ASN A N 1
ATOM 2546 C CA . ASN A 1 325 ? -4.398 50.983 -8.936 1.00 45.84 325 ASN A CA 1
ATOM 2547 C C . ASN A 1 325 ? -5.782 50.710 -9.556 1.00 45.84 325 ASN A C 1
ATOM 2549 O O . ASN A 1 325 ? -6.049 51.179 -10.660 1.00 45.84 325 ASN A O 1
ATOM 2553 N N . ASN A 1 326 ? -6.665 50.005 -8.842 1.00 41.78 326 ASN A N 1
ATOM 2554 C CA . ASN A 1 326 ? -8.088 49.838 -9.143 1.00 41.78 326 ASN A CA 1
ATOM 2555 C C . ASN A 1 326 ? -8.382 49.276 -10.552 1.00 41.78 326 ASN A C 1
ATOM 2557 O O . ASN A 1 326 ? -9.217 49.817 -11.282 1.00 41.78 326 ASN A O 1
ATOM 2561 N N . TYR A 1 327 ? -7.694 48.193 -10.934 1.00 43.81 327 TYR A N 1
ATOM 2562 C CA . TYR A 1 327 ? -8.018 47.399 -12.125 1.00 43.81 327 TYR A CA 1
ATOM 2563 C C . TYR A 1 327 ? -8.313 45.937 -11.754 1.00 43.81 327 TYR A C 1
ATOM 2565 O O . TYR A 1 327 ? -7.590 45.333 -10.964 1.00 43.81 327 TYR A O 1
ATOM 2573 N N . GLU A 1 328 ? -9.365 45.360 -12.346 1.00 44.34 328 GLU A N 1
ATOM 2574 C CA . GLU A 1 328 ? -9.618 43.914 -12.324 1.00 44.34 328 GLU A CA 1
ATOM 2575 C C . GLU A 1 328 ? -8.723 43.253 -13.380 1.00 44.34 328 GLU A C 1
ATOM 2577 O O . GLU A 1 328 ? -8.949 43.376 -14.585 1.00 44.34 328 GLU A O 1
ATOM 2582 N N . SER A 1 329 ? -7.648 42.597 -12.944 1.00 47.56 329 SER A N 1
ATOM 2583 C CA . SER A 1 329 ? -6.781 41.844 -13.849 1.00 47.56 329 SER A CA 1
ATOM 2584 C C . SER A 1 329 ? -7.436 40.512 -14.221 1.00 47.56 329 SER A C 1
ATOM 2586 O O . SER A 1 329 ? -7.521 39.608 -13.397 1.00 47.56 329 SER A O 1
ATOM 2588 N N . ASN A 1 330 ? -7.838 40.352 -15.485 1.00 59.94 330 ASN A N 1
ATOM 2589 C CA . ASN A 1 330 ? -8.295 39.070 -16.046 1.00 59.94 330 ASN A CA 1
ATOM 2590 C C . ASN A 1 330 ? -7.171 38.018 -16.185 1.00 59.94 330 ASN A C 1
ATOM 2592 O O . ASN A 1 330 ? -7.427 36.905 -16.647 1.00 59.94 330 ASN A O 1
ATOM 2596 N N . MET A 1 331 ? -5.930 38.350 -15.810 1.00 59.44 331 MET A N 1
ATOM 2597 C CA . MET A 1 331 ? -4.783 37.449 -15.947 1.00 59.44 331 MET A CA 1
ATOM 2598 C C . MET A 1 331 ? -4.912 36.208 -15.054 1.00 59.44 331 MET A C 1
ATOM 2600 O O . MET A 1 331 ? -4.522 35.125 -15.473 1.00 59.44 331 MET A O 1
ATOM 2604 N N . ASP A 1 332 ? -5.532 36.334 -13.879 1.00 55.56 332 ASP A N 1
ATOM 2605 C CA . ASP A 1 332 ? -5.729 35.209 -12.955 1.00 55.56 332 ASP A CA 1
ATOM 2606 C C . ASP A 1 332 ? -6.646 34.132 -13.552 1.00 55.56 332 ASP A C 1
ATOM 2608 O O . ASP A 1 332 ? -6.389 32.940 -13.395 1.00 55.56 332 ASP A O 1
ATOM 2612 N N . SER A 1 333 ? -7.683 34.539 -14.295 1.00 55.97 333 SER A N 1
ATOM 2613 C CA . SER A 1 333 ? -8.563 33.598 -14.994 1.00 55.97 333 SER A CA 1
ATOM 2614 C C . SER A 1 333 ? -7.834 32.906 -16.140 1.00 55.97 333 SER A C 1
ATOM 2616 O O . SER A 1 333 ? -7.992 31.704 -16.300 1.00 55.97 333 SER A O 1
ATOM 2618 N N . ILE A 1 334 ? -7.030 33.645 -16.912 1.00 58.94 334 ILE A N 1
ATOM 2619 C CA . ILE A 1 334 ? -6.242 33.088 -18.022 1.00 58.94 334 ILE A CA 1
ATOM 2620 C C . ILE A 1 334 ? -5.224 32.077 -17.479 1.00 58.94 334 ILE A C 1
ATOM 2622 O O . ILE A 1 334 ? -5.166 30.950 -17.953 1.00 58.94 334 ILE A O 1
ATOM 2626 N N . ILE A 1 335 ? -4.490 32.431 -16.422 1.00 66.25 335 ILE A N 1
ATOM 2627 C CA . ILE A 1 335 ? -3.532 31.537 -15.757 1.00 66.25 335 ILE A CA 1
ATOM 2628 C C . ILE A 1 335 ? -4.215 30.275 -15.214 1.00 66.25 335 ILE A C 1
ATOM 2630 O O . ILE A 1 335 ? -3.662 29.183 -15.325 1.00 66.25 335 ILE A O 1
ATOM 2634 N N . ALA A 1 336 ? -5.408 30.409 -14.631 1.00 59.66 336 ALA A N 1
ATOM 2635 C CA . ALA A 1 336 ? -6.121 29.284 -14.034 1.00 59.66 336 ALA A CA 1
ATOM 2636 C C . ALA A 1 336 ? -6.717 28.310 -15.064 1.00 59.66 336 ALA A C 1
ATOM 2638 O O . ALA A 1 336 ? -6.908 27.140 -14.734 1.00 59.66 336 ALA A O 1
ATOM 2639 N N . THR A 1 337 ? -7.038 28.770 -16.279 1.00 57.09 337 THR A N 1
ATOM 2640 C CA . THR A 1 337 ? -7.751 27.956 -17.281 1.00 57.09 337 THR A CA 1
ATOM 2641 C C . THR A 1 337 ? -6.924 27.565 -18.503 1.00 57.09 337 THR A C 1
ATOM 2643 O O . THR A 1 337 ? -7.391 26.741 -19.284 1.00 57.09 337 THR A O 1
ATOM 2646 N N . SER A 1 338 ? -5.741 28.150 -18.701 1.00 61.81 338 SER A N 1
ATOM 2647 C CA . SER A 1 338 ? -4.894 27.892 -19.872 1.00 61.81 338 SER A CA 1
ATOM 2648 C C . SER A 1 338 ? -3.831 26.820 -19.623 1.00 61.81 338 SER A C 1
ATOM 2650 O O . SER A 1 338 ? -3.296 26.670 -18.521 1.00 61.81 338 SER A O 1
ATOM 2652 N N . SER A 1 339 ? -3.510 26.087 -20.688 1.00 71.50 339 SER A N 1
ATOM 2653 C CA . SER A 1 339 ? -2.417 25.111 -20.739 1.00 71.50 339 SER A CA 1
ATOM 2654 C C . SER A 1 339 ? -1.030 25.782 -20.722 1.00 71.50 339 SER A C 1
ATOM 2656 O O . SER A 1 339 ? -0.910 26.957 -21.088 1.00 71.50 339 SER A O 1
ATOM 2658 N N . PRO A 1 340 ? 0.048 25.056 -20.355 1.00 77.19 340 PRO A N 1
ATOM 2659 C CA . PRO A 1 340 ? 1.409 25.596 -20.391 1.00 77.19 340 PRO A CA 1
ATOM 2660 C C . PRO A 1 340 ? 1.810 26.136 -21.771 1.00 77.19 340 PRO A C 1
ATOM 2662 O O . PRO A 1 340 ? 2.492 27.152 -21.878 1.00 77.19 340 PRO A O 1
ATOM 2665 N N . GLU A 1 341 ? 1.388 25.479 -22.849 1.00 72.75 341 GLU A N 1
ATOM 2666 C CA . GLU A 1 341 ? 1.672 25.894 -24.223 1.00 72.75 341 GLU A CA 1
ATOM 2667 C C . GLU A 1 341 ? 0.997 27.231 -24.557 1.00 72.75 341 GLU A C 1
ATOM 2669 O O . GLU A 1 341 ? 1.662 28.137 -25.061 1.00 72.75 341 GLU A O 1
ATOM 2674 N N . GLU A 1 342 ? -0.279 27.392 -24.196 1.00 60.53 342 GLU A N 1
ATOM 2675 C CA . GLU A 1 342 ? -1.025 28.644 -24.379 1.00 60.53 342 GLU A CA 1
ATOM 2676 C C . GLU A 1 342 ? -0.424 29.786 -23.547 1.00 60.53 342 GLU A C 1
ATOM 2678 O O . GLU A 1 342 ? -0.274 30.906 -24.035 1.00 60.53 342 GLU A O 1
ATOM 2683 N N . LEU A 1 343 ? -0.005 29.511 -22.308 1.00 74.31 343 LEU A N 1
ATOM 2684 C CA . LEU A 1 343 ? 0.650 30.507 -21.456 1.00 74.31 343 LEU A CA 1
ATOM 2685 C C . LEU A 1 343 ? 2.015 30.946 -22.016 1.00 74.31 343 LEU A C 1
ATOM 2687 O O . LEU A 1 343 ? 2.345 32.135 -21.947 1.00 74.31 343 LEU A O 1
ATOM 2691 N N . ARG A 1 344 ? 2.796 30.031 -22.615 1.00 85.50 344 ARG A N 1
ATOM 2692 C CA . ARG A 1 344 ? 4.046 30.379 -23.323 1.00 85.50 344 ARG A CA 1
ATOM 2693 C C . ARG A 1 344 ? 3.767 31.236 -24.552 1.00 85.50 344 ARG A C 1
ATOM 2695 O O . ARG A 1 344 ? 4.469 32.221 -24.760 1.00 85.50 344 ARG A O 1
ATOM 2702 N N . GLU A 1 345 ? 2.738 30.909 -25.330 1.00 69.50 345 GLU A N 1
ATOM 2703 C CA . GLU A 1 345 ? 2.364 31.683 -26.516 1.00 69.50 345 GLU A CA 1
ATOM 2704 C C . GLU A 1 345 ? 1.923 33.110 -26.150 1.00 69.50 345 GLU A C 1
ATOM 2706 O O . GLU A 1 345 ? 2.361 34.075 -26.781 1.00 69.50 345 GLU A O 1
ATOM 2711 N N . ILE A 1 346 ? 1.141 33.268 -25.077 1.00 72.62 346 ILE A N 1
ATOM 2712 C CA . ILE A 1 346 ? 0.733 34.579 -24.553 1.00 72.62 346 ILE A CA 1
ATOM 2713 C C . ILE A 1 346 ? 1.952 35.379 -24.076 1.00 72.62 346 ILE A C 1
ATOM 2715 O O . ILE A 1 346 ? 2.102 36.549 -24.440 1.00 72.62 346 ILE A O 1
ATOM 2719 N N . ARG A 1 347 ? 2.853 34.758 -23.301 1.00 90.75 347 ARG A N 1
ATOM 2720 C CA . ARG A 1 347 ? 4.102 35.387 -22.837 1.00 90.75 347 ARG A CA 1
ATOM 2721 C C . ARG A 1 347 ? 4.952 35.856 -24.018 1.00 90.75 347 ARG A C 1
ATOM 2723 O O . ARG A 1 347 ? 5.349 37.019 -24.068 1.00 90.75 347 ARG A O 1
ATOM 2730 N N . ASP A 1 348 ? 5.207 34.973 -24.977 1.00 83.19 348 ASP A N 1
ATOM 2731 C CA . ASP A 1 348 ? 6.073 35.253 -26.124 1.00 83.19 348 ASP A CA 1
ATOM 2732 C C . ASP A 1 348 ? 5.436 36.283 -27.071 1.00 83.19 348 ASP A C 1
ATOM 2734 O O . ASP A 1 348 ? 6.137 37.100 -27.674 1.00 83.19 348 ASP A O 1
ATOM 2738 N N . GLY A 1 349 ? 4.103 36.303 -27.162 1.00 70.31 349 GLY A N 1
ATOM 2739 C CA . GLY A 1 349 ? 3.338 37.338 -27.851 1.00 70.31 349 GLY A CA 1
ATOM 2740 C C . GLY A 1 349 ? 3.509 38.719 -27.213 1.00 70.31 349 GLY A C 1
ATOM 2741 O O . GLY A 1 349 ? 3.798 39.684 -27.922 1.00 70.31 349 GLY A O 1
ATOM 2742 N N . LEU A 1 350 ? 3.403 38.818 -25.883 1.00 74.81 350 LEU A N 1
ATOM 2743 C CA . LEU A 1 350 ? 3.621 40.069 -25.144 1.00 74.81 350 LEU A CA 1
ATOM 2744 C C . LEU A 1 350 ? 5.054 40.591 -25.308 1.00 74.81 350 LEU A C 1
ATOM 2746 O O . LEU A 1 350 ? 5.244 41.778 -25.571 1.00 74.81 350 LEU A O 1
ATOM 2750 N N . VAL A 1 351 ? 6.047 39.703 -25.216 1.00 80.12 351 VAL A N 1
ATOM 2751 C CA . VAL A 1 351 ? 7.471 40.020 -25.420 1.00 80.12 351 VAL A CA 1
ATOM 2752 C C . VAL A 1 351 ? 7.719 40.575 -26.822 1.00 80.12 351 VAL A C 1
ATOM 2754 O O . VAL A 1 351 ? 8.326 41.636 -26.977 1.00 80.12 351 VAL A O 1
ATOM 2757 N N . ARG A 1 352 ? 7.173 39.905 -27.842 1.00 84.88 352 ARG A N 1
ATOM 2758 C CA . ARG A 1 352 ? 7.338 40.290 -29.247 1.00 84.88 352 ARG A CA 1
ATOM 2759 C C . ARG A 1 352 ? 6.672 41.621 -29.575 1.00 84.88 352 ARG A C 1
ATOM 2761 O O . ARG A 1 352 ? 7.273 42.446 -30.255 1.00 84.88 352 ARG A O 1
ATOM 2768 N N . VAL A 1 353 ? 5.443 41.843 -29.103 1.00 78.44 353 VAL A N 1
ATOM 2769 C CA . VAL A 1 353 ? 4.714 43.108 -29.321 1.00 78.44 353 VAL A CA 1
ATOM 2770 C C . VAL A 1 353 ? 5.424 44.276 -28.639 1.00 78.44 353 VAL A C 1
ATOM 2772 O O . VAL A 1 353 ? 5.420 45.388 -29.161 1.00 78.44 353 VAL A O 1
ATOM 2775 N N . ALA A 1 354 ? 6.065 44.018 -27.501 1.00 80.50 354 ALA A N 1
ATOM 2776 C CA . ALA A 1 354 ? 6.835 45.011 -26.771 1.00 80.50 354 ALA A CA 1
ATOM 2777 C C . ALA A 1 354 ? 8.246 45.253 -27.341 1.00 80.50 354 ALA A C 1
ATOM 2779 O O . ALA A 1 354 ? 8.913 46.184 -26.900 1.00 80.50 354 ALA A O 1
ATOM 2780 N N . GLY A 1 355 ? 8.679 44.464 -28.331 1.00 89.56 355 GLY A N 1
ATOM 2781 C CA . GLY A 1 355 ? 9.952 44.649 -29.029 1.00 89.56 355 GLY A CA 1
ATOM 2782 C C . GLY A 1 355 ? 11.183 44.156 -28.266 1.00 89.56 355 GLY A C 1
ATOM 2783 O O . GLY A 1 355 ? 12.272 44.657 -28.525 1.00 89.56 355 GLY A O 1
ATOM 2784 N N . TYR A 1 356 ? 11.016 43.207 -27.343 1.00 91.75 356 TYR A N 1
ATOM 2785 C CA . TYR A 1 356 ? 12.119 42.587 -26.601 1.00 91.75 356 TYR A CA 1
ATOM 2786 C C . TYR A 1 356 ? 12.461 41.210 -27.173 1.00 91.75 356 TYR A C 1
ATOM 2788 O O . TYR A 1 356 ? 11.597 40.529 -27.732 1.00 91.75 356 TYR A O 1
ATOM 2796 N N . ASP A 1 357 ? 13.708 40.777 -26.991 1.00 86.00 357 ASP A N 1
ATOM 2797 C CA . ASP A 1 357 ? 14.186 39.497 -27.532 1.00 86.00 357 ASP A CA 1
ATOM 2798 C C . ASP A 1 357 ? 13.789 38.298 -26.653 1.00 86.00 357 ASP A C 1
ATOM 2800 O O . ASP A 1 357 ? 13.748 37.156 -27.113 1.00 86.00 357 ASP A O 1
ATOM 2804 N N . SER A 1 358 ? 13.496 38.536 -25.371 1.00 88.56 358 SER A N 1
ATOM 2805 C CA . SER A 1 358 ? 13.069 37.500 -24.426 1.00 88.56 358 SER A CA 1
ATOM 2806 C C . SER A 1 358 ? 12.237 38.068 -23.275 1.00 88.56 358 SER A C 1
ATOM 2808 O O . SER A 1 358 ? 12.256 39.269 -23.004 1.00 88.56 358 SER A O 1
ATOM 2810 N N . ALA A 1 359 ? 11.534 37.188 -22.556 1.00 83.12 359 ALA A N 1
ATOM 2811 C CA . ALA A 1 359 ? 10.813 37.553 -21.337 1.00 83.12 359 ALA A CA 1
ATOM 2812 C C . ALA A 1 359 ? 11.747 38.152 -20.272 1.00 83.12 359 ALA A C 1
ATOM 2814 O O . ALA A 1 359 ? 11.424 39.182 -19.686 1.00 83.12 359 ALA A O 1
ATOM 2815 N N . GLN A 1 360 ? 12.948 37.590 -20.113 1.00 83.31 360 GLN A N 1
ATOM 2816 C CA . GLN A 1 360 ? 13.949 38.097 -19.177 1.00 83.31 360 GLN A CA 1
ATOM 2817 C C . GLN A 1 360 ? 14.476 39.485 -19.566 1.00 83.31 360 GLN A C 1
ATOM 2819 O O . GLN A 1 360 ? 14.689 40.334 -18.700 1.00 83.31 360 GLN A O 1
ATOM 2824 N N . ASP A 1 361 ? 14.680 39.719 -20.863 1.00 86.19 361 ASP A N 1
ATOM 2825 C CA . ASP A 1 361 ? 15.090 41.017 -21.401 1.00 86.19 361 ASP A CA 1
ATOM 2826 C C . ASP A 1 361 ? 14.011 42.082 -21.149 1.00 86.19 361 ASP A C 1
ATOM 2828 O O . ASP A 1 361 ? 14.298 43.140 -20.590 1.00 86.19 361 ASP A O 1
ATOM 2832 N N . LEU A 1 362 ? 12.743 41.752 -21.418 1.00 89.56 362 LEU A N 1
ATOM 2833 C CA . LEU A 1 362 ? 11.599 42.607 -21.097 1.00 89.56 362 LEU A CA 1
ATOM 2834 C C . LEU A 1 362 ? 11.517 42.913 -19.598 1.00 89.56 362 LEU A C 1
ATOM 2836 O O . LEU A 1 362 ? 11.350 44.067 -19.205 1.00 89.56 362 LEU A O 1
ATOM 2840 N N . VAL A 1 363 ? 11.646 41.899 -18.746 1.00 80.81 363 VAL A N 1
ATOM 2841 C CA . VAL A 1 363 ? 11.586 42.053 -17.288 1.00 80.81 363 VAL A CA 1
ATOM 2842 C C . VAL A 1 363 ? 12.675 43.000 -16.778 1.00 80.81 363 VAL A C 1
ATOM 2844 O O . VAL A 1 363 ? 12.399 43.860 -15.938 1.00 80.81 363 VAL A O 1
ATOM 2847 N N . ASN A 1 364 ? 13.891 42.879 -17.306 1.00 81.50 364 ASN A N 1
ATOM 2848 C CA . ASN A 1 364 ? 15.042 43.647 -16.839 1.00 81.50 364 ASN A CA 1
ATOM 2849 C C . ASN A 1 364 ? 15.081 45.072 -17.404 1.00 81.50 364 ASN A C 1
ATOM 2851 O O . ASN A 1 364 ? 15.500 45.988 -16.698 1.00 81.50 364 ASN A O 1
ATOM 2855 N N . ASN A 1 365 ? 14.646 45.255 -18.653 1.00 89.44 365 ASN A N 1
ATOM 2856 C CA . ASN A 1 365 ? 14.920 46.468 -19.426 1.00 89.44 365 ASN A CA 1
ATOM 2857 C C . ASN A 1 365 ? 13.667 47.262 -19.829 1.00 89.44 365 ASN A C 1
ATOM 2859 O O . ASN A 1 365 ? 13.790 48.314 -20.451 1.00 89.44 365 ASN A O 1
ATOM 2863 N N . SER A 1 366 ? 12.458 46.789 -19.512 1.00 88.06 366 SER A N 1
ATOM 2864 C CA . SER A 1 366 ? 11.233 47.556 -19.766 1.00 88.06 366 SER A CA 1
ATOM 2865 C C . SER A 1 366 ? 11.067 48.725 -18.799 1.00 88.06 366 SER A C 1
ATOM 2867 O O . SER A 1 366 ? 11.441 48.640 -17.637 1.00 88.06 366 SER A O 1
ATOM 2869 N N . ASP A 1 367 ? 10.451 49.814 -19.244 1.00 88.25 367 ASP A N 1
ATOM 2870 C CA . ASP A 1 367 ? 9.981 50.886 -18.352 1.00 88.25 367 ASP A CA 1
ATOM 2871 C C . ASP A 1 367 ? 8.475 50.744 -18.046 1.00 88.25 367 ASP A C 1
ATOM 2873 O O . ASP A 1 367 ? 7.903 51.490 -17.250 1.00 88.25 367 ASP A O 1
ATOM 2877 N N . ASN A 1 368 ? 7.805 49.766 -18.670 1.00 85.75 368 ASN A N 1
ATOM 2878 C CA . ASN A 1 368 ? 6.381 49.501 -18.497 1.00 85.75 368 ASN A CA 1
ATOM 2879 C C . ASN A 1 368 ? 6.155 48.499 -17.354 1.00 85.75 368 ASN A C 1
ATOM 2881 O O . ASN A 1 368 ? 6.139 47.283 -17.553 1.00 85.75 368 ASN A O 1
ATOM 2885 N N . GLU A 1 369 ? 5.967 49.029 -16.146 1.00 78.31 369 GLU A N 1
ATOM 2886 C CA . GLU A 1 369 ? 5.764 48.240 -14.924 1.00 78.31 369 GLU A CA 1
ATOM 2887 C C . GLU A 1 369 ? 4.572 47.260 -14.986 1.00 78.31 369 GLU A C 1
ATOM 2889 O O . GLU A 1 369 ? 4.753 46.097 -14.622 1.00 78.31 369 GLU A O 1
ATOM 2894 N N . PRO A 1 370 ? 3.375 47.637 -15.484 1.00 79.12 370 PRO A N 1
ATOM 2895 C CA . PRO A 1 370 ? 2.286 46.676 -15.683 1.00 79.12 370 PRO A CA 1
ATOM 2896 C C . PRO A 1 370 ? 2.660 45.501 -16.597 1.00 79.12 370 PRO A C 1
ATOM 2898 O O . PRO A 1 370 ? 2.329 44.352 -16.307 1.00 79.12 370 PRO A O 1
ATOM 2901 N N . LEU A 1 371 ? 3.384 45.771 -17.685 1.00 75.38 371 LEU A N 1
ATOM 2902 C CA . LEU A 1 371 ? 3.817 44.739 -18.623 1.00 75.38 371 LEU A CA 1
ATOM 2903 C C . LEU A 1 371 ? 4.843 43.789 -17.991 1.00 75.38 371 LEU A C 1
ATOM 2905 O O . LEU A 1 371 ? 4.708 42.576 -18.148 1.00 75.38 371 LEU A O 1
ATOM 2909 N N . LYS A 1 372 ? 5.811 44.313 -17.223 1.00 81.81 372 LYS A N 1
ATOM 2910 C CA . LYS A 1 372 ? 6.743 43.478 -16.443 1.00 81.81 372 LYS A CA 1
ATOM 2911 C C . LYS A 1 372 ? 6.002 42.546 -15.498 1.00 81.81 372 LYS A C 1
ATOM 2913 O O . LYS A 1 372 ? 6.290 41.355 -15.475 1.00 81.81 372 LYS A O 1
ATOM 2918 N N . LYS A 1 373 ? 5.037 43.076 -14.740 1.00 78.38 373 LYS A N 1
ATOM 2919 C CA . LYS A 1 373 ? 4.258 42.291 -13.770 1.00 78.38 373 LYS A CA 1
ATOM 2920 C C . LYS A 1 373 ? 3.483 41.165 -14.442 1.00 78.38 373 LYS A C 1
ATOM 2922 O O . LYS A 1 373 ? 3.492 40.050 -13.933 1.00 78.38 373 LYS A O 1
ATOM 2927 N N . ASN A 1 374 ? 2.873 41.432 -15.594 1.00 78.31 374 ASN A N 1
ATOM 2928 C CA . ASN A 1 374 ? 2.142 40.418 -16.353 1.00 78.31 374 ASN A CA 1
ATOM 2929 C C . ASN A 1 374 ? 3.066 39.318 -16.892 1.00 78.31 374 ASN A C 1
ATOM 2931 O O . ASN A 1 374 ? 2.744 38.139 -16.765 1.00 78.31 374 ASN A O 1
ATOM 2935 N N . VAL A 1 375 ? 4.227 39.680 -17.446 1.00 81.12 375 VAL A N 1
ATOM 2936 C CA . VAL A 1 375 ? 5.207 38.697 -17.937 1.00 81.12 375 VAL A CA 1
ATOM 2937 C C . VAL A 1 375 ? 5.790 37.876 -16.781 1.00 81.12 375 VAL A C 1
ATOM 2939 O O . VAL A 1 375 ? 5.836 36.655 -16.885 1.00 81.12 375 VAL A O 1
ATOM 2942 N N . MET A 1 376 ? 6.123 38.502 -15.646 1.00 74.69 376 MET A N 1
ATOM 2943 C CA . MET A 1 376 ? 6.563 37.790 -14.438 1.00 74.69 376 MET A CA 1
ATOM 2944 C C . MET A 1 376 ? 5.489 36.841 -13.895 1.00 74.69 376 MET A C 1
ATOM 2946 O O . MET A 1 376 ? 5.807 35.725 -13.499 1.00 74.69 376 MET A O 1
ATOM 2950 N N . ALA A 1 377 ? 4.218 37.255 -13.865 1.00 74.19 377 ALA A N 1
ATOM 2951 C CA . ALA A 1 377 ? 3.123 36.403 -13.401 1.00 74.19 377 ALA A CA 1
ATOM 2952 C C . ALA A 1 377 ? 2.960 35.159 -14.289 1.00 74.19 377 ALA A C 1
ATOM 2954 O O . ALA A 1 377 ? 2.782 34.060 -13.766 1.00 74.19 377 ALA A O 1
ATOM 2955 N N . LEU A 1 378 ? 3.095 35.312 -15.612 1.00 77.06 378 LEU A N 1
ATOM 2956 C CA . LEU A 1 378 ? 3.101 34.193 -16.558 1.00 77.06 378 LEU A CA 1
ATOM 2957 C C . LEU A 1 378 ? 4.322 33.286 -16.368 1.00 77.06 378 LEU A C 1
ATOM 2959 O O . LEU A 1 378 ? 4.173 32.070 -16.402 1.00 77.06 378 LEU A O 1
ATOM 2963 N N . GLU A 1 379 ? 5.512 33.839 -16.120 1.00 77.56 379 GLU A N 1
ATOM 2964 C CA . GLU A 1 379 ? 6.708 33.039 -15.824 1.00 77.56 379 GLU A CA 1
ATOM 2965 C C . GLU A 1 379 ? 6.580 32.257 -14.513 1.00 77.56 379 GLU A C 1
ATOM 2967 O O . GLU A 1 379 ? 6.943 31.085 -14.466 1.00 77.56 379 GLU A O 1
ATOM 2972 N N . VAL A 1 380 ? 6.006 32.858 -13.468 1.00 71.19 380 VAL A N 1
ATOM 2973 C CA . VAL A 1 380 ? 5.735 32.178 -12.192 1.00 71.19 380 VAL A CA 1
ATOM 2974 C C . VAL A 1 380 ? 4.666 31.098 -12.355 1.00 71.19 380 VAL A C 1
ATOM 2976 O O . VAL A 1 380 ? 4.810 30.019 -11.787 1.00 71.19 380 VAL A O 1
ATOM 2979 N N . ALA A 1 381 ? 3.613 31.354 -13.133 1.00 70.38 381 ALA A N 1
ATOM 2980 C CA . ALA A 1 381 ? 2.572 30.373 -13.420 1.00 70.38 381 ALA A CA 1
ATOM 2981 C C . ALA A 1 381 ? 3.107 29.188 -14.233 1.00 70.38 381 ALA A C 1
ATOM 2983 O O . ALA A 1 381 ? 2.865 28.042 -13.862 1.00 70.38 381 ALA A O 1
ATOM 2984 N N . LEU A 1 382 ? 3.884 29.458 -15.287 1.00 75.62 382 LEU A N 1
ATOM 2985 C CA . LEU A 1 382 ? 4.569 28.440 -16.082 1.00 75.62 382 LEU A CA 1
ATOM 2986 C C . LEU A 1 382 ? 5.527 27.630 -15.218 1.00 75.62 382 LEU A C 1
ATOM 2988 O O . LEU A 1 382 ? 5.448 26.409 -15.223 1.00 75.62 382 LEU A O 1
ATOM 2992 N N . ALA A 1 383 ? 6.352 28.287 -14.401 1.00 64.94 383 ALA A N 1
ATOM 2993 C CA . ALA A 1 383 ? 7.224 27.603 -13.456 1.00 64.94 383 ALA A CA 1
ATOM 2994 C C . ALA A 1 383 ? 6.422 26.793 -12.428 1.00 64.94 383 ALA A C 1
ATOM 2996 O O . ALA A 1 383 ? 6.831 25.701 -12.070 1.00 64.94 383 ALA A O 1
ATOM 2997 N N . GLY A 1 384 ? 5.271 27.282 -11.961 1.00 57.50 384 GLY A N 1
ATOM 2998 C CA . GLY A 1 384 ? 4.376 26.580 -11.040 1.00 57.50 384 GLY A CA 1
ATOM 2999 C C . GLY A 1 384 ? 3.738 25.331 -11.648 1.00 57.50 384 GLY A C 1
ATOM 3000 O O . GLY A 1 384 ? 3.717 24.283 -11.005 1.00 57.50 384 GLY A O 1
ATOM 3001 N N . GLN A 1 385 ? 3.262 25.417 -12.890 1.00 64.88 385 GLN A N 1
ATOM 3002 C CA . GLN A 1 385 ? 2.700 24.287 -13.631 1.00 64.88 385 GLN A CA 1
ATOM 3003 C C . GLN A 1 385 ? 3.789 23.287 -14.037 1.00 64.88 385 GLN A C 1
ATOM 3005 O O . GLN A 1 385 ? 3.607 22.084 -13.863 1.00 64.88 385 GLN A O 1
ATOM 3010 N N . GLU A 1 386 ? 4.956 23.767 -14.471 1.00 61.56 386 GLU A N 1
ATOM 3011 C CA . GLU A 1 386 ? 6.140 22.943 -14.726 1.00 61.56 386 GLU A CA 1
ATOM 3012 C C . GLU A 1 386 ? 6.653 22.301 -13.433 1.00 61.56 386 GLU A C 1
ATOM 3014 O O . GLU A 1 386 ? 7.042 21.144 -13.459 1.00 61.56 386 GLU A O 1
ATOM 3019 N N . MET A 1 387 ? 6.580 22.984 -12.285 1.00 51.00 387 MET A N 1
ATOM 3020 C CA . MET A 1 387 ? 6.868 22.416 -10.964 1.00 51.00 387 MET A CA 1
ATOM 3021 C C . MET A 1 387 ? 5.803 21.421 -10.512 1.00 51.00 387 MET A C 1
ATOM 3023 O O . MET A 1 387 ? 6.145 20.489 -9.801 1.00 51.00 387 MET A O 1
ATOM 3027 N N . SER A 1 388 ? 4.532 21.588 -10.875 1.00 50.69 388 SER A N 1
ATOM 3028 C CA . SER A 1 388 ? 3.479 20.614 -10.563 1.00 50.69 388 SER A CA 1
ATOM 3029 C C . SER A 1 388 ? 3.656 19.343 -11.393 1.00 50.69 388 SER A C 1
AT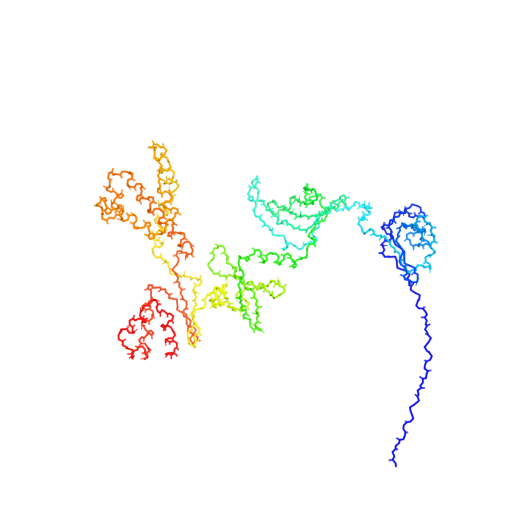OM 3031 O O . SER A 1 388 ? 3.602 18.243 -10.848 1.00 50.69 388 SER A O 1
ATOM 3033 N N . ALA A 1 389 ? 3.950 19.491 -12.686 1.00 49.84 389 ALA A N 1
ATOM 3034 C CA . ALA A 1 389 ? 4.296 18.386 -13.574 1.00 49.84 389 ALA A CA 1
ATOM 3035 C C . ALA A 1 389 ? 5.631 17.731 -13.170 1.00 49.84 389 ALA A C 1
ATOM 3037 O O . ALA A 1 389 ? 5.736 16.512 -13.135 1.00 49.84 389 ALA A O 1
ATOM 3038 N N . ALA A 1 390 ? 6.632 18.518 -12.769 1.00 43.28 390 ALA A N 1
ATOM 3039 C CA . ALA A 1 390 ? 7.913 18.011 -12.286 1.00 43.28 390 ALA A CA 1
ATOM 3040 C C . ALA A 1 390 ? 7.849 17.458 -10.856 1.00 43.28 390 ALA A C 1
ATOM 3042 O O . ALA A 1 390 ? 8.644 16.594 -10.516 1.00 43.28 390 ALA A O 1
ATOM 3043 N N . ARG A 1 391 ? 6.912 17.889 -10.003 1.00 42.59 391 ARG A N 1
ATOM 3044 C CA . ARG A 1 391 ? 6.643 17.241 -8.705 1.00 42.59 391 ARG A CA 1
ATOM 3045 C C . ARG A 1 391 ? 6.066 15.847 -8.897 1.00 42.59 391 ARG A C 1
ATOM 3047 O O . ARG A 1 391 ? 6.377 14.978 -8.094 1.00 42.59 391 ARG A O 1
ATOM 3054 N N . ALA A 1 392 ? 5.299 15.631 -9.965 1.00 45.84 392 ALA A N 1
ATOM 3055 C CA . ALA A 1 392 ? 4.857 14.298 -10.356 1.00 45.84 392 ALA A CA 1
ATOM 3056 C C . ALA A 1 392 ? 6.001 13.416 -10.906 1.00 45.84 392 ALA A C 1
ATOM 3058 O O . ALA A 1 392 ? 5.830 12.206 -10.977 1.00 45.84 392 ALA A O 1
ATOM 3059 N N . GLU A 1 393 ? 7.163 13.984 -11.263 1.00 44.38 393 GLU A N 1
ATOM 3060 C CA . GLU A 1 393 ? 8.304 13.238 -11.831 1.00 44.38 393 GLU A CA 1
ATOM 3061 C C . GLU A 1 393 ? 9.610 13.304 -11.002 1.00 44.38 393 GLU A C 1
ATOM 3063 O O . GLU A 1 393 ? 10.565 12.594 -11.308 1.00 44.38 393 GLU A O 1
ATOM 3068 N N . GLY A 1 394 ? 9.663 14.107 -9.934 1.00 49.22 394 GLY A N 1
ATOM 3069 C CA . GLY A 1 394 ? 10.836 14.294 -9.073 1.00 49.22 394 GLY A CA 1
ATOM 3070 C C . GLY A 1 394 ? 12.023 15.023 -9.744 1.00 49.22 394 GLY A C 1
ATOM 3071 O O . GLY A 1 394 ? 12.044 15.238 -10.952 1.00 49.22 394 GLY A O 1
ATOM 3072 N N . PRO A 1 395 ? 13.061 15.431 -8.980 1.00 47.88 395 PRO A N 1
ATOM 3073 C CA . PRO A 1 395 ? 14.274 16.080 -9.511 1.00 47.88 395 PRO A CA 1
ATOM 3074 C C . PRO A 1 395 ? 15.229 15.126 -10.253 1.00 47.88 395 PRO A C 1
ATOM 3076 O O . PRO A 1 395 ? 16.294 15.541 -10.721 1.00 47.88 395 PRO A O 1
ATOM 3079 N N . LEU A 1 396 ? 14.889 13.844 -10.328 1.00 57.19 396 LEU A N 1
ATOM 3080 C CA . LEU A 1 396 ? 15.729 12.787 -10.876 1.00 57.19 396 LEU A CA 1
ATOM 3081 C C . LEU A 1 396 ? 15.248 12.442 -12.287 1.00 57.19 396 LEU A C 1
ATOM 3083 O O . LEU A 1 396 ? 14.061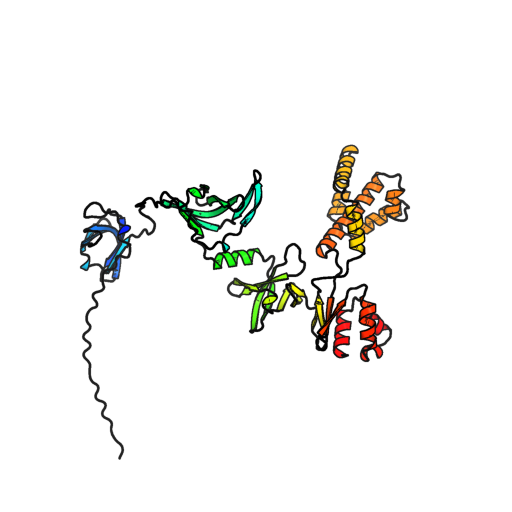 12.542 -12.587 1.00 57.19 396 LEU A O 1
ATOM 3087 N N . ASN A 1 397 ? 16.162 12.090 -13.194 1.00 68.94 397 ASN A N 1
ATOM 3088 C CA . ASN A 1 397 ? 15.723 11.678 -14.525 1.00 68.94 397 ASN A CA 1
ATOM 3089 C C . ASN A 1 397 ? 15.008 10.329 -14.440 1.00 68.94 397 ASN A C 1
ATOM 3091 O O . ASN A 1 397 ? 15.393 9.451 -13.672 1.00 68.94 397 ASN A O 1
ATOM 3095 N N . LYS A 1 398 ? 14.037 10.129 -15.330 1.00 80.81 398 LYS A N 1
ATOM 3096 C CA . LYS A 1 398 ? 13.510 8.799 -15.625 1.00 80.81 398 LYS A CA 1
ATOM 3097 C C . LYS A 1 398 ? 14.640 7.901 -16.140 1.00 80.81 398 LYS A C 1
ATOM 3099 O O . LYS A 1 398 ? 15.123 8.087 -17.260 1.00 80.81 398 LYS A O 1
ATOM 3104 N N . GLU A 1 399 ? 15.029 6.938 -15.316 1.00 87.94 399 GLU A N 1
ATOM 3105 C CA . GLU A 1 399 ? 16.024 5.915 -15.624 1.00 87.94 399 GLU A CA 1
ATOM 3106 C C . GLU A 1 399 ? 15.372 4.555 -15.858 1.00 87.94 399 GLU A C 1
ATOM 3108 O O . GLU A 1 399 ? 14.331 4.222 -15.287 1.00 87.94 399 GLU A O 1
ATOM 3113 N N . TRP A 1 400 ? 16.023 3.771 -16.703 1.00 92.06 400 TRP A N 1
ATOM 3114 C CA . TRP A 1 400 ? 15.715 2.376 -16.972 1.00 92.06 400 TRP A CA 1
ATOM 3115 C C . TRP A 1 400 ? 16.911 1.524 -16.585 1.00 92.06 400 TRP A C 1
ATOM 3117 O O . TRP A 1 400 ? 18.046 1.937 -16.810 1.00 92.06 400 TRP A O 1
ATOM 3127 N N . VAL A 1 401 ? 16.666 0.340 -16.043 1.00 94.25 401 VAL A N 1
ATOM 3128 C CA . VAL A 1 401 ? 17.691 -0.688 -15.860 1.00 94.25 401 VAL A CA 1
ATOM 3129 C C . VAL A 1 401 ? 17.584 -1.659 -17.023 1.00 94.25 401 VAL A C 1
ATOM 3131 O O . VAL A 1 401 ? 16.496 -2.144 -17.316 1.00 94.25 401 VAL A O 1
ATOM 3134 N N . ILE A 1 402 ? 18.702 -1.938 -17.689 1.00 94.44 402 ILE A N 1
ATOM 3135 C CA . ILE A 1 402 ? 18.847 -3.053 -18.624 1.00 94.44 402 ILE A CA 1
ATOM 3136 C C . ILE A 1 402 ? 19.647 -4.133 -17.899 1.00 94.44 402 ILE A C 1
ATOM 3138 O O . ILE A 1 402 ? 20.847 -3.972 -17.684 1.00 94.44 402 ILE A O 1
ATOM 3142 N N . LEU A 1 403 ? 18.985 -5.223 -17.523 1.00 94.81 403 LEU A N 1
ATOM 3143 C CA . LEU A 1 403 ? 19.604 -6.408 -16.942 1.00 94.81 403 LEU A CA 1
ATOM 3144 C C . LEU A 1 403 ? 19.889 -7.425 -18.048 1.00 94.81 403 LEU A C 1
ATOM 3146 O O . LEU A 1 403 ? 18.969 -7.924 -18.699 1.00 94.81 403 LEU A O 1
ATOM 3150 N N . ASN A 1 404 ? 21.157 -7.778 -18.235 1.00 93.69 404 ASN A N 1
ATOM 3151 C CA . ASN A 1 404 ? 21.541 -8.919 -19.055 1.00 93.69 404 ASN A CA 1
ATOM 3152 C C . ASN A 1 404 ? 21.346 -10.208 -18.245 1.00 93.69 404 ASN A C 1
ATOM 3154 O O . ASN A 1 404 ? 22.099 -10.492 -17.318 1.00 93.69 404 ASN A O 1
ATOM 3158 N N . LYS A 1 405 ? 20.357 -11.023 -18.607 1.00 95.62 405 LYS A N 1
ATOM 3159 C CA . LYS A 1 405 ? 20.021 -12.275 -17.915 1.00 95.62 405 LYS A CA 1
ATOM 3160 C C . LYS A 1 405 ? 21.121 -13.336 -17.996 1.00 95.62 405 LYS A C 1
ATOM 3162 O O . LYS A 1 405 ? 21.184 -14.206 -17.131 1.00 95.62 405 LYS A O 1
ATOM 3167 N N . LYS A 1 406 ? 21.971 -13.286 -19.029 1.00 93.88 406 LYS A N 1
ATOM 3168 C CA . LYS A 1 406 ? 23.070 -14.242 -19.241 1.00 93.88 406 LYS A CA 1
ATOM 3169 C C . LYS A 1 406 ? 24.274 -13.912 -18.357 1.00 93.88 406 LYS A C 1
ATOM 3171 O O . LYS A 1 406 ? 24.887 -14.826 -17.812 1.00 93.88 406 LYS A O 1
ATOM 3176 N N . THR A 1 407 ? 24.624 -12.629 -18.226 1.00 93.31 407 THR A N 1
ATOM 3177 C CA . THR A 1 407 ? 25.809 -12.187 -17.463 1.00 93.31 407 THR A CA 1
ATOM 3178 C C . THR A 1 407 ? 25.487 -11.712 -16.047 1.00 93.31 407 THR A C 1
ATOM 3180 O O . THR A 1 407 ? 26.368 -11.725 -15.191 1.00 93.31 407 THR A O 1
ATOM 3183 N N . GLY A 1 408 ? 24.240 -11.317 -15.785 1.00 92.12 408 GLY A N 1
ATOM 3184 C CA . GLY A 1 408 ? 23.814 -10.657 -14.550 1.00 92.12 408 GLY A CA 1
ATOM 3185 C C . GLY A 1 408 ? 24.218 -9.181 -14.466 1.00 92.12 408 GLY A C 1
ATOM 3186 O O . GLY A 1 408 ? 24.075 -8.578 -13.408 1.00 92.12 408 GLY A O 1
ATOM 3187 N N . GLU A 1 409 ? 24.754 -8.598 -15.541 1.00 91.94 409 GLU A N 1
ATOM 3188 C CA . GLU A 1 409 ? 25.165 -7.193 -15.559 1.00 91.94 409 GLU A CA 1
ATOM 3189 C C . GLU A 1 409 ? 23.954 -6.266 -15.694 1.00 91.94 409 GLU A C 1
ATOM 3191 O O . GLU A 1 409 ? 23.094 -6.470 -16.554 1.00 91.94 409 GLU A O 1
ATOM 3196 N N . GLU A 1 410 ? 23.922 -5.221 -14.867 1.00 92.50 410 GLU A N 1
ATOM 3197 C CA . GLU A 1 410 ? 22.905 -4.170 -14.895 1.00 92.50 410 GLU A CA 1
ATOM 3198 C C . GLU A 1 410 ? 23.497 -2.870 -15.442 1.00 92.50 410 GLU A C 1
ATOM 3200 O O . GLU A 1 410 ? 24.566 -2.420 -15.021 1.00 92.50 410 GLU A O 1
ATOM 3205 N N . ILE A 1 411 ? 22.783 -2.246 -16.377 1.00 90.50 411 ILE A N 1
ATOM 3206 C CA . ILE A 1 411 ? 23.142 -0.948 -16.947 1.00 90.50 411 ILE A CA 1
ATOM 3207 C C . ILE A 1 411 ? 21.970 0.007 -16.748 1.00 90.50 411 ILE A C 1
ATOM 3209 O O . ILE A 1 411 ? 20.903 -0.185 -17.331 1.00 90.50 411 ILE A O 1
ATOM 3213 N N . SER A 1 412 ? 22.182 1.067 -15.969 1.00 88.94 412 SER A N 1
ATOM 3214 C CA . SER A 1 412 ? 21.217 2.161 -15.856 1.00 88.94 412 SER A CA 1
ATOM 3215 C C . SER A 1 412 ? 21.361 3.120 -17.035 1.00 88.94 412 SER A C 1
ATOM 3217 O O . SER A 1 412 ? 22.453 3.611 -17.328 1.00 88.94 412 SER A O 1
ATOM 3219 N N . ILE A 1 413 ? 20.252 3.405 -17.710 1.00 89.50 413 ILE A N 1
ATOM 3220 C CA . ILE A 1 413 ? 20.197 4.264 -18.888 1.00 89.50 413 ILE A CA 1
ATOM 3221 C C . ILE A 1 413 ? 19.136 5.348 -18.722 1.00 89.50 413 ILE A C 1
ATOM 3223 O O . ILE A 1 413 ? 18.014 5.112 -18.281 1.00 89.50 413 ILE A O 1
ATOM 3227 N N . PHE A 1 414 ? 19.490 6.562 -19.129 1.00 86.25 414 PHE A N 1
ATOM 3228 C CA . PHE A 1 414 ? 18.567 7.683 -19.261 1.00 86.25 414 PHE A CA 1
ATOM 3229 C C . PHE A 1 414 ? 18.847 8.423 -20.564 1.00 86.25 414 PHE A C 1
ATOM 3231 O O . PHE A 1 414 ? 19.860 8.207 -21.235 1.00 86.25 414 PHE A O 1
ATOM 3238 N N . ARG A 1 415 ? 17.942 9.333 -20.925 1.00 84.19 415 ARG A N 1
ATOM 3239 C CA . ARG A 1 415 ? 17.907 9.969 -22.247 1.00 84.19 415 ARG A CA 1
ATOM 3240 C C . ARG A 1 415 ? 19.238 10.576 -22.710 1.00 84.19 415 ARG A C 1
ATOM 3242 O O . ARG A 1 415 ? 19.548 10.474 -23.893 1.00 84.19 415 ARG A O 1
ATOM 3249 N N . ALA A 1 416 ? 20.005 11.222 -21.828 1.00 80.25 416 ALA A N 1
ATOM 3250 C CA . ALA A 1 416 ? 21.248 11.890 -22.234 1.00 80.25 416 ALA A CA 1
ATOM 3251 C C . ALA A 1 416 ? 22.385 10.899 -22.533 1.00 80.25 416 ALA A C 1
ATOM 3253 O O . ALA A 1 416 ? 23.189 11.145 -23.431 1.00 80.25 416 ALA A O 1
ATOM 3254 N N . ASP A 1 417 ? 22.410 9.769 -21.827 1.00 83.94 417 ASP A N 1
ATOM 3255 C CA . ASP A 1 417 ? 23.440 8.741 -21.978 1.00 83.94 417 ASP A CA 1
ATOM 3256 C C . ASP A 1 417 ? 23.056 7.666 -23.001 1.00 83.94 417 ASP A C 1
ATOM 3258 O O . ASP A 1 417 ? 23.908 6.874 -23.404 1.00 83.94 417 ASP A O 1
ATOM 3262 N N . TYR A 1 418 ? 21.807 7.690 -23.486 1.00 88.44 418 TYR A N 1
ATOM 3263 C CA . TYR A 1 418 ? 21.251 6.696 -24.401 1.00 88.44 418 TYR A CA 1
ATOM 3264 C C . TYR A 1 418 ? 22.191 6.338 -25.548 1.00 88.44 418 TYR A C 1
ATOM 3266 O O . TYR A 1 418 ? 22.599 5.190 -25.692 1.00 88.44 418 TYR A O 1
ATOM 3274 N N . LYS A 1 419 ? 22.585 7.338 -26.342 1.00 89.06 419 LYS A N 1
ATOM 3275 C CA . LYS A 1 419 ? 23.418 7.106 -27.523 1.00 89.06 419 LYS A CA 1
ATOM 3276 C C . LYS A 1 419 ? 24.761 6.482 -27.144 1.00 89.06 419 LYS A C 1
ATOM 3278 O O . LYS A 1 419 ? 25.185 5.522 -27.769 1.00 89.06 419 LYS A O 1
ATOM 3283 N N . LYS A 1 420 ? 25.405 7.003 -26.099 1.00 90.12 420 LYS A N 1
ATOM 3284 C CA . LYS A 1 420 ? 26.717 6.534 -25.641 1.00 90.12 420 LYS A CA 1
ATOM 3285 C C . LYS A 1 420 ? 26.672 5.076 -25.175 1.00 90.12 420 LYS A C 1
ATOM 3287 O O . LYS A 1 420 ? 27.625 4.345 -25.424 1.00 90.12 420 LYS A O 1
ATOM 3292 N N . LEU A 1 421 ? 25.604 4.681 -24.481 1.00 88.38 421 LEU A N 1
ATOM 3293 C CA . LEU A 1 421 ? 25.460 3.340 -23.914 1.00 88.38 421 LEU A CA 1
ATOM 3294 C C . LEU A 1 421 ? 24.949 2.318 -24.937 1.00 88.38 421 LEU A C 1
ATOM 3296 O O . LEU A 1 421 ? 25.427 1.188 -24.945 1.00 88.38 421 LEU A O 1
ATOM 3300 N N . MET A 1 422 ? 24.039 2.713 -25.831 1.00 91.56 422 MET A N 1
ATOM 3301 C CA . MET A 1 422 ? 23.464 1.797 -26.821 1.00 91.56 422 MET A CA 1
ATOM 3302 C C . MET A 1 422 ? 24.327 1.616 -28.066 1.00 91.56 422 MET A C 1
ATOM 3304 O O . MET A 1 422 ? 24.297 0.546 -28.661 1.00 91.56 422 MET A O 1
ATOM 3308 N N . GLU A 1 423 ? 25.104 2.621 -28.480 1.00 92.31 423 GLU A N 1
ATOM 3309 C CA . GLU A 1 423 ? 25.904 2.551 -29.712 1.00 92.31 423 GLU A CA 1
ATOM 3310 C C . GLU A 1 423 ? 26.873 1.350 -29.737 1.00 92.31 423 GLU A C 1
ATOM 3312 O O . GLU A 1 423 ? 26.877 0.643 -30.743 1.00 92.31 423 GLU A O 1
ATOM 3317 N N . PRO A 1 424 ? 27.615 1.007 -28.663 1.00 92.06 424 PRO A N 1
ATOM 3318 C CA . PRO A 1 424 ? 28.436 -0.206 -28.644 1.00 92.06 424 PRO A CA 1
ATOM 3319 C C . PRO A 1 424 ? 27.640 -1.507 -28.830 1.00 92.06 424 PRO A C 1
ATOM 3321 O O . PRO A 1 424 ? 28.107 -2.398 -29.537 1.00 92.06 424 PRO A O 1
ATOM 3324 N N . LEU A 1 425 ? 26.446 -1.608 -28.231 1.00 92.31 425 LEU A N 1
ATOM 3325 C CA . LEU A 1 425 ? 25.566 -2.778 -28.369 1.00 92.31 425 LEU A CA 1
ATOM 3326 C C . LEU A 1 425 ? 25.021 -2.885 -29.798 1.00 92.31 425 LEU A C 1
ATOM 3328 O O . LEU A 1 425 ? 25.037 -3.951 -30.405 1.00 92.31 425 LEU A O 1
ATOM 3332 N N . LEU A 1 426 ? 24.607 -1.755 -30.375 1.00 93.81 426 LEU A N 1
ATOM 3333 C CA . LEU A 1 426 ? 24.120 -1.686 -31.752 1.00 93.81 426 LEU A CA 1
ATOM 3334 C C . LEU A 1 426 ? 25.206 -2.065 -32.757 1.00 93.81 426 LEU A C 1
ATOM 3336 O O . LEU A 1 426 ? 24.964 -2.856 -33.663 1.00 93.81 426 LEU A O 1
ATOM 3340 N N . MET A 1 427 ? 26.430 -1.574 -32.562 1.00 94.75 427 MET A N 1
ATOM 3341 C CA . MET A 1 427 ? 27.562 -1.908 -33.428 1.00 94.75 427 MET A CA 1
ATOM 3342 C C . MET A 1 427 ? 28.010 -3.374 -33.309 1.00 94.75 427 MET A C 1
ATOM 3344 O O . MET A 1 427 ? 28.734 -3.849 -34.184 1.00 94.75 427 MET A O 1
ATOM 3348 N N . GLY A 1 428 ? 27.591 -4.093 -32.262 1.00 92.25 428 GLY A N 1
ATOM 3349 C CA . GLY A 1 428 ? 27.798 -5.536 -32.116 1.00 92.25 428 GLY A CA 1
ATOM 3350 C C . GLY A 1 428 ? 26.711 -6.405 -32.763 1.00 92.25 428 GLY A C 1
ATOM 3351 O O . GLY A 1 428 ? 26.920 -7.605 -32.920 1.00 92.25 428 GLY A O 1
ATOM 3352 N N . CYS A 1 429 ? 25.579 -5.823 -33.167 1.00 95.31 429 CYS A N 1
ATOM 3353 C CA . CYS A 1 429 ? 24.430 -6.534 -33.726 1.00 95.31 429 CYS A CA 1
ATOM 3354 C C . CYS A 1 429 ? 24.486 -6.550 -35.263 1.00 95.31 429 CYS A C 1
ATOM 3356 O O . CYS A 1 429 ? 24.358 -5.517 -35.922 1.00 95.31 429 CYS A O 1
ATOM 3358 N N . TYR A 1 430 ? 24.671 -7.733 -35.860 1.00 95.06 430 TYR A N 1
ATOM 3359 C CA . TYR A 1 430 ? 24.772 -7.872 -37.320 1.00 95.06 430 TYR A CA 1
ATOM 3360 C C . TYR A 1 430 ? 23.507 -7.426 -38.058 1.00 95.06 430 TYR A C 1
ATOM 3362 O O . TYR A 1 430 ? 23.620 -6.860 -39.143 1.00 95.06 430 TYR A O 1
ATOM 3370 N N . GLU A 1 431 ? 22.325 -7.645 -37.475 1.00 95.00 431 GLU A N 1
ATOM 3371 C CA . GLU A 1 431 ? 21.056 -7.203 -38.062 1.00 95.00 431 GLU A CA 1
ATOM 3372 C C . GLU A 1 431 ? 21.012 -5.679 -38.190 1.00 95.00 431 GLU A C 1
ATOM 3374 O O . GLU A 1 431 ? 20.760 -5.166 -39.277 1.00 95.00 431 GLU A O 1
ATOM 3379 N N . TYR A 1 432 ? 21.388 -4.954 -37.132 1.00 96.50 432 TYR A N 1
ATOM 3380 C CA . TYR A 1 432 ? 21.509 -3.495 -37.162 1.00 96.50 432 TYR A CA 1
ATOM 3381 C C . TYR A 1 432 ? 22.507 -3.018 -38.228 1.00 96.50 432 TYR A C 1
ATOM 3383 O O . TYR A 1 432 ? 22.236 -2.076 -38.972 1.00 96.50 432 TYR A O 1
ATOM 3391 N N . LEU A 1 433 ? 23.660 -3.683 -38.353 1.00 96.38 433 LEU A N 1
ATOM 3392 C CA . LEU A 1 433 ? 24.666 -3.328 -39.361 1.00 96.38 433 LEU A CA 1
ATOM 3393 C C . LEU A 1 433 ? 24.210 -3.601 -40.803 1.00 96.38 433 LEU A C 1
ATOM 3395 O O . LEU A 1 433 ? 24.727 -2.965 -41.725 1.00 96.38 433 LEU A O 1
ATOM 3399 N N . ALA A 1 434 ? 23.272 -4.529 -41.002 1.00 96.50 434 ALA A N 1
ATOM 3400 C CA . ALA A 1 434 ? 22.703 -4.859 -42.306 1.00 96.50 434 ALA A CA 1
ATOM 3401 C C . ALA A 1 434 ? 21.557 -3.920 -42.733 1.00 96.50 434 ALA A C 1
ATOM 3403 O O . ALA A 1 434 ? 21.252 -3.858 -43.926 1.00 96.50 434 ALA A O 1
ATOM 3404 N N . MET A 1 435 ? 20.950 -3.191 -41.789 1.00 97.12 435 MET A N 1
ATOM 3405 C CA . MET A 1 435 ? 19.911 -2.187 -42.049 1.00 97.12 435 MET A CA 1
ATOM 3406 C C . MET A 1 435 ? 20.437 -0.993 -42.848 1.00 97.12 435 MET A C 1
ATOM 3408 O O . MET A 1 435 ? 21.640 -0.702 -42.878 1.00 97.12 435 MET A O 1
ATOM 3412 N N . ASP A 1 436 ? 19.526 -0.250 -43.476 1.00 97.62 436 ASP A N 1
ATOM 3413 C CA . ASP A 1 436 ? 19.912 0.992 -44.132 1.00 97.62 436 ASP A CA 1
ATOM 3414 C C . ASP A 1 436 ? 20.247 2.106 -43.116 1.00 97.62 436 ASP A C 1
ATOM 3416 O O . ASP A 1 436 ? 19.932 2.054 -41.925 1.00 97.62 436 ASP A O 1
ATOM 3420 N N . ARG A 1 437 ? 20.922 3.168 -43.577 1.00 96.00 437 ARG A N 1
ATOM 3421 C CA . ARG A 1 437 ? 21.340 4.273 -42.692 1.00 96.00 437 ARG A CA 1
ATOM 3422 C C . ARG A 1 437 ? 20.172 5.042 -42.070 1.00 96.00 437 ARG A C 1
ATOM 3424 O O . ARG A 1 437 ? 20.394 5.753 -41.092 1.00 96.00 437 ARG A O 1
ATOM 3431 N N . SER A 1 438 ? 18.991 5.017 -42.678 1.00 95.44 438 SER A N 1
ATOM 3432 C CA . SER A 1 438 ? 17.800 5.670 -42.140 1.00 95.44 438 SER A CA 1
ATOM 3433 C C . SER A 1 438 ? 17.243 4.857 -40.974 1.00 95.44 438 SER A C 1
ATOM 3435 O O . SER A 1 438 ? 17.043 5.418 -39.902 1.00 95.44 438 SER A O 1
ATOM 3437 N N . GLU A 1 439 ? 17.102 3.544 -41.146 1.00 95.19 439 GLU A N 1
ATOM 3438 C CA . GLU A 1 439 ? 16.674 2.594 -40.110 1.00 95.19 439 GLU A CA 1
ATOM 3439 C C . GLU A 1 439 ? 17.642 2.583 -38.919 1.00 95.19 439 GLU A C 1
ATOM 3441 O O . GLU A 1 439 ? 17.230 2.737 -37.768 1.00 95.19 439 GLU A O 1
ATOM 3446 N N . GLN A 1 440 ? 18.952 2.547 -39.182 1.00 95.06 440 GLN A N 1
ATOM 3447 C CA . GLN A 1 440 ? 19.971 2.648 -38.130 1.00 95.06 440 GLN A CA 1
ATOM 3448 C C . GLN A 1 440 ? 19.823 3.930 -37.294 1.00 95.06 440 GLN A C 1
ATOM 3450 O O . GLN A 1 440 ? 19.971 3.920 -36.070 1.00 95.06 440 GLN A O 1
ATOM 3455 N N . ARG A 1 441 ? 19.501 5.063 -37.937 1.00 93.50 441 ARG A N 1
ATOM 3456 C CA . ARG A 1 441 ? 19.278 6.333 -37.224 1.00 93.50 441 ARG A CA 1
ATOM 3457 C C . ARG A 1 441 ? 18.043 6.291 -36.340 1.00 93.50 441 ARG A C 1
ATOM 3459 O O . ARG A 1 441 ? 18.063 6.963 -35.312 1.00 93.50 441 ARG A O 1
ATOM 3466 N N . GLU A 1 442 ? 17.000 5.560 -36.724 1.00 94.31 442 GLU A N 1
ATOM 3467 C CA . GLU A 1 442 ? 15.795 5.410 -35.908 1.00 94.31 442 GLU A CA 1
ATOM 3468 C C . GLU A 1 442 ? 16.106 4.650 -34.613 1.00 94.31 442 GLU A C 1
ATOM 3470 O O . GLU A 1 442 ? 15.757 5.136 -33.540 1.00 94.31 442 GLU A O 1
ATOM 3475 N N . HIS A 1 443 ? 16.866 3.554 -34.661 1.00 93.00 443 HIS A N 1
ATOM 3476 C CA . HIS A 1 443 ? 17.307 2.841 -33.450 1.00 93.00 443 HIS A CA 1
ATOM 3477 C C . HIS A 1 443 ? 18.272 3.661 -32.569 1.00 93.00 443 HIS A C 1
ATOM 3479 O O . HIS A 1 443 ? 18.359 3.484 -31.352 1.00 93.00 443 HIS A O 1
ATOM 3485 N N . GLY A 1 444 ? 18.951 4.648 -33.158 1.00 89.44 444 GLY A N 1
ATOM 3486 C CA . GLY A 1 444 ? 19.745 5.640 -32.432 1.00 89.44 444 GLY A CA 1
ATOM 3487 C C . GLY A 1 444 ? 18.929 6.696 -31.667 1.00 89.44 444 GLY A C 1
ATOM 3488 O O . GLY A 1 444 ? 19.526 7.518 -30.964 1.00 89.44 444 GLY A O 1
ATOM 3489 N N . ARG A 1 445 ? 17.590 6.712 -31.772 1.00 91.31 445 ARG A N 1
ATOM 3490 C CA . ARG A 1 445 ? 16.717 7.670 -31.069 1.00 91.31 445 ARG A CA 1
ATOM 3491 C C . ARG A 1 445 ? 16.125 7.079 -29.794 1.00 91.31 445 ARG A C 1
ATOM 3493 O O . ARG A 1 445 ? 15.603 5.974 -29.792 1.00 91.31 445 ARG A O 1
ATOM 3500 N N . TRP A 1 446 ? 16.093 7.892 -28.736 1.00 89.38 446 TRP A N 1
ATOM 3501 C CA . TRP A 1 446 ? 15.458 7.541 -27.457 1.00 89.38 446 TRP A CA 1
ATOM 3502 C C . TRP A 1 446 ? 13.982 7.144 -27.589 1.00 89.38 446 TRP A C 1
ATOM 3504 O O . TRP A 1 446 ? 13.511 6.286 -26.853 1.00 89.38 446 TRP A O 1
ATOM 3514 N N . SER A 1 447 ? 13.247 7.756 -28.524 1.00 88.81 447 SER A N 1
ATOM 3515 C CA . SER A 1 447 ? 11.833 7.433 -28.762 1.00 88.81 447 SER A CA 1
ATOM 3516 C C . SER A 1 447 ? 11.610 5.971 -29.152 1.00 88.81 447 SER A C 1
ATOM 3518 O O . SER A 1 447 ? 10.535 5.449 -28.895 1.00 88.81 447 SER A O 1
ATOM 3520 N N . ASN A 1 448 ? 12.629 5.314 -29.715 1.00 92.06 448 ASN A N 1
ATOM 3521 C CA . ASN A 1 448 ? 12.557 3.937 -30.199 1.00 92.06 448 ASN A CA 1
ATOM 3522 C C . ASN A 1 448 ? 13.319 2.983 -29.264 1.00 92.06 448 ASN A C 1
ATOM 3524 O O . ASN A 1 448 ? 13.773 1.920 -29.684 1.00 92.06 448 ASN A O 1
ATOM 3528 N N . PHE A 1 449 ? 13.507 3.368 -27.996 1.00 90.25 449 PHE A N 1
ATOM 3529 C CA . PHE A 1 449 ? 14.270 2.603 -27.006 1.00 90.25 449 PHE A CA 1
ATOM 3530 C C . PHE A 1 449 ? 13.787 1.152 -26.879 1.00 90.25 449 PHE A C 1
ATOM 3532 O O . PHE A 1 449 ? 14.590 0.228 -27.000 1.00 90.25 449 PHE A O 1
ATOM 3539 N N . GLN A 1 450 ? 12.479 0.946 -26.704 1.00 89.12 450 GLN A N 1
ATOM 3540 C CA . GLN A 1 450 ? 11.886 -0.389 -26.563 1.00 89.12 450 GLN A CA 1
ATOM 3541 C C . GLN A 1 450 ? 12.102 -1.257 -27.813 1.00 89.12 450 GLN A C 1
ATOM 3543 O O . GLN A 1 450 ? 12.497 -2.415 -27.706 1.00 89.12 450 GLN A O 1
ATOM 3548 N N . GLU A 1 451 ? 11.857 -0.709 -29.006 1.00 93.12 451 GLU A N 1
ATOM 3549 C CA . GLU A 1 451 ? 12.054 -1.423 -30.277 1.00 93.12 451 GLU A CA 1
ATOM 3550 C C . GLU A 1 451 ? 13.524 -1.787 -30.493 1.00 93.12 451 GLU A C 1
ATOM 3552 O O . GLU A 1 451 ? 13.850 -2.890 -30.926 1.00 93.12 451 GLU A O 1
ATOM 3557 N N . THR A 1 452 ? 14.420 -0.877 -30.120 1.00 94.62 452 THR A N 1
ATOM 3558 C CA . THR A 1 452 ? 15.866 -1.088 -30.192 1.00 94.62 452 THR A CA 1
ATOM 3559 C C . THR A 1 452 ? 16.314 -2.220 -29.275 1.00 94.62 452 THR A C 1
ATOM 3561 O O . THR A 1 452 ? 17.107 -3.059 -29.688 1.00 94.62 452 THR A O 1
ATOM 3564 N N . LEU A 1 453 ? 15.779 -2.293 -28.055 1.00 93.50 453 LEU A N 1
ATOM 3565 C CA . LEU A 1 453 ? 16.076 -3.386 -27.129 1.00 93.50 453 LEU A CA 1
ATOM 3566 C C . LEU A 1 453 ? 15.544 -4.733 -27.613 1.00 93.50 453 LEU A C 1
ATOM 3568 O O . LEU A 1 453 ? 16.259 -5.720 -27.502 1.00 93.50 453 LEU A O 1
ATOM 3572 N N . LYS A 1 454 ? 14.339 -4.773 -28.193 1.00 94.38 454 LYS A N 1
ATOM 3573 C CA . LYS A 1 454 ? 13.773 -5.996 -28.789 1.00 94.38 454 LYS A CA 1
ATOM 3574 C C . LYS A 1 454 ? 14.657 -6.550 -29.905 1.00 94.38 454 LYS A C 1
ATOM 3576 O O . LYS A 1 454 ? 14.887 -7.751 -29.964 1.00 94.38 454 LYS A O 1
ATOM 3581 N N . MET A 1 455 ? 15.171 -5.675 -30.769 1.00 95.50 455 MET A N 1
ATOM 3582 C CA . MET A 1 455 ? 16.123 -6.066 -31.812 1.00 95.50 455 MET A CA 1
ATOM 3583 C C . MET A 1 455 ? 17.443 -6.561 -31.205 1.00 95.50 455 MET A C 1
ATOM 3585 O O . MET A 1 455 ? 17.959 -7.600 -31.605 1.00 95.50 455 MET A O 1
ATOM 3589 N N . LEU A 1 456 ? 17.992 -5.840 -30.223 1.00 94.25 456 LEU A N 1
ATOM 3590 C CA . LEU A 1 456 ? 19.228 -6.256 -29.560 1.00 94.25 456 LEU A CA 1
ATOM 3591 C C . LEU A 1 456 ? 19.074 -7.606 -28.851 1.00 94.25 456 LEU A C 1
ATOM 3593 O O . LEU A 1 456 ? 19.999 -8.407 -28.895 1.00 94.25 456 LEU A O 1
ATOM 3597 N N . ASP A 1 457 ? 17.920 -7.886 -28.251 1.00 94.69 457 ASP A N 1
ATOM 3598 C CA . ASP A 1 457 ? 17.624 -9.171 -27.611 1.00 94.69 457 ASP A CA 1
ATOM 3599 C C . ASP A 1 457 ? 17.707 -10.354 -28.581 1.00 94.69 457 ASP A C 1
ATOM 3601 O O . ASP A 1 457 ? 18.228 -11.399 -28.215 1.00 94.69 457 ASP A O 1
ATOM 3605 N N . ALA A 1 458 ? 17.276 -10.176 -29.833 1.00 92.69 458 ALA A N 1
ATOM 3606 C CA . ALA A 1 458 ? 17.405 -11.200 -30.872 1.00 92.69 458 ALA A CA 1
ATOM 3607 C C . ALA A 1 458 ? 18.857 -11.391 -31.356 1.00 92.69 458 ALA A C 1
ATOM 3609 O O . ALA A 1 458 ? 19.215 -12.452 -31.869 1.00 92.69 458 ALA A O 1
ATOM 3610 N N . CYS A 1 459 ? 19.694 -10.364 -31.201 1.00 92.62 459 CYS A N 1
ATOM 3611 C CA . CYS A 1 459 ? 21.082 -10.348 -31.657 1.00 92.62 459 CYS A CA 1
ATOM 3612 C C . CYS A 1 459 ? 22.071 -11.023 -30.689 1.00 92.62 459 CYS A C 1
ATOM 3614 O O . CYS A 1 459 ? 23.144 -11.446 -31.130 1.00 92.62 459 CYS A O 1
ATOM 3616 N N . TYR A 1 460 ? 21.749 -11.088 -29.393 1.00 89.88 460 TYR A N 1
ATOM 3617 C CA . TYR A 1 460 ? 22.643 -11.544 -28.318 1.00 89.88 460 TYR A CA 1
ATOM 3618 C C . TYR A 1 460 ? 22.105 -12.780 -27.614 1.00 89.88 460 TYR A C 1
ATOM 3620 O O . TYR A 1 460 ? 22.910 -13.668 -27.238 1.00 89.88 460 TYR A O 1
#